Protein AF-A0A7Y5FAA6-F1 (afdb_monomer_lite)

pLDDT: mean 88.93, std 15.21, range [31.81, 98.75]

Structure (mmCIF, N/CA/C/O backbone):
data_AF-A0A7Y5FAA6-F1
#
_entry.id   AF-A0A7Y5FAA6-F1
#
loop_
_atom_site.group_PDB
_atom_site.id
_atom_site.type_symbol
_atom_site.label_atom_id
_atom_site.label_alt_id
_atom_site.label_comp_id
_atom_site.label_asym_id
_atom_site.label_entity_id
_atom_site.label_seq_id
_atom_site.pdbx_PDB_ins_code
_atom_site.Cartn_x
_atom_site.Cartn_y
_atom_site.Cartn_z
_atom_site.occupancy
_atom_site.B_iso_or_equiv
_atom_site.auth_seq_id
_atom_site.auth_comp_id
_atom_site.auth_asym_id
_atom_site.auth_atom_id
_atom_site.pdbx_PDB_model_num
ATOM 1 N N . MET A 1 1 ? 3.724 -14.833 43.461 1.00 36.31 1 MET A N 1
ATOM 2 C CA . MET A 1 1 ? 5.030 -14.141 43.496 1.00 36.31 1 MET A CA 1
ATOM 3 C C . MET A 1 1 ? 4.763 -12.708 43.043 1.00 36.31 1 MET A C 1
ATOM 5 O O . MET A 1 1 ? 4.619 -12.471 41.856 1.00 36.31 1 MET A O 1
ATOM 9 N N . MET A 1 2 ? 4.504 -11.797 43.989 1.00 31.81 2 MET A N 1
ATOM 10 C CA . MET A 1 2 ? 4.002 -10.439 43.718 1.00 31.81 2 MET A CA 1
ATOM 11 C C . MET A 1 2 ? 5.122 -9.540 43.181 1.00 31.81 2 MET A C 1
ATOM 13 O O . MET A 1 2 ? 5.928 -9.024 43.952 1.00 31.81 2 MET A O 1
ATOM 17 N N . ARG A 1 3 ? 5.163 -9.331 41.867 1.00 36.25 3 ARG A N 1
ATOM 18 C CA . ARG A 1 3 ? 5.926 -8.242 41.252 1.00 36.25 3 ARG A CA 1
ATOM 19 C C . ARG A 1 3 ? 5.039 -6.993 41.243 1.00 36.25 3 ARG A C 1
ATOM 21 O O . ARG A 1 3 ? 4.267 -6.780 40.324 1.00 36.25 3 ARG A O 1
ATOM 28 N N . ARG A 1 4 ? 5.113 -6.192 42.312 1.00 37.41 4 ARG A N 1
ATOM 29 C CA . ARG A 1 4 ? 4.586 -4.817 42.313 1.00 37.41 4 ARG A CA 1
ATOM 30 C C . ARG A 1 4 ? 5.543 -3.964 41.483 1.00 37.41 4 ARG A C 1
ATOM 32 O O . ARG A 1 4 ? 6.616 -3.625 41.979 1.00 37.41 4 ARG A O 1
ATOM 39 N N . PHE A 1 5 ? 5.188 -3.666 40.237 1.00 41.28 5 PHE A N 1
ATOM 40 C CA . PHE A 1 5 ? 5.965 -2.766 39.390 1.00 41.28 5 PHE A CA 1
ATOM 41 C C . PHE A 1 5 ? 5.431 -1.339 39.465 1.00 41.28 5 PHE A C 1
ATOM 43 O O . PHE A 1 5 ? 4.230 -1.079 39.479 1.00 41.28 5 PHE A O 1
ATOM 50 N N . ALA A 1 6 ? 6.371 -0.409 39.593 1.00 40.59 6 ALA A N 1
ATOM 51 C CA . ALA A 1 6 ? 6.114 1.012 39.580 1.00 40.59 6 ALA A CA 1
ATOM 52 C C . ALA A 1 6 ? 5.927 1.462 38.127 1.00 40.59 6 ALA A C 1
ATOM 54 O O . ALA A 1 6 ? 6.904 1.601 37.399 1.00 40.59 6 ALA A O 1
ATOM 55 N N . LEU A 1 7 ? 4.673 1.711 37.745 1.00 40.97 7 LEU A N 1
ATOM 56 C CA . LEU A 1 7 ? 4.287 2.512 36.581 1.00 40.97 7 LEU A CA 1
ATOM 57 C C . LEU A 1 7 ? 5.122 3.808 36.540 1.00 40.97 7 LEU A C 1
ATOM 59 O O . LEU A 1 7 ? 4.915 4.705 37.370 1.00 40.97 7 LEU A O 1
ATOM 63 N N . VAL A 1 8 ? 6.055 3.909 35.592 1.00 39.06 8 VAL A N 1
ATOM 64 C CA . VAL A 1 8 ? 6.759 5.154 35.252 1.00 39.06 8 VAL A CA 1
ATOM 65 C C . VAL A 1 8 ? 5.999 5.795 34.094 1.00 39.06 8 VAL A C 1
ATOM 67 O O . VAL A 1 8 ? 6.259 5.505 32.933 1.00 39.06 8 VAL A O 1
ATOM 70 N N . PHE A 1 9 ? 5.031 6.653 34.419 1.00 47.44 9 PHE A N 1
ATOM 71 C CA . PHE A 1 9 ? 4.326 7.466 33.427 1.00 47.44 9 PHE A CA 1
ATOM 72 C C . PHE A 1 9 ? 5.096 8.769 33.197 1.00 47.44 9 PHE A C 1
ATOM 74 O O . PHE A 1 9 ? 5.280 9.563 34.125 1.00 47.44 9 PHE A O 1
ATOM 81 N N . VAL A 1 10 ? 5.531 9.005 31.959 1.00 39.25 10 VAL A N 1
ATOM 82 C CA . VAL A 1 10 ? 6.044 10.306 31.523 1.00 39.25 10 VAL A CA 1
ATOM 83 C C . VAL A 1 10 ? 4.855 11.178 31.107 1.00 39.25 10 VAL A C 1
ATOM 85 O O . VAL A 1 10 ? 4.200 10.923 30.107 1.00 39.25 10 VAL A O 1
ATOM 88 N N . ALA A 1 11 ? 4.612 12.205 31.925 1.00 46.75 11 ALA A N 1
ATOM 89 C CA . ALA A 1 11 ? 3.926 13.468 31.639 1.00 46.75 11 ALA A CA 1
ATOM 90 C C . ALA A 1 11 ? 2.532 13.435 30.966 1.00 46.75 11 ALA A C 1
ATOM 92 O O . ALA A 1 11 ? 2.399 13.649 29.765 1.00 46.75 11 ALA A O 1
ATOM 93 N N . LEU A 1 12 ? 1.477 13.418 31.790 1.00 39.62 12 LEU A N 1
ATOM 94 C CA . LEU A 1 12 ? 0.271 14.210 31.520 1.00 39.62 12 LEU A CA 1
ATOM 95 C C . LEU A 1 12 ? -0.191 14.906 32.807 1.00 39.62 12 LEU A C 1
ATOM 97 O O . LEU A 1 12 ? -0.378 14.280 33.848 1.00 39.62 12 LEU A O 1
ATOM 101 N N . MET A 1 13 ? -0.296 16.234 32.732 1.00 49.22 13 MET A N 1
ATOM 102 C CA . MET A 1 13 ? -0.741 17.121 33.806 1.00 49.22 13 MET A CA 1
ATOM 103 C C . MET A 1 13 ? -2.165 16.763 34.252 1.00 49.22 13 MET A C 1
ATOM 105 O O . MET A 1 13 ? -3.105 16.935 33.480 1.00 49.22 13 MET A O 1
ATOM 109 N N . ALA A 1 14 ? -2.334 16.355 35.511 1.00 42.31 14 ALA A N 1
ATOM 110 C CA . ALA A 1 14 ? -3.634 16.282 36.169 1.00 42.31 14 ALA A CA 1
ATOM 111 C C . ALA A 1 14 ? -3.603 17.109 37.460 1.00 42.31 14 ALA A C 1
ATOM 113 O O . ALA A 1 14 ? -2.805 16.861 38.368 1.00 42.31 14 ALA A O 1
ATOM 114 N N . ALA A 1 15 ? -4.481 18.110 37.519 1.00 44.88 15 ALA A N 1
ATOM 115 C CA . ALA A 1 15 ? -4.831 18.809 38.744 1.00 44.88 15 ALA A CA 1
ATOM 116 C C . ALA A 1 15 ? -5.461 17.806 39.723 1.00 44.88 15 ALA A C 1
ATOM 118 O O . ALA A 1 15 ? -6.406 17.098 39.380 1.00 44.88 15 ALA A O 1
ATOM 119 N N . ALA A 1 16 ? -4.916 17.730 40.935 1.00 37.12 16 ALA A N 1
ATOM 120 C CA . ALA A 1 16 ? -5.376 16.808 41.961 1.00 37.12 16 ALA A CA 1
ATOM 121 C C . ALA A 1 16 ? -6.747 17.239 42.510 1.00 37.12 16 ALA A C 1
ATOM 123 O O . ALA A 1 16 ? -6.860 18.279 43.159 1.00 37.12 16 ALA A O 1
ATOM 124 N N . ALA A 1 17 ? -7.773 16.415 42.297 1.00 40.66 17 ALA A N 1
ATOM 125 C CA . ALA A 1 17 ? -9.007 16.446 43.075 1.00 40.66 17 ALA A CA 1
ATOM 126 C C . ALA A 1 17 ? -9.048 15.205 43.991 1.00 40.66 17 ALA A C 1
ATOM 128 O O . ALA A 1 17 ? -8.730 14.109 43.527 1.00 40.66 17 ALA A O 1
ATOM 129 N N . PRO A 1 18 ? -9.412 15.336 45.279 1.00 41.16 18 PRO A N 1
ATOM 130 C CA . PRO A 1 18 ? -9.503 14.195 46.183 1.00 41.16 18 PRO A CA 1
ATOM 131 C C . PRO A 1 18 ? -10.818 13.435 45.959 1.00 41.16 18 PRO A C 1
ATOM 133 O O . PRO A 1 18 ? -11.901 13.981 46.168 1.00 41.16 18 PRO A O 1
ATOM 136 N N . SER A 1 19 ? -10.735 12.164 45.564 1.00 42.22 19 SER A N 1
ATOM 137 C CA . SER A 1 19 ? -11.881 11.258 45.446 1.00 42.22 19 SER A CA 1
ATOM 138 C C . SER A 1 19 ? -11.997 10.360 46.685 1.00 42.22 19 SER A C 1
ATOM 140 O O . SER A 1 19 ? -11.119 9.562 47.006 1.00 42.22 19 SER A O 1
ATOM 142 N N . ALA A 1 20 ? -13.116 10.497 47.398 1.00 40.03 20 ALA A N 1
ATOM 143 C CA . ALA A 1 20 ? -13.544 9.585 48.451 1.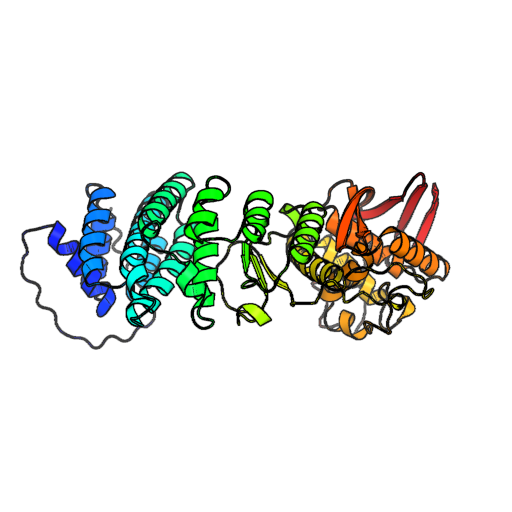00 40.03 20 ALA A CA 1
ATOM 144 C C . ALA A 1 20 ? -14.374 8.453 47.821 1.00 40.03 20 ALA A C 1
ATOM 146 O O . ALA A 1 20 ? -15.469 8.707 47.326 1.00 40.03 20 ALA A O 1
ATOM 147 N N . PHE A 1 21 ? -13.878 7.212 47.841 1.00 44.25 21 PHE A N 1
ATOM 148 C CA . PHE A 1 21 ? -14.629 6.039 47.374 1.00 44.25 21 PHE A CA 1
ATOM 149 C C . PHE A 1 21 ? -14.992 5.114 48.544 1.00 44.25 21 PHE A C 1
ATOM 151 O O . PHE A 1 21 ? -14.128 4.528 49.194 1.00 44.25 21 PHE A O 1
ATOM 158 N N . ALA A 1 22 ? -16.298 5.008 48.808 1.00 40.72 22 ALA A N 1
ATOM 159 C CA . ALA A 1 22 ? -16.911 4.111 49.784 1.00 40.72 22 ALA A CA 1
ATOM 160 C C . ALA A 1 22 ? -16.984 2.656 49.270 1.00 40.72 22 ALA A C 1
ATOM 162 O O . ALA A 1 22 ? -16.934 2.401 48.067 1.00 40.72 22 ALA A O 1
ATOM 163 N N . GLN A 1 23 ? -17.111 1.693 50.191 1.00 45.53 23 GLN A N 1
ATOM 164 C CA . GLN A 1 23 ? -17.257 0.257 49.905 1.00 45.53 23 GLN A CA 1
ATOM 165 C C . GLN A 1 23 ? -18.514 -0.035 49.059 1.00 45.53 23 GLN A C 1
ATOM 167 O O . GLN A 1 23 ? -19.625 0.292 49.464 1.00 45.53 23 GLN A O 1
ATOM 172 N N . ILE A 1 24 ? -18.337 -0.690 47.902 1.00 43.78 24 ILE A N 1
ATOM 173 C CA . ILE A 1 24 ? -19.404 -1.007 46.928 1.00 43.78 24 ILE A CA 1
ATOM 174 C C . ILE A 1 24 ? -19.479 -2.527 46.688 1.00 43.78 24 ILE A C 1
ATOM 176 O O . ILE A 1 24 ? -18.443 -3.175 46.503 1.00 43.78 24 ILE A O 1
ATOM 180 N N . SER A 1 25 ? -20.702 -3.071 46.669 1.00 47.28 25 SER A N 1
ATOM 181 C CA . SER A 1 25 ? -21.070 -4.498 46.743 1.00 47.28 25 SER A CA 1
ATOM 182 C C . SER A 1 25 ? -21.460 -5.182 45.415 1.00 47.28 25 SER A C 1
ATOM 184 O O . SER A 1 25 ? -21.819 -6.355 45.441 1.00 47.28 25 SER A O 1
ATOM 186 N N . ASP A 1 26 ? -21.338 -4.520 44.258 1.00 58.06 26 ASP A N 1
ATOM 187 C CA . ASP A 1 26 ? -21.542 -5.138 42.933 1.00 58.06 26 ASP A CA 1
ATOM 188 C C . ASP A 1 26 ? -20.239 -5.089 42.104 1.00 58.06 26 ASP A C 1
ATOM 190 O O . ASP A 1 26 ? -19.752 -3.996 41.801 1.00 58.06 26 ASP A O 1
ATOM 194 N N . PRO A 1 27 ? -19.628 -6.238 41.753 1.00 62.25 27 PRO A N 1
ATOM 195 C CA . PRO A 1 27 ? -18.420 -6.288 40.930 1.00 62.25 27 PRO A CA 1
ATOM 196 C C . PRO A 1 27 ? -18.589 -5.709 39.515 1.00 62.25 27 PRO A C 1
ATOM 198 O O . PRO A 1 27 ? -17.624 -5.163 38.988 1.00 62.25 27 PRO A O 1
ATOM 201 N N . SER A 1 28 ? -19.784 -5.802 38.916 1.00 56.88 28 SER A N 1
ATOM 202 C CA . SER A 1 28 ? -20.052 -5.387 37.525 1.00 56.88 28 SER A CA 1
ATOM 203 C C . SER A 1 28 ? -20.318 -3.884 37.393 1.00 56.88 28 SER A C 1
ATOM 205 O O . SER A 1 28 ? -19.874 -3.242 36.441 1.00 56.88 28 SER A O 1
ATOM 207 N N . ALA A 1 29 ? -20.958 -3.273 38.398 1.00 61.53 29 ALA A N 1
ATOM 208 C CA . ALA A 1 29 ? -21.124 -1.821 38.471 1.00 61.53 29 ALA A CA 1
ATOM 209 C C . ALA A 1 29 ? -19.774 -1.076 38.456 1.00 61.53 29 ALA A C 1
ATOM 211 O O . ALA A 1 29 ? -19.692 0.025 37.926 1.00 61.53 29 ALA A O 1
ATOM 212 N N . LYS A 1 30 ? -18.698 -1.715 38.935 1.00 84.38 30 LYS A N 1
ATOM 213 C CA . LYS A 1 30 ? -17.374 -1.096 39.066 1.00 84.38 30 LYS A CA 1
ATOM 214 C C . LYS A 1 30 ? -16.608 -0.933 37.755 1.00 84.38 30 LYS A C 1
ATOM 216 O O . LYS A 1 30 ? -15.844 0.017 37.644 1.00 84.38 30 LYS A O 1
ATOM 221 N N . ILE A 1 31 ? -16.782 -1.817 36.768 1.00 91.06 31 ILE A N 1
ATOM 222 C CA . ILE A 1 31 ? -15.975 -1.752 35.535 1.00 91.06 31 ILE A CA 1
ATOM 223 C C . ILE A 1 31 ? -16.315 -0.496 34.727 1.00 91.06 31 ILE A C 1
ATOM 225 O O . ILE A 1 31 ? -15.411 0.226 34.317 1.00 91.06 31 ILE A O 1
ATOM 229 N N . ALA A 1 32 ? -17.605 -0.198 34.543 1.00 91.38 32 ALA A N 1
ATOM 230 C CA . ALA A 1 32 ? -18.035 1.011 33.838 1.00 91.38 32 ALA A CA 1
ATOM 231 C C . ALA A 1 32 ? -17.588 2.294 34.564 1.00 91.38 32 ALA A C 1
ATOM 233 O O . ALA A 1 32 ? -17.167 3.249 33.910 1.00 91.38 32 ALA A O 1
ATOM 234 N N . ASP A 1 33 ? -17.616 2.297 35.900 1.00 92.12 33 ASP A N 1
ATOM 235 C CA . ASP A 1 33 ? -17.139 3.421 36.712 1.00 92.12 33 ASP A CA 1
ATOM 236 C C . ASP A 1 33 ? -15.622 3.614 36.571 1.00 92.12 33 ASP A C 1
ATOM 238 O O . ASP A 1 33 ? -15.159 4.742 36.390 1.00 92.12 33 ASP A O 1
ATOM 242 N N . TYR A 1 34 ? -14.842 2.525 36.577 1.00 94.62 34 TYR A N 1
ATOM 243 C CA . TYR A 1 34 ? -13.397 2.589 36.351 1.00 94.62 34 TYR A CA 1
ATOM 244 C C . TYR A 1 34 ? -13.059 3.067 34.939 1.00 94.62 34 TYR A C 1
ATOM 246 O O . TYR A 1 34 ? -12.219 3.951 34.792 1.00 94.62 34 TYR A O 1
ATOM 254 N N . LEU A 1 35 ? -13.745 2.555 33.912 1.00 94.56 35 LEU A N 1
ATOM 255 C CA . LEU A 1 35 ? -13.586 3.026 32.533 1.00 94.56 35 LEU A CA 1
ATOM 256 C C . LEU A 1 35 ? -13.891 4.522 32.418 1.00 94.56 35 LEU A C 1
ATOM 258 O O . LEU A 1 35 ? -13.144 5.250 31.772 1.00 94.56 35 LEU A O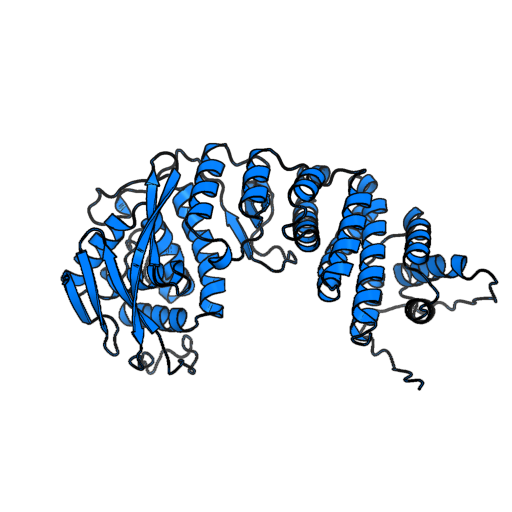 1
ATOM 262 N N . SER A 1 36 ? -14.945 4.996 33.086 1.00 94.75 36 SER A N 1
ATOM 263 C CA . SER A 1 36 ? -15.297 6.416 33.135 1.00 94.75 36 SER A CA 1
ATOM 264 C C . SER A 1 36 ? -14.195 7.255 33.787 1.00 94.75 36 SER A C 1
ATOM 266 O O . SER A 1 36 ? -13.716 8.219 33.190 1.00 94.75 36 SER A O 1
ATOM 268 N N . ALA A 1 37 ? -13.726 6.860 34.971 1.00 94.88 37 ALA A N 1
ATOM 269 C CA . ALA A 1 37 ? -12.676 7.580 35.688 1.00 94.88 37 ALA A CA 1
ATOM 270 C C . ALA A 1 37 ? -11.340 7.605 34.915 1.00 94.88 37 ALA A C 1
ATOM 272 O O . ALA A 1 37 ? -10.663 8.633 34.869 1.00 94.88 37 ALA A O 1
ATOM 273 N N . VAL A 1 38 ? -10.975 6.514 34.236 1.00 94.69 38 VAL A N 1
ATOM 274 C CA . VAL A 1 38 ? -9.794 6.490 33.359 1.00 94.69 38 VAL A CA 1
ATOM 275 C C . VAL A 1 38 ? -9.998 7.403 32.149 1.00 94.69 38 VAL A C 1
ATOM 277 O O . VAL A 1 38 ? -9.144 8.240 31.865 1.00 94.69 38 VAL A O 1
ATOM 280 N N . ALA A 1 39 ? -11.134 7.293 31.458 1.00 93.25 39 ALA A N 1
ATOM 281 C CA . ALA A 1 39 ? -11.375 8.024 30.219 1.00 93.25 39 ALA A CA 1
ATOM 282 C C . ALA A 1 39 ? -11.479 9.547 30.408 1.00 93.25 39 ALA A C 1
ATOM 284 O O . ALA A 1 39 ? -11.039 10.283 29.522 1.00 93.25 39 ALA A O 1
ATOM 285 N N . PHE A 1 40 ? -12.059 10.016 31.522 1.00 91.88 40 PHE A N 1
ATOM 286 C CA . PHE A 1 40 ? -12.316 11.442 31.771 1.00 91.88 40 PHE A CA 1
ATOM 287 C C . PHE A 1 40 ? -11.246 12.140 32.611 1.00 91.88 40 PHE A C 1
ATOM 289 O O . PHE A 1 40 ? -10.930 13.295 32.331 1.00 91.88 40 PHE A O 1
ATOM 296 N N . SER A 1 41 ? -10.708 11.484 33.643 1.00 89.56 41 SER A N 1
ATOM 297 C CA . SER A 1 41 ? -9.749 12.108 34.567 1.00 89.56 41 SER A CA 1
ATOM 298 C C . SER A 1 41 ? -8.370 11.460 34.565 1.00 89.56 41 SER A C 1
ATOM 300 O O . SER A 1 41 ? -7.491 11.945 35.276 1.00 89.56 41 SER A O 1
ATOM 302 N N . GLY A 1 42 ? -8.159 10.382 33.798 1.00 89.25 42 GLY A N 1
ATOM 303 C CA . GLY A 1 42 ? -6.915 9.614 33.860 1.00 89.25 42 GLY A CA 1
ATOM 304 C C . GLY A 1 42 ? -6.645 9.076 35.268 1.00 89.25 42 GLY A C 1
ATOM 305 O O . GLY A 1 42 ? -5.494 9.042 35.702 1.00 89.25 42 GLY A O 1
ATOM 306 N N . ASP A 1 43 ? -7.698 8.732 36.024 1.00 93.88 43 ASP A N 1
ATOM 307 C CA . ASP A 1 43 ? -7.575 8.332 37.430 1.00 93.88 43 ASP A CA 1
ATOM 308 C C . ASP A 1 43 ? -6.709 7.068 37.569 1.00 93.88 43 ASP A C 1
ATOM 310 O O . ASP A 1 43 ? -7.088 5.968 37.161 1.00 93.88 43 ASP A O 1
ATOM 314 N N . ARG A 1 44 ? -5.539 7.226 38.198 1.00 90.75 44 ARG A N 1
ATOM 315 C CA . ARG A 1 44 ? -4.563 6.148 38.400 1.00 90.75 44 ARG A CA 1
ATOM 316 C C . ARG A 1 44 ? -5.088 5.015 39.282 1.00 90.75 44 ARG A C 1
ATOM 318 O O . ARG A 1 44 ? -4.740 3.859 39.058 1.00 90.75 44 ARG A O 1
ATOM 325 N N . SER A 1 45 ? -5.891 5.323 40.297 1.00 91.25 45 SER A N 1
ATOM 326 C CA . SER A 1 45 ? -6.465 4.296 41.165 1.00 91.25 45 SER A CA 1
ATOM 327 C C . SER A 1 45 ? -7.491 3.462 40.404 1.00 91.25 45 SER A C 1
ATOM 329 O O . SER A 1 45 ? -7.522 2.242 40.564 1.00 91.25 45 SER A O 1
ATOM 331 N N . ALA A 1 46 ? -8.302 4.105 39.561 1.00 93.94 46 ALA A N 1
ATOM 332 C CA . ALA A 1 46 ? -9.236 3.416 38.679 1.00 93.94 46 ALA A CA 1
ATOM 333 C C . ALA A 1 46 ? -8.509 2.579 37.616 1.00 93.94 46 ALA A C 1
ATOM 335 O O . ALA A 1 46 ? -8.894 1.436 37.394 1.00 93.94 46 ALA A O 1
ATOM 336 N N . ALA A 1 47 ? -7.428 3.102 37.026 1.00 93.88 47 ALA A N 1
ATOM 337 C CA . ALA A 1 47 ? -6.587 2.365 36.082 1.00 93.88 47 ALA A CA 1
ATOM 338 C C . ALA A 1 47 ? -5.998 1.093 36.713 1.00 93.88 47 ALA A C 1
ATOM 340 O O . ALA A 1 47 ? -6.132 0.014 36.145 1.00 93.88 47 ALA A O 1
ATOM 341 N N . ASN A 1 48 ? -5.425 1.186 37.918 1.00 92.19 48 ASN A N 1
ATOM 342 C CA . ASN A 1 48 ? -4.889 0.018 38.625 1.00 92.19 48 ASN A CA 1
ATOM 343 C C . ASN A 1 48 ? -5.986 -1.007 38.951 1.00 92.19 48 ASN A C 1
ATOM 345 O O . ASN A 1 48 ? -5.802 -2.198 38.725 1.00 92.19 48 ASN A O 1
ATOM 349 N N . ALA A 1 49 ? -7.145 -0.553 39.439 1.00 93.38 49 ALA A N 1
ATOM 350 C CA . ALA A 1 49 ? -8.262 -1.445 39.743 1.00 93.38 49 ALA A CA 1
ATOM 351 C C . ALA A 1 49 ? -8.827 -2.122 38.482 1.00 93.38 49 ALA A C 1
ATOM 353 O O . ALA A 1 49 ? -9.246 -3.279 38.530 1.00 93.38 49 ALA A O 1
ATOM 354 N N . LEU A 1 50 ? -8.833 -1.412 37.351 1.00 94.94 50 LEU A N 1
ATOM 355 C CA . LEU A 1 50 ? -9.224 -1.958 36.058 1.00 94.94 50 LEU A CA 1
ATOM 356 C C . LEU A 1 50 ? -8.199 -2.985 35.559 1.00 94.94 50 LEU A C 1
ATOM 358 O O . LEU A 1 50 ? -8.603 -4.054 35.112 1.00 94.94 50 LEU A O 1
ATOM 362 N N . ALA A 1 51 ? -6.899 -2.708 35.697 1.00 94.69 51 ALA A N 1
ATOM 363 C CA . ALA A 1 51 ? -5.828 -3.649 35.377 1.00 94.69 51 ALA A CA 1
ATOM 364 C C . ALA A 1 51 ? -5.930 -4.931 36.219 1.00 94.69 51 ALA A C 1
ATOM 366 O O . ALA A 1 51 ? -5.977 -6.018 35.652 1.00 94.69 51 ALA A O 1
ATOM 367 N N . ASP A 1 52 ? -6.094 -4.822 37.542 1.00 92.88 52 ASP A N 1
ATOM 368 C CA . ASP A 1 52 ? -6.290 -5.979 38.432 1.00 92.88 52 ASP A CA 1
ATOM 369 C C . ASP A 1 52 ? -7.466 -6.862 37.975 1.00 92.88 52 ASP A C 1
ATOM 371 O O . ASP A 1 52 ? -7.406 -8.089 38.049 1.00 92.88 52 ASP A O 1
ATOM 375 N N . ARG A 1 53 ? -8.541 -6.245 37.464 1.00 94.38 53 ARG A N 1
ATOM 376 C CA . ARG A 1 53 ? -9.688 -6.967 36.896 1.00 94.38 53 ARG A CA 1
ATOM 377 C C . ARG A 1 53 ? -9.403 -7.596 35.546 1.00 94.38 53 ARG A C 1
ATOM 379 O O . ARG A 1 53 ? -9.972 -8.643 35.251 1.00 94.38 53 ARG A O 1
ATOM 386 N N . LEU A 1 54 ? -8.562 -6.983 34.723 1.00 95.00 54 LEU A N 1
ATOM 387 C CA . LEU A 1 54 ? -8.170 -7.558 33.443 1.00 95.00 54 LEU A CA 1
ATOM 388 C C . LEU A 1 54 ? -7.386 -8.854 33.638 1.00 95.00 54 LEU A C 1
ATOM 390 O O . LEU A 1 54 ? -7.632 -9.796 32.894 1.00 95.00 54 LEU A O 1
ATOM 394 N N . TYR A 1 55 ? -6.549 -8.953 34.670 1.00 93.31 55 TYR A N 1
ATOM 395 C CA . TYR A 1 55 ? -5.808 -10.176 35.009 1.00 93.31 55 TYR A CA 1
ATOM 396 C C . TYR A 1 55 ? -6.646 -11.246 35.739 1.00 93.31 55 TYR A C 1
ATOM 398 O O . TYR A 1 55 ? -6.195 -12.373 35.928 1.00 93.31 55 TYR A O 1
ATOM 406 N N . ASP A 1 56 ? -7.889 -10.939 36.119 1.00 93.25 56 ASP A N 1
ATOM 407 C CA . ASP A 1 56 ? -8.815 -11.909 36.709 1.00 93.25 56 ASP A CA 1
ATOM 408 C C . ASP A 1 56 ? -9.412 -12.815 35.614 1.00 93.25 56 ASP A C 1
ATOM 410 O O . ASP A 1 56 ? -10.334 -12.438 34.883 1.00 93.25 56 ASP A O 1
ATOM 414 N N . GLU A 1 57 ? -8.882 -14.035 35.489 1.00 91.56 57 GLU A N 1
ATOM 415 C CA . GLU A 1 57 ? -9.336 -15.036 34.511 1.00 91.56 57 GLU A CA 1
ATOM 416 C C . GLU A 1 57 ? -10.793 -15.478 34.718 1.00 91.56 57 GLU A C 1
ATOM 418 O O . GLU A 1 57 ? -11.414 -16.009 33.794 1.00 91.56 57 GLU A O 1
ATOM 423 N N . THR A 1 58 ? -11.376 -15.234 35.898 1.00 93.94 58 THR A N 1
ATOM 424 C CA . THR A 1 58 ? -12.788 -15.551 36.153 1.00 93.94 58 THR A CA 1
ATOM 425 C C . THR A 1 58 ? -13.736 -14.604 35.413 1.00 93.94 58 THR A C 1
ATOM 427 O O . THR A 1 58 ? -14.895 -14.953 35.163 1.00 93.94 58 THR A O 1
ATOM 430 N N . VAL A 1 59 ? -13.249 -13.425 35.000 1.00 93.50 59 VAL A N 1
ATOM 431 C CA . VAL A 1 59 ? -14.004 -12.484 34.170 1.00 93.50 59 VAL A CA 1
ATOM 432 C C . VAL A 1 59 ? -13.902 -12.912 32.708 1.00 93.50 59 VAL A C 1
ATOM 434 O O . VAL A 1 59 ? -12.874 -12.766 32.039 1.00 93.50 59 VAL A O 1
ATOM 437 N N . THR A 1 60 ? -15.009 -13.455 32.206 1.00 94.56 60 THR A N 1
ATOM 438 C CA . THR A 1 60 ? -15.117 -13.933 30.825 1.00 94.56 60 THR A CA 1
ATOM 439 C C . THR A 1 60 ? -15.152 -12.782 29.820 1.00 94.56 60 THR A C 1
ATOM 441 O O . THR A 1 60 ? -15.555 -11.659 30.129 1.00 94.56 60 THR A O 1
ATOM 444 N N . VAL A 1 61 ? -14.789 -13.081 28.572 1.00 93.56 61 VAL A N 1
ATOM 445 C CA . VAL A 1 61 ? -14.862 -12.131 27.449 1.00 93.56 61 VAL A CA 1
ATOM 446 C C . VAL A 1 61 ? -16.284 -11.577 27.261 1.00 93.56 61 VAL A C 1
ATOM 448 O O . VAL A 1 61 ? -16.460 -10.385 27.016 1.00 93.56 61 VAL A O 1
ATOM 451 N N . ASP A 1 62 ? -17.313 -12.407 27.448 1.00 93.69 62 ASP A N 1
ATOM 452 C CA . ASP A 1 62 ? -18.710 -11.969 27.352 1.00 93.69 62 ASP A CA 1
ATOM 453 C C . ASP A 1 62 ? -19.119 -11.020 28.483 1.00 93.69 62 ASP A C 1
ATOM 455 O O . ASP A 1 62 ? -19.964 -10.146 28.276 1.00 93.69 62 ASP A O 1
ATOM 459 N N . GLN A 1 63 ? -18.540 -11.179 29.679 1.00 94.56 63 GLN A N 1
ATOM 460 C CA . GLN A 1 63 ? -18.756 -10.237 30.776 1.00 94.56 63 GLN A CA 1
ATOM 461 C C . GLN A 1 63 ? -18.157 -8.871 30.426 1.00 94.56 63 GLN A C 1
ATOM 463 O O . GLN A 1 63 ? -18.883 -7.879 30.460 1.00 94.56 63 GLN A O 1
ATOM 468 N N . TRP A 1 64 ? -16.903 -8.836 29.960 1.00 95.31 64 TRP A N 1
ATOM 469 C CA . TRP A 1 64 ? -16.265 -7.608 29.469 1.00 95.31 64 TRP A CA 1
ATOM 470 C C . TRP A 1 64 ? -17.083 -6.916 28.379 1.00 95.31 64 TRP A C 1
ATOM 472 O O . TRP A 1 64 ? -17.321 -5.713 28.453 1.00 95.31 64 TRP A O 1
ATOM 482 N N . ARG A 1 65 ? -17.592 -7.675 27.402 1.00 94.38 65 ARG A N 1
ATOM 483 C CA . ARG A 1 65 ? -18.448 -7.137 26.337 1.00 94.38 65 ARG A CA 1
ATOM 484 C C . ARG A 1 65 ? -19.700 -6.448 26.892 1.00 94.38 65 ARG A C 1
ATOM 486 O O . ARG A 1 65 ? -20.029 -5.350 26.447 1.00 94.38 65 ARG A O 1
ATOM 493 N N . ARG A 1 66 ? -20.398 -7.063 27.856 1.00 94.56 66 ARG A N 1
ATOM 494 C CA . ARG A 1 66 ? -21.580 -6.453 28.498 1.00 94.56 66 ARG A CA 1
ATOM 495 C C . ARG A 1 66 ? -21.225 -5.159 29.225 1.00 94.56 66 ARG A C 1
ATOM 497 O O . ARG A 1 66 ? -21.967 -4.182 29.125 1.00 94.56 66 ARG A O 1
ATOM 504 N N . ASP A 1 67 ? -20.090 -5.139 29.915 1.00 94.81 67 ASP A N 1
ATOM 505 C CA . ASP A 1 67 ? -19.644 -3.966 30.663 1.00 94.81 67 ASP A CA 1
ATOM 506 C C . ASP A 1 67 ? -19.227 -2.818 29.725 1.00 94.81 67 ASP A C 1
ATOM 508 O O . ASP A 1 67 ? -19.605 -1.669 29.961 1.00 94.81 67 ASP A O 1
ATOM 512 N N . PHE A 1 68 ? -18.566 -3.117 28.598 1.00 96.69 68 PHE A N 1
ATOM 513 C CA . PHE A 1 68 ? -18.278 -2.129 27.550 1.00 96.69 68 PHE A CA 1
ATOM 514 C C . PHE A 1 68 ? -19.554 -1.575 26.917 1.00 96.69 68 PHE A C 1
ATOM 516 O O . PHE A 1 68 ? -19.696 -0.359 26.788 1.00 96.69 68 PHE A O 1
ATOM 523 N N . GLN A 1 69 ? -20.518 -2.436 26.580 1.00 95.12 69 GLN A N 1
ATOM 524 C CA . GLN A 1 69 ? -21.815 -2.005 26.049 1.00 95.12 69 GLN A CA 1
ATOM 525 C C . GLN A 1 69 ? -22.528 -1.053 27.006 1.00 95.12 69 GLN A C 1
ATOM 527 O O . GLN A 1 69 ? -23.045 -0.027 26.571 1.00 95.12 69 GLN A O 1
ATOM 532 N N . LYS A 1 70 ? -22.524 -1.367 28.308 1.00 95.19 70 LYS A N 1
ATOM 533 C CA . LYS A 1 70 ? -23.091 -0.503 29.346 1.00 95.19 70 LYS A CA 1
ATOM 534 C C . LYS A 1 70 ? -22.362 0.839 29.406 1.00 95.19 70 LYS A C 1
ATOM 536 O O . LYS A 1 70 ? -23.024 1.874 29.383 1.00 95.19 70 LYS A O 1
ATOM 541 N N . TYR A 1 71 ? -21.030 0.835 29.437 1.00 96.44 71 TYR A N 1
ATOM 542 C CA . TYR A 1 71 ? -20.217 2.052 29.494 1.00 96.44 71 TYR A CA 1
ATOM 543 C C . TYR A 1 71 ? -20.453 2.977 28.288 1.00 96.44 71 TYR A C 1
ATOM 545 O O . TYR A 1 71 ? -20.764 4.155 28.461 1.00 96.44 71 TYR A O 1
ATOM 553 N N . PHE A 1 72 ? -20.392 2.453 27.060 1.00 97.00 72 PHE A N 1
ATOM 554 C CA . PHE A 1 72 ? -20.495 3.265 25.840 1.00 97.00 72 PHE A CA 1
ATOM 555 C C . PHE A 1 72 ? -21.910 3.773 25.520 1.00 97.00 72 PHE A C 1
ATOM 557 O O . PHE A 1 72 ? -22.091 4.501 24.543 1.00 97.00 72 PHE A O 1
ATOM 564 N N . THR A 1 73 ? -22.912 3.476 26.358 1.00 95.31 73 THR A N 1
ATOM 565 C CA . THR A 1 73 ? -24.207 4.178 26.294 1.00 95.31 73 THR A CA 1
ATOM 566 C C . THR A 1 73 ? -24.047 5.686 26.511 1.00 95.31 73 THR A C 1
ATOM 568 O O . THR A 1 73 ? -24.724 6.477 25.852 1.00 95.31 73 THR A O 1
ATOM 571 N N . THR A 1 74 ? -23.127 6.090 27.391 1.00 94.69 74 THR A N 1
ATOM 572 C CA . THR A 1 74 ? -22.854 7.495 27.735 1.00 94.69 74 THR A CA 1
ATOM 573 C C . THR A 1 74 ? -21.375 7.869 27.626 1.00 94.69 74 THR A C 1
ATOM 575 O O . THR A 1 74 ? -21.065 9.050 27.481 1.00 94.69 74 THR A O 1
ATOM 578 N N . GLY A 1 75 ? -20.472 6.886 27.670 1.00 96.00 75 GLY A N 1
ATOM 579 C CA . GLY A 1 75 ? -19.027 7.070 27.575 1.00 96.00 75 GLY A CA 1
ATOM 580 C C . GLY A 1 75 ? -18.498 7.303 26.157 1.00 96.00 75 GLY A C 1
ATOM 581 O O . GLY A 1 75 ? -19.234 7.278 25.166 1.00 96.00 75 GLY A O 1
ATOM 582 N N . ALA A 1 76 ? -17.184 7.509 26.077 1.00 97.12 76 ALA A N 1
ATOM 583 C CA . ALA A 1 76 ? -16.427 7.702 24.845 1.00 97.12 76 ALA A CA 1
ATOM 584 C C . ALA A 1 76 ? -15.056 7.028 24.968 1.00 97.12 76 ALA A C 1
ATOM 586 O O . ALA A 1 76 ? -14.520 6.878 26.063 1.00 97.12 76 ALA A O 1
ATOM 587 N N . PHE A 1 77 ? -14.480 6.623 23.841 1.00 97.94 77 PHE A N 1
ATOM 588 C CA . PHE A 1 77 ? -13.125 6.083 23.794 1.00 97.94 77 PHE A CA 1
ATOM 589 C C . PHE A 1 77 ? -12.145 7.235 23.591 1.00 97.94 77 PHE A C 1
ATOM 591 O O . PHE A 1 77 ? -12.060 7.798 22.502 1.00 97.94 77 PHE A O 1
ATOM 598 N N . THR A 1 78 ? -11.462 7.626 24.664 1.00 97.50 78 THR A N 1
ATOM 599 C CA . THR A 1 78 ? -10.566 8.787 24.692 1.00 97.50 78 THR A CA 1
ATOM 600 C C . THR A 1 78 ? -9.104 8.372 24.544 1.00 97.50 78 THR A C 1
ATOM 602 O O . THR A 1 78 ? -8.753 7.207 24.730 1.00 97.50 78 THR A O 1
ATOM 605 N N . GLU A 1 79 ? -8.225 9.336 24.261 1.00 96.06 79 GLU A N 1
ATOM 606 C CA . GLU A 1 79 ? -6.771 9.109 24.240 1.00 96.06 79 GLU A CA 1
ATOM 607 C C . GLU A 1 79 ? -6.253 8.580 25.591 1.00 96.06 79 GLU A C 1
ATOM 609 O O . GLU A 1 79 ? -5.373 7.727 25.620 1.00 96.06 79 GLU A O 1
ATOM 614 N N . ALA A 1 80 ? -6.844 9.008 26.717 1.00 96.06 80 ALA A N 1
ATOM 615 C CA . ALA A 1 80 ? -6.497 8.493 28.044 1.00 96.06 80 ALA A CA 1
ATOM 616 C C . ALA A 1 80 ? -6.821 6.997 28.191 1.00 96.06 80 ALA A C 1
ATOM 618 O O . ALA A 1 80 ? -6.033 6.245 28.764 1.00 96.06 80 ALA A O 1
ATOM 619 N N . LEU A 1 81 ? -7.954 6.550 27.636 1.00 96.69 81 LEU A N 1
ATOM 620 C CA . LEU A 1 81 ? -8.301 5.130 27.617 1.00 96.69 81 LEU A CA 1
ATOM 621 C C . LEU A 1 81 ? -7.373 4.336 26.682 1.00 96.69 81 LEU A C 1
ATOM 623 O O . LEU A 1 81 ? -6.984 3.225 27.026 1.00 96.69 81 LEU A O 1
ATOM 627 N N . GLY A 1 82 ? -6.971 4.914 25.545 1.00 96.69 82 GLY A N 1
ATOM 628 C CA . GLY A 1 82 ? -5.946 4.335 24.668 1.00 96.69 82 GLY A CA 1
ATOM 629 C C . GLY A 1 82 ? -4.596 4.159 25.374 1.00 96.69 82 GLY A C 1
ATOM 630 O O . GLY A 1 82 ? -4.048 3.063 25.381 1.00 96.69 82 GLY A O 1
ATOM 631 N N . ALA A 1 83 ? -4.103 5.197 26.055 1.00 95.81 83 ALA A N 1
ATOM 632 C CA . ALA A 1 83 ? -2.846 5.149 26.809 1.00 95.81 83 ALA A CA 1
ATOM 633 C C . ALA A 1 83 ? -2.882 4.136 27.970 1.00 95.81 83 ALA A C 1
ATOM 635 O O . ALA A 1 83 ? -1.880 3.480 28.270 1.00 95.81 83 ALA A O 1
ATOM 636 N N . PHE A 1 84 ? -4.044 3.974 28.615 1.00 97.19 84 PHE A N 1
ATOM 637 C CA . PHE A 1 84 ? -4.254 2.908 29.594 1.00 97.19 84 PHE A CA 1
ATOM 638 C C . PHE A 1 84 ? -4.041 1.528 28.966 1.00 97.19 84 PHE A C 1
ATOM 640 O O . PHE A 1 84 ? -3.260 0.736 29.491 1.00 97.19 84 PHE A O 1
ATOM 647 N N . TRP A 1 85 ? -4.694 1.245 27.836 1.00 97.75 85 TRP A N 1
ATOM 648 C CA . TRP A 1 85 ? -4.548 -0.050 27.180 1.00 97.75 85 TRP A CA 1
ATOM 649 C C . TRP A 1 85 ? -3.131 -0.296 26.656 1.00 97.75 85 TRP A C 1
ATOM 651 O O . TRP A 1 85 ? -2.650 -1.421 26.748 1.00 97.75 85 TRP A O 1
ATOM 661 N N . GLU A 1 86 ? -2.446 0.736 26.158 1.00 96.50 86 GLU A N 1
ATOM 662 C CA . GLU A 1 86 ? -1.037 0.647 25.752 1.00 96.50 86 GLU A CA 1
ATOM 663 C C . GLU A 1 86 ? -0.165 0.197 26.923 1.00 96.50 86 GLU A C 1
ATOM 665 O O . GLU A 1 86 ? 0.613 -0.745 26.796 1.00 96.50 86 GLU A O 1
ATOM 670 N N . THR A 1 87 ? -0.368 0.802 28.093 1.00 95.44 87 THR A N 1
ATOM 671 C CA . THR A 1 87 ? 0.363 0.429 29.308 1.00 95.44 87 THR A CA 1
ATOM 672 C C . THR A 1 87 ? 0.079 -1.014 29.714 1.00 95.44 87 THR A C 1
ATOM 674 O O . THR A 1 87 ? 1.009 -1.766 29.993 1.00 95.44 87 THR A O 1
ATOM 677 N N . VAL A 1 88 ? -1.195 -1.422 29.695 1.00 96.50 88 VAL A N 1
ATOM 678 C CA . VAL A 1 88 ? -1.592 -2.802 30.010 1.00 96.50 88 VAL A CA 1
ATOM 679 C C . VAL A 1 88 ? -0.924 -3.803 29.065 1.00 96.50 88 VAL A C 1
ATOM 681 O O . VAL A 1 88 ? -0.454 -4.833 29.532 1.00 96.50 88 VAL A O 1
ATOM 684 N N . LEU A 1 89 ? -0.861 -3.517 27.761 1.00 96.12 89 LEU A N 1
ATOM 685 C CA . 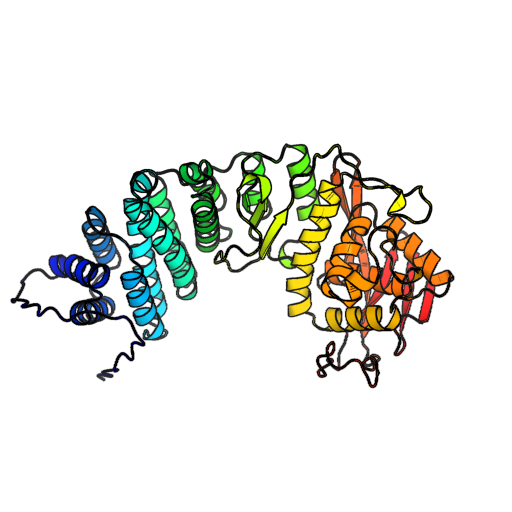LEU A 1 89 ? -0.247 -4.420 26.783 1.00 96.12 89 LEU A CA 1
ATOM 686 C C . LEU A 1 89 ? 1.280 -4.472 26.901 1.00 96.12 89 LEU A C 1
ATOM 688 O O . LEU A 1 89 ? 1.847 -5.552 26.795 1.00 96.12 89 LEU A O 1
ATOM 692 N N . ILE A 1 90 ? 1.942 -3.344 27.170 1.00 95.12 90 ILE A N 1
ATOM 693 C CA . ILE A 1 90 ? 3.398 -3.302 27.380 1.00 95.12 90 ILE A CA 1
ATOM 694 C C . ILE A 1 90 ? 3.810 -4.092 28.632 1.00 95.12 90 ILE A C 1
ATOM 696 O O . ILE A 1 90 ? 4.880 -4.699 28.653 1.00 95.12 90 ILE A O 1
ATOM 700 N N . GLU A 1 91 ? 2.992 -4.060 29.687 1.00 94.06 91 GLU A N 1
ATOM 701 C CA . GLU A 1 91 ? 3.283 -4.733 30.959 1.00 94.06 91 GLU A CA 1
ATOM 702 C C . GLU A 1 91 ? 2.852 -6.207 30.998 1.00 94.06 91 GLU A C 1
ATOM 704 O O . GLU A 1 91 ? 3.308 -6.943 31.878 1.00 94.06 91 GLU A O 1
ATOM 709 N N . ALA A 1 92 ? 1.993 -6.635 30.070 1.00 93.69 92 ALA A N 1
ATOM 710 C CA . ALA A 1 92 ? 1.493 -8.001 29.994 1.00 93.69 92 ALA A CA 1
ATOM 711 C C . ALA A 1 92 ? 2.612 -9.007 29.695 1.00 93.69 92 ALA A C 1
ATOM 713 O O . ALA A 1 92 ? 3.527 -8.733 28.915 1.00 93.69 92 ALA A O 1
ATOM 714 N N . ASP A 1 93 ? 2.516 -10.205 30.274 1.00 93.88 93 ASP A N 1
ATOM 715 C CA . ASP A 1 93 ? 3.380 -11.305 29.857 1.00 93.88 93 ASP A CA 1
ATOM 716 C C . ASP A 1 93 ? 2.926 -11.915 28.514 1.00 93.88 93 ASP A C 1
ATOM 718 O O . ASP A 1 93 ? 1.796 -11.716 28.058 1.00 93.88 93 ASP A O 1
ATOM 722 N N . ASP A 1 94 ? 3.800 -12.700 27.872 1.00 92.00 94 ASP A N 1
ATOM 723 C CA . ASP A 1 94 ? 3.515 -13.326 26.569 1.00 92.00 94 ASP A CA 1
ATOM 724 C C . ASP A 1 94 ? 2.252 -14.213 26.574 1.00 92.00 94 ASP A C 1
ATOM 726 O O . ASP A 1 94 ? 1.660 -14.456 25.521 1.00 92.00 94 ASP A O 1
ATOM 730 N N . ARG A 1 95 ? 1.842 -14.743 27.738 1.00 91.62 95 ARG A N 1
ATOM 731 C CA . ARG A 1 95 ? 0.665 -15.619 27.862 1.00 91.62 95 ARG A CA 1
ATOM 732 C C . ARG A 1 95 ? -0.623 -14.810 27.950 1.00 91.62 95 ARG A C 1
ATOM 734 O O . ARG A 1 95 ? -1.653 -15.245 27.437 1.00 91.62 95 ARG A O 1
ATOM 741 N N . GLU A 1 96 ? -0.571 -13.653 28.594 1.00 92.88 96 GLU A N 1
ATOM 742 C CA . GLU A 1 96 ? -1.701 -12.753 28.808 1.00 92.88 96 GLU A CA 1
ATOM 743 C C . GLU A 1 96 ? -1.935 -11.832 27.606 1.00 92.88 96 GLU A C 1
ATOM 745 O O . GLU A 1 96 ? -3.081 -11.453 27.330 1.00 92.88 96 GLU A O 1
ATOM 750 N N . HIS A 1 97 ? -0.871 -11.520 26.860 1.00 92.81 97 HIS A N 1
ATOM 751 C CA . HIS A 1 97 ? -0.871 -10.550 25.766 1.00 92.81 97 HIS A CA 1
ATOM 752 C C . HIS A 1 97 ? -1.991 -10.781 24.725 1.00 92.81 97 HIS A C 1
ATOM 754 O O . HIS A 1 97 ? -2.734 -9.831 24.458 1.00 92.81 97 HIS A O 1
ATOM 760 N N . PRO A 1 98 ? -2.257 -12.009 24.219 1.00 93.44 98 PRO A N 1
ATOM 761 C CA . PRO A 1 98 ? -3.351 -12.231 23.265 1.00 93.44 98 PRO A CA 1
ATOM 762 C C . PRO A 1 98 ? -4.748 -11.987 23.853 1.00 93.44 98 PRO A C 1
ATOM 764 O O . PRO A 1 98 ? -5.622 -11.426 23.187 1.00 93.44 98 PRO A O 1
ATOM 767 N N . ARG A 1 99 ? -4.978 -12.379 25.117 1.00 94.88 99 ARG A N 1
ATOM 768 C CA . ARG A 1 99 ? -6.274 -12.188 25.792 1.00 94.88 99 ARG A CA 1
ATOM 769 C C . ARG A 1 99 ? -6.531 -10.709 26.064 1.00 94.88 99 ARG A C 1
ATOM 771 O O . ARG A 1 99 ? -7.637 -10.231 25.815 1.00 94.88 99 ARG A O 1
ATOM 778 N N . LEU A 1 100 ? -5.528 -9.987 26.560 1.00 96.62 100 LEU A N 1
ATOM 779 C CA . LEU A 1 100 ? -5.628 -8.551 26.824 1.00 96.62 100 LEU A CA 1
ATOM 780 C C . LEU A 1 100 ? -5.769 -7.753 25.526 1.00 96.62 100 LEU A C 1
ATOM 782 O O . LEU A 1 100 ? -6.613 -6.856 25.453 1.00 96.62 100 LEU A O 1
ATOM 786 N N . GLY A 1 101 ? -5.043 -8.150 24.476 1.00 96.88 101 GLY A N 1
ATOM 787 C CA . GLY A 1 101 ? -5.213 -7.625 23.125 1.00 96.88 101 GLY A CA 1
ATOM 788 C C . GLY A 1 101 ? -6.662 -7.756 22.662 1.00 96.88 101 GLY A C 1
ATOM 789 O O . GLY A 1 101 ? -7.278 -6.755 22.288 1.00 96.88 101 GLY A O 1
ATOM 790 N N . LEU A 1 102 ? -7.245 -8.957 22.777 1.00 97.12 102 LEU A N 1
ATOM 791 C CA . LEU A 1 102 ? -8.637 -9.215 22.401 1.00 97.12 102 LEU A CA 1
ATOM 792 C C . LEU A 1 102 ? -9.612 -8.339 23.193 1.00 97.12 102 LEU A C 1
ATOM 794 O O . LEU A 1 102 ? -10.463 -7.683 22.597 1.00 97.12 102 LEU A O 1
ATOM 798 N N . ILE A 1 103 ? -9.493 -8.291 24.523 1.00 97.69 103 ILE A N 1
ATOM 799 C CA . ILE A 1 103 ? -10.386 -7.484 25.371 1.00 97.69 103 ILE A CA 1
ATOM 800 C C . ILE A 1 103 ? -10.296 -5.996 24.995 1.00 97.69 103 ILE A C 1
ATOM 802 O O . ILE A 1 103 ? -11.331 -5.334 24.873 1.00 97.69 103 ILE A O 1
ATOM 806 N N . SER A 1 104 ? -9.091 -5.476 24.743 1.00 98.12 104 SER A N 1
ATOM 807 C CA . SER A 1 104 ? -8.900 -4.082 24.323 1.00 98.12 104 SER A CA 1
ATOM 808 C C . SER A 1 104 ? -9.540 -3.793 22.954 1.00 98.12 104 SER A C 1
ATOM 810 O O . SER A 1 104 ? -10.190 -2.760 22.773 1.00 98.12 104 SER A O 1
ATOM 812 N N . ALA A 1 105 ? -9.439 -4.731 22.005 1.00 97.88 105 ALA A N 1
ATOM 813 C CA . ALA A 1 105 ? -10.054 -4.616 20.687 1.00 97.88 105 ALA A CA 1
ATOM 814 C C . ALA A 1 105 ? -11.589 -4.659 20.771 1.00 97.88 105 ALA A C 1
ATOM 816 O O . ALA A 1 105 ? -12.272 -3.905 20.074 1.00 97.88 105 ALA A O 1
ATOM 817 N N . LEU A 1 106 ? -12.153 -5.479 21.664 1.00 97.19 106 LEU A N 1
ATOM 818 C CA . LEU A 1 106 ? -13.596 -5.507 21.930 1.00 97.19 106 LEU A CA 1
ATOM 819 C C . LEU A 1 106 ? -14.087 -4.186 22.539 1.00 97.19 106 LEU A C 1
ATOM 821 O O . LEU A 1 106 ? -15.137 -3.685 22.136 1.00 97.19 106 LEU A O 1
ATOM 825 N N . CYS A 1 107 ? -13.312 -3.590 23.452 1.00 97.88 107 CYS A N 1
ATOM 826 C CA . CYS A 1 107 ? -13.606 -2.272 24.019 1.00 97.88 107 CYS A CA 1
ATOM 827 C C . CYS A 1 107 ? -13.701 -1.2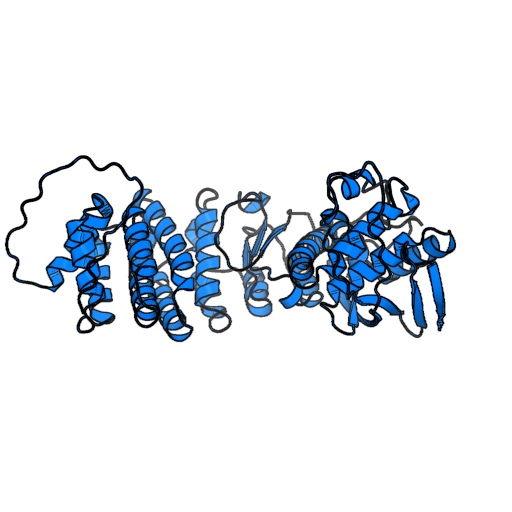04 22.919 1.00 97.88 107 CYS A C 1
ATOM 829 O O . CYS A 1 107 ? -14.716 -0.515 22.802 1.00 97.88 107 CYS A O 1
ATOM 831 N N . ALA A 1 108 ? -12.693 -1.118 22.047 1.00 97.94 108 ALA A N 1
ATOM 832 C CA . ALA A 1 108 ? -12.703 -0.169 20.935 1.00 97.94 108 ALA A CA 1
ATOM 833 C C . ALA A 1 108 ? -13.784 -0.479 19.880 1.00 97.94 108 ALA A C 1
ATOM 835 O O . ALA A 1 108 ? -14.359 0.443 19.303 1.00 97.94 108 ALA A O 1
ATOM 836 N N . SER A 1 109 ? -14.127 -1.751 19.662 1.00 97.31 109 SER A N 1
ATOM 837 C CA . SER A 1 109 ? -15.208 -2.148 18.747 1.00 97.31 109 SER A CA 1
ATOM 838 C C . SER A 1 109 ? -16.590 -1.705 19.244 1.00 97.31 109 SER A C 1
ATOM 840 O O . SER A 1 109 ? -17.399 -1.206 18.458 1.00 97.31 109 SER A O 1
ATOM 842 N N . GLU A 1 110 ? -16.873 -1.842 20.545 1.00 96.94 110 GLU A N 1
ATOM 843 C CA . GLU A 1 110 ? -18.122 -1.340 21.141 1.00 96.94 110 GLU A CA 1
ATOM 844 C C . GLU A 1 110 ? -18.139 0.198 21.218 1.00 96.94 110 GLU A C 1
ATOM 846 O O . GLU A 1 110 ? -19.189 0.810 21.005 1.00 96.94 110 GLU A O 1
ATOM 851 N N . ALA A 1 111 ? -16.985 0.848 21.403 1.00 97.38 111 ALA A N 1
ATOM 852 C CA . ALA A 1 111 ? -16.883 2.299 21.261 1.00 97.38 111 ALA A CA 1
ATOM 853 C C . ALA A 1 111 ? -17.239 2.769 19.848 1.00 97.38 111 ALA A C 1
ATOM 855 O O . ALA A 1 111 ? -18.059 3.675 19.675 1.00 97.38 111 ALA A O 1
ATOM 856 N N . ALA A 1 112 ? -16.651 2.130 18.831 1.00 96.88 112 ALA A N 1
ATOM 857 C CA . ALA A 1 112 ? -16.889 2.456 17.432 1.00 96.88 112 ALA A CA 1
ATOM 858 C C . ALA A 1 112 ? -18.376 2.319 17.082 1.00 96.88 112 ALA A C 1
ATOM 860 O O . ALA A 1 112 ? -18.958 3.224 16.485 1.00 96.88 112 ALA A O 1
ATOM 861 N N . LYS A 1 113 ? -19.024 1.245 17.544 1.00 95.94 113 LYS A N 1
ATOM 862 C CA . LYS A 1 113 ? -20.472 1.027 17.419 1.00 95.94 113 LYS A CA 1
ATOM 863 C C . LYS A 1 113 ? -21.305 2.177 17.977 1.00 95.94 113 LYS A C 1
ATOM 865 O O . LYS A 1 113 ? -22.215 2.664 17.311 1.00 95.94 113 LYS A O 1
ATOM 870 N N . ALA A 1 114 ? -21.025 2.585 19.215 1.00 95.81 114 ALA A N 1
ATOM 871 C CA . ALA A 1 114 ? -21.794 3.611 19.908 1.00 95.81 114 ALA A CA 1
ATOM 872 C C . ALA A 1 114 ? -21.556 5.008 19.317 1.00 95.81 114 ALA A C 1
ATOM 874 O O . ALA A 1 114 ? -22.433 5.878 19.365 1.00 95.81 114 ALA A O 1
ATOM 875 N N . ALA A 1 115 ? -20.361 5.244 18.780 1.00 96.38 115 ALA A N 1
ATOM 876 C CA . ALA A 1 115 ? -19.965 6.505 18.177 1.00 96.38 115 ALA A CA 1
ATOM 877 C C . ALA A 1 115 ? -20.481 6.664 16.736 1.00 96.38 115 ALA A C 1
ATOM 879 O O . ALA A 1 115 ? -20.965 7.740 16.381 1.00 96.38 115 ALA A O 1
ATOM 880 N N . LEU A 1 116 ? -20.451 5.597 15.930 1.00 95.62 116 LEU A N 1
ATOM 881 C CA . LEU A 1 116 ? -20.778 5.593 14.499 1.00 95.62 116 LEU A CA 1
ATOM 882 C C . LEU A 1 116 ? -22.071 6.344 14.119 1.00 95.62 116 LEU A C 1
ATOM 884 O O . LEU A 1 116 ? -21.982 7.264 13.304 1.00 95.62 116 LEU A O 1
ATOM 888 N N . PRO A 1 117 ? -23.256 6.050 14.695 1.00 94.44 117 PRO A N 1
ATOM 889 C CA . PRO A 1 117 ? -24.498 6.720 14.296 1.00 94.44 117 PRO A CA 1
ATOM 890 C C . PRO A 1 117 ? -24.530 8.214 14.657 1.00 94.44 117 PRO A C 1
ATOM 892 O O . PRO A 1 117 ? -25.318 8.969 14.094 1.00 94.44 117 PRO A O 1
ATOM 895 N N . ARG A 1 118 ? -23.682 8.653 15.595 1.00 94.56 118 ARG A N 1
ATOM 896 C CA . ARG A 1 118 ? -23.641 10.027 16.116 1.00 94.56 118 ARG A CA 1
ATOM 897 C C . ARG A 1 118 ? -22.502 10.856 15.527 1.00 94.56 118 ARG A C 1
ATOM 899 O O . ARG A 1 118 ? -22.595 12.080 15.503 1.00 94.56 118 ARG A O 1
ATOM 906 N N . ALA A 1 119 ? -21.444 10.215 15.037 1.00 94.75 119 ALA A N 1
ATOM 907 C CA . ALA A 1 119 ? -20.217 10.861 14.569 1.00 94.75 119 ALA A CA 1
ATOM 908 C C . ALA A 1 119 ? -20.426 11.799 13.366 1.00 94.75 119 ALA A C 1
ATOM 910 O O . ALA A 1 119 ? -19.649 12.730 13.163 1.00 94.75 119 ALA A O 1
ATOM 911 N N . ALA A 1 120 ? -21.508 11.627 12.598 1.00 90.81 120 ALA A N 1
ATOM 912 C CA . ALA A 1 120 ? -21.870 12.578 11.550 1.00 90.81 120 ALA A CA 1
ATOM 913 C C . ALA A 1 120 ? -22.325 13.950 12.101 1.00 90.81 120 ALA A C 1
ATOM 915 O O . ALA A 1 120 ? -22.224 14.962 11.404 1.00 90.81 120 ALA A O 1
ATOM 916 N N . GLN A 1 121 ? -22.809 14.005 13.343 1.00 93.44 121 GLN A N 1
ATOM 917 C CA . GLN A 1 121 ? -23.463 15.182 13.929 1.00 93.44 121 GLN A CA 1
ATOM 918 C C . GLN A 1 121 ? -22.718 15.725 15.155 1.00 93.44 121 GLN A C 1
ATOM 920 O O . GLN A 1 121 ? -22.725 16.930 15.389 1.00 93.44 121 GLN A O 1
ATOM 925 N N . LEU A 1 122 ? -22.065 14.854 15.927 1.00 95.38 122 LEU A N 1
ATOM 926 C CA . LEU A 1 122 ? -21.417 15.196 17.191 1.00 95.38 122 LEU A CA 1
ATOM 927 C C . LEU A 1 122 ? -19.889 15.067 17.073 1.00 95.38 122 LEU A C 1
ATOM 929 O O . LEU A 1 122 ? -19.404 13.945 16.908 1.00 95.38 122 LEU A O 1
ATOM 933 N N . PRO A 1 123 ? -19.119 16.167 17.222 1.00 95.12 123 PRO A N 1
ATOM 934 C CA . PRO A 1 123 ? -17.654 16.130 17.182 1.00 95.12 123 PRO A CA 1
ATOM 935 C C . PRO A 1 123 ? -17.039 15.129 18.168 1.00 95.12 123 PRO A C 1
ATOM 937 O O . PRO A 1 123 ? -16.225 14.311 17.769 1.00 95.12 123 PRO A O 1
ATOM 940 N N . ALA A 1 124 ? -17.521 15.081 19.414 1.00 95.12 124 ALA A N 1
ATOM 941 C CA . ALA A 1 124 ? -17.008 14.138 20.413 1.00 95.12 124 ALA A CA 1
ATOM 942 C C . ALA A 1 124 ? -17.207 12.659 20.020 1.00 95.12 124 ALA A C 1
ATOM 944 O O . ALA A 1 124 ? -16.373 11.811 20.329 1.00 95.12 124 ALA A O 1
ATOM 945 N N . ALA A 1 125 ? -18.301 12.333 19.318 1.00 96.12 125 ALA A N 1
ATOM 946 C CA . ALA A 1 125 ? -18.505 10.984 18.795 1.00 96.12 125 ALA A CA 1
ATOM 947 C C . ALA A 1 125 ? -17.563 10.701 17.615 1.00 96.12 125 ALA A C 1
ATOM 949 O O . ALA A 1 125 ? -17.050 9.594 17.501 1.00 96.12 125 ALA A O 1
ATOM 950 N N . TYR A 1 126 ? -17.303 11.693 16.759 1.00 96.19 126 TYR A N 1
ATOM 951 C CA . TYR A 1 126 ? -16.307 11.571 15.695 1.00 96.19 126 TYR A CA 1
ATOM 952 C C . TYR A 1 126 ? -14.902 11.314 16.258 1.00 96.19 126 TYR A C 1
ATOM 954 O O . TYR A 1 126 ? -14.248 10.366 15.828 1.00 96.19 126 TYR A O 1
ATOM 962 N N . ASP A 1 127 ? -14.480 12.086 17.261 1.00 96.12 127 ASP A N 1
ATOM 963 C CA . ASP A 1 127 ? -13.174 11.926 17.905 1.00 96.12 127 ASP A CA 1
ATOM 964 C C . ASP A 1 127 ? -13.054 10.547 18.562 1.00 96.12 127 ASP A C 1
ATOM 966 O O . ASP A 1 127 ? -12.094 9.821 18.313 1.00 96.12 127 ASP A O 1
ATOM 970 N N . SER A 1 128 ? -14.087 10.121 19.300 1.00 97.25 128 SER A N 1
ATOM 971 C CA . SER A 1 128 ? -14.137 8.778 19.886 1.00 97.25 128 SER A CA 1
ATOM 972 C C . SER A 1 128 ? -14.029 7.669 18.838 1.00 97.25 128 SER A C 1
ATOM 974 O O . SER A 1 128 ? -13.395 6.647 19.098 1.00 97.25 128 SER A O 1
ATOM 976 N N . LEU A 1 129 ? -14.665 7.830 17.674 1.00 97.06 129 LEU A N 1
ATOM 977 C CA . LEU A 1 129 ? -14.600 6.857 16.585 1.00 97.06 129 LEU A CA 1
ATOM 978 C C . LEU A 1 129 ? -13.194 6.809 15.972 1.00 97.06 129 LEU A C 1
ATOM 980 O O . LEU A 1 129 ? -12.668 5.727 15.713 1.00 97.06 129 LEU A O 1
ATOM 984 N N . ALA A 1 130 ? -12.573 7.973 15.770 1.00 96.25 130 ALA A N 1
ATOM 985 C CA . ALA A 1 130 ? -11.223 8.085 15.231 1.00 96.25 130 ALA A CA 1
ATOM 986 C C . ALA A 1 130 ? -10.167 7.483 16.167 1.00 96.25 130 ALA A C 1
ATOM 988 O O . ALA A 1 130 ? -9.312 6.720 15.708 1.00 96.25 130 ALA A O 1
ATOM 989 N N . THR A 1 131 ? -10.240 7.769 17.469 1.00 96.94 131 THR A N 1
ATOM 990 C CA . THR A 1 131 ? -9.340 7.176 18.466 1.00 96.94 131 THR A CA 1
ATOM 991 C C . THR A 1 131 ? -9.563 5.665 18.574 1.00 96.94 131 THR A C 1
ATOM 993 O O . THR A 1 131 ? -8.587 4.917 18.593 1.00 96.94 131 THR A O 1
ATOM 996 N N . ALA A 1 132 ? -10.812 5.183 18.527 1.00 97.75 132 ALA A N 1
ATOM 997 C CA . ALA A 1 132 ? -11.102 3.747 18.532 1.00 97.75 132 ALA A CA 1
ATOM 998 C C . ALA A 1 132 ? -10.484 3.006 17.330 1.00 97.75 132 ALA A C 1
ATOM 1000 O O . ALA A 1 132 ? -9.868 1.961 17.516 1.00 97.75 132 ALA A O 1
ATOM 1001 N N . PHE A 1 133 ? -10.582 3.534 16.102 1.00 97.50 133 PHE A N 1
ATOM 1002 C CA . PHE A 1 133 ? -9.979 2.882 14.926 1.00 97.50 133 PHE A CA 1
ATOM 1003 C C . PHE A 1 133 ? -8.449 2.905 14.923 1.00 97.50 133 PHE A C 1
ATOM 1005 O O . PHE A 1 133 ? -7.827 1.950 14.448 1.00 97.50 133 PHE A O 1
ATOM 1012 N N . ARG A 1 134 ? -7.844 3.966 15.465 1.00 95.69 134 ARG A N 1
ATOM 1013 C CA . ARG A 1 134 ? -6.394 4.034 15.674 1.00 95.69 134 ARG A CA 1
ATOM 1014 C C . ARG A 1 134 ? -5.945 2.997 16.700 1.00 95.69 134 ARG A C 1
ATOM 1016 O O . ARG A 1 134 ? -4.993 2.265 16.446 1.00 95.69 134 ARG A O 1
ATOM 1023 N N . TRP A 1 135 ? -6.679 2.889 17.809 1.00 97.44 135 TRP A N 1
ATOM 1024 C CA . TRP A 1 135 ? -6.431 1.876 18.830 1.00 97.44 135 TRP A CA 1
ATOM 1025 C C . TRP A 1 135 ? -6.580 0.459 18.278 1.00 97.44 135 TRP A C 1
ATOM 1027 O O . TRP A 1 135 ? -5.713 -0.373 18.504 1.00 97.44 135 TRP A O 1
ATOM 1037 N N . LEU A 1 136 ? -7.635 0.184 17.505 1.00 97.69 136 LEU A N 1
ATOM 1038 C CA . LEU A 1 136 ? -7.830 -1.122 16.873 1.00 97.69 136 LEU A CA 1
ATOM 1039 C C . LEU A 1 136 ? -6.618 -1.522 16.022 1.00 97.69 136 LEU A C 1
ATOM 1041 O O . LEU A 1 136 ? -6.177 -2.664 16.116 1.00 97.69 136 LEU A O 1
ATOM 1045 N N . HIS A 1 137 ? -6.049 -0.604 15.236 1.00 95.88 137 HIS A N 1
ATOM 1046 C CA . HIS A 1 137 ? -4.831 -0.898 14.476 1.00 95.88 137 HIS A CA 1
ATOM 1047 C C . HIS A 1 137 ? -3.633 -1.208 15.388 1.00 95.88 137 HIS A C 1
ATOM 1049 O O . HIS A 1 137 ? -2.913 -2.167 15.129 1.00 95.88 137 HIS A O 1
ATOM 1055 N N . TYR A 1 138 ? -3.439 -0.452 16.474 1.00 95.62 138 TYR A N 1
ATOM 1056 C CA . TYR A 1 138 ? -2.384 -0.738 17.453 1.00 95.62 138 TYR A CA 1
ATOM 1057 C C . TYR A 1 138 ? -2.566 -2.119 18.104 1.00 95.62 138 TYR A C 1
ATOM 1059 O O . TYR A 1 138 ? -1.653 -2.944 18.095 1.00 95.62 138 TYR A O 1
ATOM 1067 N N . ALA A 1 139 ? -3.778 -2.406 18.588 1.00 96.38 139 ALA A N 1
ATOM 1068 C CA . ALA A 1 139 ? -4.125 -3.655 19.258 1.00 96.38 139 ALA A CA 1
ATOM 1069 C C . ALA A 1 139 ? -3.898 -4.888 18.374 1.00 96.38 139 ALA A C 1
ATOM 1071 O O . ALA A 1 139 ? -3.626 -5.960 18.904 1.00 96.38 139 ALA A O 1
ATOM 1072 N N . LEU A 1 140 ? -3.946 -4.744 17.043 1.00 95.50 140 LEU A N 1
ATOM 1073 C CA . LEU A 1 140 ? -3.693 -5.833 16.098 1.00 95.50 140 LEU A CA 1
ATOM 1074 C C . LEU A 1 140 ? -2.331 -6.508 16.329 1.00 95.50 140 LEU A C 1
ATOM 1076 O O . LEU A 1 140 ? -2.224 -7.719 16.162 1.00 95.50 140 LEU A O 1
ATOM 1080 N N . GLN A 1 141 ? -1.310 -5.753 16.748 1.00 93.81 141 GLN A N 1
ATOM 1081 C CA . GLN A 1 141 ? 0.034 -6.286 17.010 1.00 93.81 141 GLN A CA 1
ATOM 1082 C C . GLN A 1 141 ? 0.073 -7.254 18.202 1.00 93.81 141 GLN A C 1
ATOM 1084 O O . GLN A 1 141 ? 0.994 -8.063 18.305 1.00 93.81 141 GLN A O 1
ATOM 1089 N N . ALA A 1 142 ? -0.926 -7.188 19.085 1.00 93.88 142 ALA A N 1
ATOM 1090 C CA . ALA A 1 142 ? -1.054 -8.060 20.245 1.00 93.88 142 ALA A CA 1
ATOM 1091 C C . ALA A 1 142 ? -1.907 -9.311 19.987 1.00 93.88 142 ALA A C 1
ATOM 1093 O O . ALA A 1 142 ? -1.968 -10.191 20.843 1.00 93.88 142 ALA A O 1
ATOM 1094 N N . LEU A 1 143 ? -2.578 -9.408 18.834 1.00 95.38 143 LEU A N 1
ATOM 1095 C CA . LEU A 1 143 ? -3.509 -10.496 18.542 1.00 95.38 143 LEU A CA 1
ATOM 1096 C C . LEU A 1 143 ? -2.820 -11.643 17.804 1.00 95.38 143 LEU A C 1
ATOM 1098 O O . LEU A 1 143 ? -2.131 -11.444 16.805 1.00 95.38 143 LEU A O 1
ATOM 1102 N N . ASP A 1 144 ? -3.097 -12.871 18.238 1.00 93.88 144 ASP A N 1
ATOM 1103 C CA . ASP A 1 144 ? -2.894 -14.037 17.384 1.00 93.88 144 ASP A CA 1
ATOM 1104 C C . ASP A 1 144 ? -4.004 -14.139 16.316 1.00 93.88 144 ASP A C 1
ATOM 1106 O O . ASP A 1 144 ? -5.006 -13.419 16.335 1.00 93.88 144 ASP A O 1
ATOM 1110 N N . THR A 1 145 ? -3.855 -15.066 15.366 1.00 92.94 145 THR A N 1
ATOM 1111 C CA . THR A 1 145 ? -4.820 -15.239 14.267 1.00 92.94 145 THR A CA 1
ATOM 1112 C C . THR A 1 145 ? -6.238 -15.586 14.746 1.00 92.94 145 THR A C 1
ATOM 1114 O O . THR A 1 145 ? -7.209 -15.256 14.062 1.00 92.94 145 THR A O 1
ATOM 1117 N N . HIS A 1 146 ? -6.390 -16.270 15.886 1.00 92.69 146 HIS A N 1
ATOM 1118 C CA . HIS A 1 146 ? -7.704 -16.632 16.415 1.00 92.69 146 HIS A CA 1
ATOM 1119 C C . HIS A 1 146 ? -8.383 -15.419 17.059 1.00 92.69 146 HIS A C 1
ATOM 1121 O O . HIS A 1 146 ? -9.517 -15.092 16.704 1.00 92.69 146 HIS A O 1
ATOM 1127 N N . ALA A 1 147 ? -7.667 -14.706 17.927 1.00 93.88 147 ALA A N 1
ATOM 1128 C CA . ALA A 1 147 ? -8.125 -13.487 18.581 1.00 93.88 147 ALA A CA 1
ATOM 1129 C C . ALA A 1 147 ? -8.438 -12.374 17.567 1.00 93.88 147 ALA A C 1
ATOM 1131 O O . ALA A 1 147 ? -9.463 -11.703 17.682 1.00 93.88 147 ALA A O 1
ATOM 1132 N N . GLN A 1 148 ? -7.621 -12.234 16.521 1.00 95.25 148 GLN A N 1
ATOM 1133 C CA . GLN A 1 148 ? -7.878 -11.332 15.398 1.00 95.25 148 GLN A CA 1
ATOM 1134 C C . GLN A 1 148 ? -9.202 -11.656 14.696 1.00 95.25 148 GLN A C 1
ATOM 1136 O O . GLN A 1 148 ? -9.992 -10.749 14.438 1.00 95.25 148 GLN A O 1
ATOM 1141 N N . SER A 1 149 ? -9.481 -12.939 14.435 1.00 94.00 149 SER A N 1
ATOM 1142 C CA . SER A 1 149 ? -10.753 -13.370 13.839 1.00 94.00 149 SER A CA 1
ATOM 1143 C C . SER A 1 149 ? -11.938 -13.040 14.745 1.00 94.00 149 SER A C 1
ATOM 1145 O O . SER A 1 149 ? -12.929 -12.497 14.271 1.00 94.00 149 SER A O 1
ATOM 1147 N N . MET A 1 150 ? -11.828 -13.305 16.051 1.00 94.06 150 MET A N 1
ATOM 1148 C CA . MET A 1 150 ? -12.888 -12.983 17.014 1.00 94.06 150 MET A CA 1
ATOM 1149 C C . MET A 1 150 ? -13.159 -11.477 17.100 1.00 94.06 150 MET A C 1
ATOM 1151 O O . MET A 1 150 ? -14.313 -11.052 17.157 1.00 94.06 150 MET A O 1
ATOM 1155 N N . ALA A 1 151 ? -12.101 -10.664 17.108 1.00 95.06 151 ALA A N 1
ATOM 1156 C CA . ALA A 1 151 ? -12.216 -9.213 17.110 1.00 95.06 151 ALA A CA 1
ATOM 1157 C C . ALA A 1 151 ? -12.820 -8.692 15.797 1.00 95.06 151 ALA A C 1
ATOM 1159 O O . ALA A 1 151 ? -13.651 -7.787 15.828 1.00 95.06 151 ALA A O 1
ATOM 1160 N N . PHE A 1 152 ? -12.469 -9.291 14.653 1.00 96.25 152 PHE A N 1
ATOM 1161 C CA . PHE A 1 152 ? -13.083 -8.960 13.369 1.00 96.25 152 PHE A CA 1
ATOM 1162 C C . PHE A 1 152 ? -14.577 -9.294 13.338 1.00 96.25 152 PHE A C 1
ATOM 1164 O O . PHE A 1 152 ? -15.373 -8.455 12.921 1.00 96.25 152 PHE A O 1
ATOM 1171 N N . ASP A 1 153 ? -14.968 -10.486 13.795 1.00 94.62 153 ASP A N 1
ATOM 1172 C CA . ASP A 1 153 ? -16.372 -10.904 13.840 1.00 94.62 153 ASP A CA 1
ATOM 1173 C C . ASP A 1 153 ? -17.198 -9.942 14.697 1.00 94.62 153 ASP A C 1
ATOM 1175 O O . ASP A 1 153 ? -18.299 -9.532 14.313 1.00 94.62 153 ASP A O 1
ATOM 1179 N N . GLU A 1 154 ? -16.636 -9.517 15.832 1.00 93.94 154 GLU A N 1
ATOM 1180 C CA . GLU A 1 154 ? -17.253 -8.502 16.670 1.00 93.94 154 GLU A CA 1
ATOM 1181 C C . GLU A 1 154 ? -17.381 -7.167 15.941 1.00 93.94 154 GLU A C 1
ATOM 1183 O O . GLU A 1 154 ? -18.478 -6.617 15.869 1.00 93.94 154 GLU A O 1
ATOM 1188 N N . LEU A 1 155 ? -16.287 -6.656 15.383 1.00 94.88 155 LEU A N 1
ATOM 1189 C CA . LEU A 1 155 ? -16.263 -5.375 14.688 1.00 94.88 155 LEU A CA 1
ATOM 1190 C C . LEU A 1 155 ? -17.234 -5.362 13.496 1.00 94.88 155 LEU A C 1
ATOM 1192 O O . LEU A 1 155 ? -17.962 -4.396 13.284 1.00 94.88 155 LEU A O 1
ATOM 1196 N N . SER A 1 156 ? -17.315 -6.458 12.745 1.00 94.31 156 SER A N 1
ATOM 1197 C CA . SER A 1 156 ? -18.272 -6.624 11.652 1.00 94.31 156 SER A CA 1
ATOM 1198 C C . SER A 1 156 ? -19.714 -6.603 12.161 1.00 94.31 156 SER A C 1
ATOM 1200 O O . SER A 1 156 ? -20.569 -5.908 11.607 1.00 94.31 156 SER A O 1
ATOM 1202 N N . ARG A 1 157 ? -19.999 -7.338 13.243 1.00 92.88 157 ARG A N 1
ATOM 1203 C CA . ARG A 1 157 ? -21.325 -7.381 13.873 1.00 92.88 157 ARG A CA 1
ATOM 1204 C C . ARG A 1 157 ? -21.741 -6.013 14.404 1.00 92.88 157 ARG A C 1
ATOM 1206 O O . ARG A 1 157 ? -22.906 -5.638 14.277 1.00 92.88 157 ARG A O 1
ATOM 1213 N N . THR A 1 158 ? -20.820 -5.276 15.019 1.00 89.44 158 THR A N 1
ATOM 1214 C CA . THR A 1 158 ? -21.118 -3.971 15.605 1.00 89.44 158 THR A CA 1
ATOM 1215 C C . THR A 1 158 ? -21.300 -2.888 14.547 1.00 89.44 158 THR A C 1
ATOM 1217 O O . THR A 1 158 ? -22.217 -2.075 14.666 1.00 89.44 158 THR A O 1
ATOM 1220 N N . LEU A 1 159 ? -20.486 -2.897 13.491 1.00 91.31 159 LEU A N 1
ATOM 1221 C CA . LEU A 1 159 ? -20.572 -1.918 12.410 1.00 91.31 159 LEU A CA 1
ATOM 1222 C C . LEU A 1 159 ? -21.708 -2.202 11.422 1.00 91.31 159 LEU A C 1
ATOM 1224 O O . LEU A 1 159 ? -22.186 -1.259 10.803 1.00 91.31 159 LEU A O 1
ATOM 1228 N N . GLY A 1 160 ? -22.186 -3.446 11.300 1.00 86.81 160 GLY A N 1
ATOM 1229 C CA . GLY A 1 160 ? -23.222 -3.834 10.330 1.00 86.81 160 GLY A CA 1
ATOM 1230 C C . GLY A 1 160 ? -24.561 -3.087 10.449 1.00 86.81 160 GLY A C 1
ATOM 1231 O O . GLY A 1 160 ? -25.353 -3.101 9.511 1.00 86.81 160 GLY A O 1
ATOM 1232 N N . GLY A 1 161 ? -24.817 -2.406 11.573 1.00 77.19 161 GLY A N 1
ATOM 1233 C CA . GLY A 1 161 ? -25.978 -1.525 11.753 1.00 77.19 161 GLY A CA 1
ATOM 1234 C C . GLY A 1 161 ? -25.801 -0.094 11.219 1.00 77.19 161 GLY A C 1
ATOM 1235 O O . GLY A 1 161 ? -26.763 0.671 11.218 1.00 77.19 161 GLY A O 1
ATOM 1236 N N . GLY A 1 162 ? -24.595 0.293 10.791 1.00 80.50 162 GLY A N 1
ATOM 1237 C CA . GLY A 1 162 ? -24.275 1.623 10.273 1.00 80.50 162 GLY A CA 1
ATOM 1238 C C . GLY A 1 162 ? -23.489 1.568 8.961 1.00 80.50 162 GLY A C 1
ATOM 1239 O O . GLY A 1 162 ? -23.044 0.514 8.525 1.00 80.50 162 GLY A O 1
ATOM 1240 N N . SER A 1 163 ? -23.314 2.719 8.305 1.00 83.69 163 SER A N 1
ATOM 1241 C CA . SER A 1 163 ? -22.535 2.805 7.064 1.00 83.69 163 SER A CA 1
ATOM 1242 C C . SER A 1 163 ? -21.372 3.776 7.213 1.00 83.69 163 SER A C 1
ATOM 1244 O O . SER A 1 163 ? -21.564 4.994 7.272 1.00 83.69 163 SER A O 1
ATOM 1246 N N . LEU A 1 164 ? -20.149 3.238 7.200 1.00 92.06 164 LEU A N 1
ATOM 1247 C CA . LEU A 1 164 ? -18.918 4.036 7.161 1.00 92.06 164 LEU A CA 1
ATOM 1248 C C . LEU A 1 164 ? -18.848 4.926 5.910 1.00 92.06 164 LEU A C 1
ATOM 1250 O O . LEU A 1 164 ? -18.208 5.975 5.932 1.00 92.06 164 LEU A O 1
ATOM 1254 N N . ARG A 1 165 ? -19.572 4.563 4.843 1.00 92.19 165 ARG A N 1
ATOM 1255 C CA . ARG A 1 165 ? -19.658 5.329 3.593 1.00 92.19 165 ARG A CA 1
ATOM 1256 C C . ARG A 1 165 ? -20.168 6.757 3.789 1.00 92.19 165 ARG A C 1
ATOM 1258 O O . ARG A 1 165 ? -19.837 7.631 2.996 1.00 92.19 165 ARG A O 1
ATOM 1265 N N . THR A 1 166 ? -20.942 7.016 4.841 1.00 91.50 166 THR A N 1
ATOM 1266 C CA . THR A 1 166 ? -21.398 8.376 5.177 1.00 91.50 166 THR A CA 1
ATOM 1267 C C . THR A 1 166 ? -20.233 9.346 5.405 1.00 91.50 166 THR A C 1
ATOM 1269 O O . THR A 1 166 ? -20.326 10.50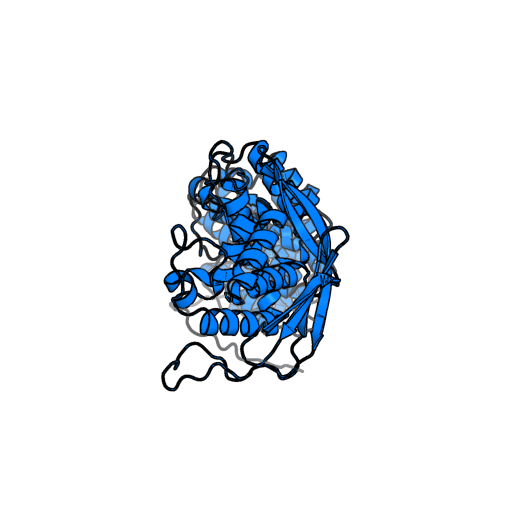7 5.020 1.00 91.50 166 THR A O 1
ATOM 1272 N N . PHE A 1 167 ? -19.097 8.875 5.932 1.00 93.44 167 PHE A N 1
ATOM 1273 C CA . PHE A 1 167 ? -17.894 9.697 6.103 1.00 93.44 167 PHE A CA 1
ATOM 1274 C C . PHE A 1 167 ? -17.143 9.952 4.797 1.00 93.44 167 PHE A C 1
ATOM 1276 O O . PHE A 1 167 ? -16.442 10.953 4.693 1.00 93.44 167 PHE A O 1
ATOM 1283 N N . ALA A 1 168 ? -17.315 9.096 3.786 1.00 93.69 168 ALA A N 1
ATOM 1284 C CA . ALA A 1 168 ? -16.718 9.295 2.467 1.00 93.69 168 ALA A CA 1
ATOM 1285 C C . ALA A 1 168 ? -17.361 10.466 1.695 1.00 93.69 168 ALA A C 1
ATOM 1287 O O . ALA A 1 168 ? -16.802 10.933 0.709 1.00 93.69 168 ALA A O 1
ATOM 1288 N N . GLN A 1 169 ? -18.528 10.952 2.131 1.00 91.75 169 GLN A N 1
ATOM 1289 C CA . GLN A 1 169 ? -19.227 12.080 1.503 1.00 91.75 169 GLN A CA 1
ATOM 1290 C C . GLN A 1 169 ? -18.725 13.449 1.988 1.00 91.75 169 GLN A C 1
ATOM 1292 O O . GLN A 1 169 ? -19.023 14.463 1.361 1.00 91.75 169 GLN A O 1
ATOM 1297 N N . ASP A 1 170 ? -17.972 13.490 3.091 1.00 91.12 170 ASP A N 1
ATOM 1298 C CA . ASP A 1 170 ? -17.421 14.715 3.670 1.00 91.12 170 ASP A CA 1
ATOM 1299 C C . ASP A 1 170 ? -15.883 14.685 3.587 1.00 91.12 170 ASP A C 1
ATOM 1301 O O . ASP A 1 170 ? -15.254 13.892 4.296 1.00 91.12 170 ASP A O 1
ATOM 1305 N N . PRO A 1 171 ? -15.246 15.562 2.785 1.00 89.25 171 PRO A N 1
ATOM 1306 C CA . PRO A 1 171 ? -13.789 15.625 2.665 1.00 89.25 171 PRO A CA 1
ATOM 1307 C C . PRO A 1 171 ? -13.055 15.758 4.007 1.00 89.25 171 PRO A C 1
ATOM 1309 O O . PRO A 1 171 ? -11.950 15.243 4.159 1.00 89.25 171 PRO A O 1
ATOM 1312 N N . ARG A 1 172 ? -13.667 16.397 5.017 1.00 90.69 172 ARG A N 1
ATOM 1313 C CA . ARG A 1 172 ? -13.059 16.564 6.351 1.00 90.69 172 ARG A CA 1
ATOM 1314 C C . ARG A 1 172 ? -13.022 15.268 7.156 1.00 90.69 172 ARG A C 1
ATOM 1316 O O . ARG A 1 172 ? -12.242 15.155 8.097 1.00 90.69 172 ARG A O 1
ATOM 1323 N N . ARG A 1 173 ? -13.876 14.307 6.804 1.00 94.44 173 ARG A N 1
ATOM 1324 C CA . ARG A 1 173 ? -14.047 13.022 7.495 1.00 94.44 173 ARG A CA 1
ATOM 1325 C C . ARG A 1 173 ? -13.569 11.837 6.662 1.00 94.44 173 ARG A C 1
ATOM 1327 O O . ARG A 1 173 ? -13.493 10.723 7.173 1.00 94.44 173 ARG A O 1
ATOM 1334 N N . TYR A 1 174 ? -13.185 12.073 5.410 1.00 95.88 174 TYR A N 1
ATOM 1335 C CA . TYR A 1 174 ? -12.722 11.037 4.493 1.00 95.88 174 TYR A CA 1
ATOM 1336 C C . TYR A 1 174 ? -11.497 10.281 5.036 1.00 95.88 174 TYR A C 1
ATOM 1338 O O . TYR A 1 174 ? -11.397 9.067 4.883 1.00 95.88 174 TYR A O 1
ATOM 1346 N N . ALA A 1 175 ? -10.593 10.964 5.746 1.00 96.12 175 ALA A N 1
ATOM 1347 C CA . ALA A 1 175 ? -9.446 10.319 6.387 1.00 96.12 175 ALA A CA 1
ATOM 1348 C C . ALA A 1 175 ? -9.868 9.243 7.407 1.00 96.12 175 ALA A C 1
ATOM 1350 O O . ALA A 1 175 ? -9.275 8.167 7.447 1.00 96.12 175 ALA A O 1
ATOM 1351 N N . LEU A 1 176 ? -10.936 9.476 8.179 1.00 96.44 176 LEU A N 1
ATOM 1352 C CA . LEU A 1 176 ? -11.476 8.462 9.086 1.00 96.44 176 LEU A CA 1
ATOM 1353 C C . LEU A 1 176 ? -12.017 7.254 8.315 1.00 96.44 176 LEU A C 1
ATOM 1355 O O . LEU A 1 176 ? -11.774 6.120 8.718 1.00 96.44 176 LEU A O 1
ATOM 1359 N N . PHE A 1 177 ? -12.711 7.483 7.195 1.00 97.38 177 PHE A N 1
ATOM 1360 C CA . PHE A 1 177 ? -13.188 6.401 6.330 1.00 97.38 177 PHE A CA 1
ATOM 1361 C C . PHE A 1 177 ? -12.031 5.531 5.819 1.00 97.38 177 PHE A C 1
ATOM 1363 O O . PHE A 1 177 ? -12.101 4.305 5.909 1.00 97.38 177 PHE A O 1
ATOM 1370 N N . VAL A 1 178 ? -10.946 6.157 5.349 1.00 97.94 178 VAL A N 1
ATOM 1371 C CA . VAL A 1 178 ? -9.742 5.449 4.887 1.00 97.94 178 VAL A CA 1
ATOM 1372 C C . VAL A 1 178 ? -9.092 4.661 6.022 1.00 97.94 178 VAL A C 1
ATOM 1374 O O . VAL A 1 178 ? -8.829 3.473 5.850 1.00 97.94 178 VAL A O 1
ATOM 1377 N N . GLN A 1 179 ? -8.885 5.274 7.194 1.00 97.69 179 GLN A N 1
ATOM 1378 C CA . GLN A 1 179 ? -8.291 4.575 8.338 1.00 97.69 179 GLN A CA 1
ATOM 1379 C C . GLN A 1 179 ? -9.154 3.390 8.784 1.00 97.69 179 GLN A C 1
ATOM 1381 O O . GLN A 1 179 ? -8.630 2.300 8.987 1.00 97.69 179 GLN A O 1
ATOM 1386 N N . ALA A 1 180 ? -10.474 3.568 8.887 1.00 97.06 180 ALA A N 1
ATOM 1387 C CA . ALA A 1 180 ? -11.396 2.498 9.255 1.00 97.06 180 ALA A CA 1
ATOM 1388 C C . ALA A 1 180 ? -11.344 1.329 8.259 1.00 97.06 180 ALA A C 1
ATOM 1390 O O . ALA A 1 180 ? -11.320 0.168 8.663 1.00 97.06 180 ALA A O 1
ATOM 1391 N N . ALA A 1 181 ? -11.286 1.627 6.961 1.00 97.50 181 ALA A N 1
ATOM 1392 C CA . ALA A 1 181 ? -11.192 0.629 5.904 1.00 97.50 181 ALA A CA 1
ATOM 1393 C C . ALA A 1 181 ? -9.869 -0.151 5.918 1.00 97.50 181 ALA A C 1
ATOM 1395 O O . ALA A 1 181 ? -9.879 -1.373 5.737 1.00 97.50 181 ALA A O 1
ATOM 1396 N N . LEU A 1 182 ? -8.749 0.534 6.174 1.00 97.44 182 LEU A N 1
ATOM 1397 C CA . LEU A 1 182 ? -7.442 -0.096 6.365 1.00 97.44 182 LEU A CA 1
ATOM 1398 C C . LEU A 1 182 ? -7.458 -1.014 7.592 1.00 97.44 182 LEU A C 1
ATOM 1400 O O . LEU A 1 182 ? -7.130 -2.191 7.467 1.00 97.44 182 LEU A O 1
ATOM 1404 N N . THR A 1 183 ? -7.938 -0.524 8.738 1.00 97.12 183 THR A N 1
ATOM 1405 C CA . THR A 1 183 ? -8.051 -1.323 9.965 1.00 97.12 183 THR A CA 1
ATOM 1406 C C . THR A 1 183 ? -8.934 -2.559 9.744 1.00 97.12 183 THR A C 1
ATOM 1408 O O . THR A 1 183 ? -8.519 -3.674 10.047 1.00 97.12 183 THR A O 1
ATOM 1411 N N . LEU A 1 184 ? -10.123 -2.408 9.148 1.00 96.19 184 LEU A N 1
ATOM 1412 C CA . LEU A 1 184 ? -11.024 -3.533 8.852 1.00 96.19 184 LEU A CA 1
ATOM 1413 C C . LEU A 1 184 ? -10.378 -4.591 7.955 1.00 96.19 184 LEU A C 1
ATOM 1415 O O . LEU A 1 184 ? -10.532 -5.786 8.194 1.00 96.19 184 LEU A O 1
ATOM 1419 N N . THR A 1 185 ? -9.649 -4.146 6.934 1.00 95.69 185 THR A N 1
ATOM 1420 C CA . THR A 1 185 ? -8.924 -5.014 6.002 1.00 95.69 185 THR A CA 1
ATOM 1421 C C . THR A 1 185 ? -7.870 -5.853 6.711 1.00 95.69 185 THR A C 1
ATOM 1423 O O . THR A 1 185 ? -7.735 -7.044 6.429 1.00 95.69 185 THR A O 1
ATOM 1426 N N . GLU A 1 186 ? -7.134 -5.253 7.642 1.00 95.44 186 GLU A N 1
ATOM 1427 C CA . GLU A 1 186 ? -6.108 -5.969 8.388 1.00 95.44 186 GLU A CA 1
ATOM 1428 C C . GLU A 1 186 ? -6.711 -7.003 9.331 1.00 95.44 186 GLU A C 1
ATOM 1430 O O . GLU A 1 186 ? -6.256 -8.141 9.329 1.00 95.44 186 GLU A O 1
ATOM 1435 N N . TYR A 1 187 ? -7.784 -6.669 10.051 1.00 95.25 187 TYR A N 1
ATOM 1436 C CA . TYR A 1 187 ? -8.495 -7.627 10.903 1.00 95.25 187 TYR A CA 1
ATOM 1437 C C . TYR A 1 187 ? -9.113 -8.786 10.104 1.00 95.25 187 TYR A C 1
ATOM 1439 O O . TYR A 1 187 ? -9.013 -9.939 10.514 1.00 95.25 187 TYR A O 1
ATOM 1447 N N . ALA A 1 188 ? -9.705 -8.503 8.942 1.00 93.38 188 ALA A N 1
ATOM 1448 C CA . ALA A 1 188 ? -10.334 -9.511 8.087 1.00 93.38 188 ALA A CA 1
ATOM 1449 C C . ALA A 1 188 ? -9.340 -10.504 7.462 1.00 93.38 188 ALA A C 1
ATOM 1451 O O . ALA A 1 188 ? -9.685 -11.658 7.168 1.00 93.38 188 ALA A O 1
ATOM 1452 N N . GLY A 1 189 ? -8.129 -10.032 7.155 1.00 87.38 189 GLY A N 1
ATOM 1453 C CA . GLY A 1 189 ? -7.206 -10.739 6.276 1.00 87.38 189 GLY A CA 1
ATOM 1454 C C . GLY A 1 189 ? -7.839 -11.059 4.911 1.00 87.38 189 GLY A C 1
ATOM 1455 O O . GLY A 1 189 ? -8.671 -10.323 4.382 1.00 87.38 189 GLY A O 1
ATOM 1456 N N . SER A 1 190 ? -7.457 -12.185 4.305 1.00 84.50 190 SER A N 1
ATOM 1457 C CA . SER A 1 190 ? -8.005 -12.616 3.008 1.00 84.50 190 SER A CA 1
ATOM 1458 C C . SER A 1 190 ? -9.385 -13.281 3.090 1.00 84.50 190 SER A C 1
ATOM 1460 O O . SER A 1 190 ? -10.016 -13.475 2.053 1.00 84.50 190 SER A O 1
ATOM 1462 N N . ARG A 1 191 ? -9.859 -13.645 4.290 1.00 82.62 191 ARG A N 1
ATOM 1463 C CA . ARG A 1 191 ? -11.012 -14.545 4.479 1.00 82.62 191 ARG A CA 1
ATOM 1464 C C . ARG A 1 191 ? -12.366 -13.857 4.338 1.00 82.62 191 ARG A C 1
ATOM 1466 O O . ARG A 1 191 ? -13.334 -14.515 3.981 1.00 82.62 191 ARG A O 1
ATOM 1473 N N . ALA A 1 192 ? -12.434 -12.555 4.607 1.00 90.25 192 ALA A N 1
ATOM 1474 C CA . ALA A 1 192 ? -13.696 -11.821 4.696 1.00 90.25 192 ALA A CA 1
ATOM 1475 C C . ALA A 1 192 ? -13.741 -10.590 3.776 1.00 90.25 192 ALA A C 1
ATOM 1477 O O . ALA A 1 192 ? -14.294 -9.550 4.136 1.00 90.25 192 ALA A O 1
ATOM 1478 N N . ARG A 1 193 ? -13.159 -10.702 2.570 1.00 93.00 193 ARG A N 1
ATOM 1479 C CA . ARG A 1 193 ? -13.141 -9.603 1.588 1.00 93.00 193 ARG A CA 1
ATOM 1480 C C . ARG A 1 193 ? -14.550 -9.088 1.285 1.00 93.00 193 ARG A C 1
ATOM 1482 O O . ARG A 1 193 ? -14.759 -7.878 1.316 1.00 93.00 193 ARG A O 1
ATOM 1489 N N . ASP A 1 194 ? -15.515 -9.978 1.070 1.00 93.75 194 ASP A N 1
ATOM 1490 C CA . ASP A 1 194 ? -16.894 -9.580 0.762 1.00 93.75 194 ASP A CA 1
ATOM 1491 C C . ASP A 1 194 ? -17.543 -8.817 1.919 1.00 93.75 194 ASP A C 1
ATOM 1493 O O . ASP A 1 194 ? -18.129 -7.757 1.704 1.00 93.75 194 ASP A O 1
ATOM 1497 N N . THR A 1 195 ? -17.365 -9.297 3.151 1.00 93.88 195 THR A N 1
ATOM 1498 C CA . THR A 1 195 ? -17.866 -8.633 4.360 1.00 93.88 195 THR A CA 1
ATOM 1499 C C . THR A 1 195 ? -17.279 -7.232 4.509 1.00 93.88 195 THR A C 1
ATOM 1501 O O . THR A 1 195 ? -18.026 -6.274 4.691 1.00 93.88 195 THR A O 1
ATOM 1504 N N . VAL A 1 196 ? -15.957 -7.077 4.364 1.00 95.06 196 VAL A N 1
ATOM 1505 C CA . VAL A 1 196 ? -15.300 -5.758 4.417 1.00 95.06 196 VAL A CA 1
ATOM 1506 C C . VAL A 1 196 ? -15.851 -4.836 3.332 1.00 95.06 196 VAL A C 1
ATOM 1508 O O . VAL A 1 196 ? -16.222 -3.700 3.618 1.00 95.06 196 VAL A O 1
ATOM 1511 N N . GLY A 1 197 ? -15.965 -5.323 2.096 1.00 94.56 197 GLY A N 1
ATOM 1512 C CA . GLY A 1 197 ? -16.488 -4.526 0.992 1.00 94.56 197 GLY A CA 1
ATOM 1513 C C . GLY A 1 197 ? -17.931 -4.060 1.223 1.00 94.56 197 GLY A C 1
ATOM 1514 O O . GLY A 1 197 ? -18.263 -2.916 0.904 1.00 94.56 197 GLY A O 1
ATOM 1515 N N . GLN A 1 198 ? -18.774 -4.912 1.815 1.00 92.88 198 GLN A N 1
ATOM 1516 C CA . GLN A 1 198 ? -20.154 -4.582 2.187 1.00 92.88 198 GLN A CA 1
ATOM 1517 C C . GLN A 1 198 ? -20.216 -3.550 3.320 1.00 92.88 198 GLN A C 1
ATOM 1519 O O . GLN A 1 198 ? -20.931 -2.559 3.186 1.00 92.88 198 GLN A O 1
ATOM 1524 N N . LEU A 1 199 ? -19.432 -3.728 4.392 1.00 93.69 199 LEU A N 1
ATOM 1525 C CA . LEU A 1 199 ? -19.354 -2.782 5.517 1.00 93.69 199 LEU A CA 1
ATOM 1526 C C . LEU A 1 199 ? -18.901 -1.385 5.069 1.00 93.69 199 LEU A C 1
ATOM 1528 O O . LEU A 1 199 ? -19.412 -0.365 5.537 1.00 93.69 199 LEU A O 1
ATOM 1532 N N . LEU A 1 200 ? -17.954 -1.337 4.131 1.00 94.88 200 LEU A N 1
ATOM 1533 C CA . LEU A 1 200 ? -17.465 -0.095 3.536 1.00 94.88 200 LEU A CA 1
ATOM 1534 C C . LEU A 1 200 ? -18.423 0.493 2.495 1.00 94.88 200 LEU A C 1
ATOM 1536 O O . LEU A 1 200 ? -18.307 1.671 2.153 1.00 94.88 200 LEU A O 1
ATOM 1540 N N . GLY A 1 201 ? -19.372 -0.299 1.990 1.00 94.12 201 GLY A N 1
ATOM 1541 C CA . GLY A 1 201 ? -20.274 0.101 0.916 1.00 94.12 201 GLY A CA 1
ATOM 1542 C C . GLY A 1 201 ? -19.535 0.403 -0.388 1.00 94.12 201 GLY A C 1
ATOM 1543 O O . GLY A 1 201 ? -19.868 1.389 -1.054 1.00 94.12 201 GLY A O 1
ATOM 1544 N N . LEU A 1 202 ? -18.522 -0.405 -0.730 1.00 95.00 202 LEU A N 1
ATOM 1545 C CA . LEU A 1 202 ? -17.713 -0.198 -1.932 1.00 95.00 202 LEU A CA 1
ATOM 1546 C C . LEU A 1 202 ? -18.581 -0.291 -3.203 1.00 95.00 202 LEU A C 1
ATOM 1548 O O . LEU A 1 202 ? -19.349 -1.246 -3.350 1.00 95.00 202 LEU A O 1
ATOM 1552 N N . PRO A 1 203 ? -18.455 0.659 -4.148 1.00 95.06 203 PRO A N 1
ATOM 1553 C CA . PRO A 1 203 ? -19.069 0.532 -5.467 1.00 95.06 203 PRO A CA 1
ATOM 1554 C C . PRO A 1 203 ? -18.509 -0.675 -6.252 1.00 95.06 203 PRO A C 1
ATOM 1556 O O . PRO A 1 203 ? -17.424 -1.162 -5.922 1.00 95.06 203 PRO A O 1
ATOM 1559 N N . PRO A 1 204 ? -19.188 -1.137 -7.323 1.00 96.38 204 PRO A N 1
ATOM 1560 C CA . PRO A 1 204 ? -18.801 -2.351 -8.051 1.00 96.38 204 PRO A CA 1
ATOM 1561 C C . PRO A 1 204 ? -17.350 -2.374 -8.559 1.00 96.38 204 PRO A C 1
ATOM 1563 O O . PRO A 1 204 ? -16.674 -3.393 -8.435 1.00 96.38 204 PRO A O 1
ATOM 1566 N N . ALA A 1 205 ? -16.844 -1.260 -9.098 1.00 97.00 205 ALA A N 1
ATOM 1567 C CA . ALA A 1 205 ? -15.501 -1.226 -9.674 1.00 97.00 205 ALA A CA 1
ATOM 1568 C C . ALA A 1 205 ? -14.370 -1.260 -8.612 1.00 97.00 205 ALA A C 1
ATOM 1570 O O . ALA A 1 205 ? -13.512 -2.140 -8.709 1.00 97.00 205 ALA A O 1
ATOM 1571 N N . PRO A 1 206 ? -14.377 -0.436 -7.540 1.00 97.50 206 PRO A N 1
ATOM 1572 C CA . PRO A 1 206 ? -13.482 -0.626 -6.391 1.00 97.50 206 PRO A CA 1
ATOM 1573 C C . PRO A 1 206 ? -13.608 -1.999 -5.729 1.00 97.50 206 PRO A C 1
ATOM 1575 O O . PRO A 1 206 ? -12.598 -2.573 -5.321 1.00 97.50 206 PRO A O 1
ATOM 1578 N N . MET A 1 207 ? -14.828 -2.545 -5.643 1.00 96.50 207 MET A N 1
ATOM 1579 C CA . MET A 1 207 ? -15.062 -3.883 -5.096 1.00 96.50 207 MET A CA 1
ATOM 1580 C C . MET A 1 207 ? -14.307 -4.950 -5.893 1.00 96.50 207 MET A C 1
ATOM 1582 O O . MET A 1 207 ? -13.677 -5.814 -5.290 1.00 96.50 207 MET A O 1
ATOM 1586 N N . LEU A 1 208 ? -14.297 -4.870 -7.228 1.00 96.62 208 LEU A N 1
ATOM 1587 C CA . LEU A 1 208 ? -13.543 -5.801 -8.071 1.00 96.62 208 LEU A CA 1
ATOM 1588 C C . LEU A 1 208 ? -12.035 -5.753 -7.774 1.00 96.62 208 LEU A C 1
ATOM 1590 O O . LEU A 1 208 ? -11.393 -6.801 -7.662 1.00 96.62 208 LEU A O 1
ATOM 1594 N N . VAL A 1 209 ? -11.465 -4.552 -7.622 1.00 97.81 209 VAL A N 1
ATOM 1595 C CA . VAL A 1 209 ? -10.040 -4.381 -7.278 1.00 97.81 209 VAL A CA 1
ATOM 1596 C C . VAL A 1 209 ? -9.749 -4.979 -5.899 1.00 97.81 209 VAL A C 1
ATOM 1598 O O . VAL A 1 209 ? -8.793 -5.741 -5.741 1.00 97.81 209 VAL A O 1
ATOM 1601 N N . TRP A 1 210 ? -10.612 -4.707 -4.921 1.00 96.69 210 TRP A N 1
ATOM 1602 C CA . TRP A 1 210 ? -10.506 -5.246 -3.569 1.00 96.69 210 TRP A CA 1
ATOM 1603 C C . TRP A 1 210 ? -10.608 -6.778 -3.537 1.00 96.69 210 TRP A C 1
ATOM 1605 O O . TRP A 1 210 ? -9.742 -7.452 -2.981 1.00 96.69 210 TRP A O 1
ATOM 1615 N N . GLN A 1 211 ? -11.616 -7.358 -4.184 1.00 95.31 211 GLN A N 1
ATOM 1616 C CA . GLN A 1 211 ? -11.822 -8.805 -4.217 1.00 95.31 211 GLN A CA 1
ATOM 1617 C C . GLN A 1 211 ? -10.678 -9.534 -4.920 1.00 95.31 211 GLN A C 1
ATOM 1619 O O . GLN A 1 211 ? -10.261 -10.595 -4.453 1.00 95.31 211 GLN A O 1
ATOM 1624 N N . ARG A 1 212 ? -10.140 -8.973 -6.010 1.00 95.81 212 ARG A N 1
ATOM 1625 C CA . ARG A 1 212 ? -9.082 -9.615 -6.800 1.00 95.81 212 ARG A CA 1
ATOM 1626 C C . ARG A 1 212 ? -7.697 -9.435 -6.184 1.00 95.81 212 ARG A C 1
ATOM 1628 O O . ARG A 1 212 ? -6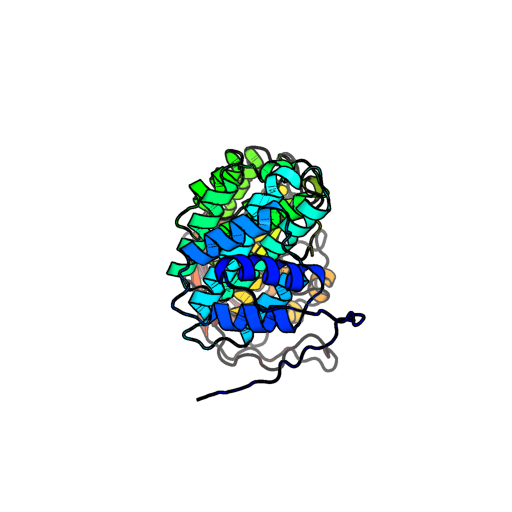.954 -10.408 -6.076 1.00 95.81 212 ARG A O 1
ATOM 1635 N N . PHE A 1 213 ? -7.366 -8.225 -5.742 1.00 96.56 213 PHE A N 1
ATOM 1636 C CA . PHE A 1 213 ? -6.006 -7.864 -5.327 1.00 96.56 213 PHE A CA 1
ATOM 1637 C C . PHE A 1 213 ? -5.878 -7.541 -3.839 1.00 96.56 213 PHE A C 1
ATOM 1639 O O . PHE A 1 213 ? -4.770 -7.354 -3.359 1.00 96.56 213 PHE A O 1
ATOM 1646 N N . GLY A 1 214 ? -6.966 -7.455 -3.075 1.00 96.00 214 GLY A N 1
ATOM 1647 C CA . GLY A 1 214 ? -6.898 -7.002 -1.684 1.00 96.00 214 GLY A CA 1
ATOM 1648 C C . GLY A 1 214 ? -6.371 -5.567 -1.555 1.00 96.00 214 GLY A C 1
ATOM 1649 O O . GLY A 1 214 ? -5.673 -5.268 -0.588 1.00 96.00 214 GLY A O 1
ATOM 1650 N N . ILE A 1 215 ? -6.645 -4.715 -2.552 1.00 97.94 215 ILE A N 1
ATOM 1651 C CA . ILE A 1 215 ? -6.265 -3.297 -2.583 1.00 97.94 215 ILE A CA 1
ATOM 1652 C C . ILE A 1 215 ? -7.539 -2.459 -2.572 1.00 97.94 215 ILE A C 1
ATOM 1654 O O . ILE A 1 215 ? -8.414 -2.642 -3.418 1.00 97.94 215 ILE A O 1
ATOM 1658 N N . LEU A 1 216 ? -7.636 -1.534 -1.624 1.00 98.25 216 LEU A N 1
ATOM 1659 C CA . LEU A 1 216 ? -8.726 -0.567 -1.558 1.00 98.25 216 LEU A CA 1
ATOM 1660 C C . LEU A 1 216 ? -8.448 0.601 -2.508 1.00 98.25 216 LEU A C 1
ATOM 1662 O O . LEU A 1 216 ? -7.324 1.093 -2.571 1.00 98.25 216 LEU A O 1
ATOM 1666 N N . VAL A 1 217 ? -9.464 1.069 -3.232 1.00 98.50 217 VAL A N 1
ATOM 1667 C CA . VAL A 1 217 ? -9.350 2.250 -4.100 1.00 98.50 217 VAL A CA 1
ATOM 1668 C C . VAL A 1 217 ? -10.274 3.340 -3.577 1.00 98.50 217 VAL A C 1
ATOM 1670 O O . VAL A 1 217 ? -11.487 3.155 -3.504 1.00 98.50 217 VAL A O 1
ATOM 1673 N N . PHE A 1 218 ? -9.677 4.470 -3.214 1.00 98.38 218 PHE A N 1
ATOM 1674 C CA . PHE A 1 218 ? -10.341 5.654 -2.692 1.00 98.38 218 PHE A CA 1
ATOM 1675 C C . PHE A 1 218 ? -10.219 6.790 -3.700 1.00 98.38 218 PHE A C 1
ATOM 1677 O O . PHE A 1 218 ? -9.317 7.626 -3.634 1.00 98.38 218 PHE A O 1
ATOM 1684 N N . ASP A 1 219 ? -11.126 6.801 -4.666 1.00 97.75 219 ASP A N 1
ATOM 1685 C CA . ASP A 1 219 ? -11.161 7.787 -5.742 1.00 97.75 219 ASP A CA 1
ATOM 1686 C C . ASP A 1 219 ? -12.381 8.712 -5.666 1.00 97.75 219 ASP A C 1
ATOM 1688 O O . ASP A 1 219 ? -12.510 9.614 -6.482 1.00 97.75 219 ASP A O 1
ATOM 1692 N N . ASN A 1 220 ? -13.284 8.482 -4.706 1.00 96.19 220 ASN A N 1
ATOM 1693 C CA . ASN A 1 220 ? -14.530 9.236 -4.538 1.00 96.19 220 ASN A CA 1
ATOM 1694 C C . ASN A 1 220 ? -15.353 9.372 -5.843 1.00 96.19 220 ASN A C 1
ATOM 1696 O O . ASN A 1 220 ? -15.988 10.397 -6.082 1.00 96.19 220 ASN A O 1
ATOM 1700 N N . GLY A 1 221 ? -15.327 8.342 -6.699 1.00 96.50 221 GLY A N 1
ATOM 1701 C CA . GLY A 1 221 ? -16.032 8.319 -7.984 1.00 96.50 221 GLY A CA 1
ATOM 1702 C C . GLY A 1 221 ? -15.352 9.100 -9.112 1.00 96.50 221 GLY A C 1
ATOM 1703 O O . GLY A 1 221 ? -15.988 9.343 -10.135 1.00 96.50 221 GLY A O 1
ATOM 1704 N N . ALA A 1 222 ? -14.096 9.522 -8.944 1.00 97.50 222 ALA A N 1
ATOM 1705 C CA . ALA A 1 222 ? -13.340 10.185 -10.001 1.00 97.50 222 ALA A CA 1
ATOM 1706 C C . ALA A 1 222 ? -12.957 9.227 -11.138 1.00 97.50 222 ALA A C 1
ATOM 1708 O O . ALA A 1 222 ? -12.910 9.640 -12.296 1.00 97.50 222 ALA A O 1
ATOM 1709 N N . PHE A 1 223 ? -12.665 7.962 -10.837 1.00 98.38 223 PHE A N 1
ATOM 1710 C CA . PHE A 1 223 ? -12.289 6.976 -11.844 1.00 98.38 223 PHE A CA 1
ATOM 1711 C C . PHE A 1 223 ? -13.515 6.413 -12.567 1.00 98.38 223 PHE A C 1
ATOM 1713 O O . PHE A 1 223 ? -14.516 6.048 -11.956 1.00 98.38 223 PHE A O 1
ATOM 1720 N N . GLY A 1 224 ? -13.414 6.322 -13.895 1.00 98.06 224 GLY A N 1
ATOM 1721 C CA . GLY A 1 224 ? -14.392 5.631 -14.735 1.00 98.06 224 GLY A CA 1
ATOM 1722 C C . GLY A 1 224 ? -13.980 4.190 -15.042 1.00 98.06 224 GLY A C 1
ATOM 1723 O O . GLY A 1 224 ? -12.889 3.744 -14.684 1.00 98.06 224 GLY A O 1
ATOM 1724 N N . ASP A 1 225 ? -14.817 3.467 -15.786 1.00 97.88 225 ASP A N 1
ATOM 1725 C CA . ASP A 1 225 ? -14.589 2.048 -16.109 1.00 97.88 225 ASP A CA 1
ATOM 1726 C C . ASP A 1 225 ? -13.237 1.791 -16.792 1.00 97.88 225 ASP A C 1
ATOM 1728 O O . ASP A 1 225 ? -12.552 0.820 -16.472 1.00 97.88 225 ASP A O 1
ATOM 1732 N N . ARG A 1 226 ? -12.802 2.692 -17.688 1.00 98.25 226 ARG A N 1
ATOM 1733 C CA . ARG A 1 226 ? -11.493 2.591 -18.358 1.00 98.25 226 ARG A CA 1
ATOM 1734 C C . ARG A 1 226 ? -10.313 2.739 -17.392 1.00 98.25 226 ARG A C 1
ATOM 1736 O O . ARG A 1 226 ? -9.319 2.034 -17.555 1.00 98.25 226 ARG A O 1
ATOM 1743 N N . HIS A 1 227 ? -10.416 3.600 -16.376 1.00 98.75 227 HIS A N 1
ATOM 1744 C CA . HIS A 1 227 ? -9.388 3.722 -15.334 1.00 98.75 227 HIS A CA 1
ATOM 1745 C C . HIS A 1 227 ? -9.258 2.423 -14.545 1.00 98.75 227 HIS A C 1
ATOM 1747 O O . HIS A 1 227 ? -8.147 1.932 -14.357 1.00 98.75 227 HIS A O 1
ATOM 1753 N N . TYR A 1 228 ? -10.383 1.833 -14.128 1.00 98.56 228 TYR A N 1
ATOM 1754 C CA . TYR A 1 228 ? -10.365 0.573 -13.385 1.00 98.56 228 TYR A CA 1
ATOM 1755 C C . TYR A 1 228 ? -9.901 -0.603 -14.243 1.00 98.56 228 TYR A C 1
ATOM 1757 O O . TYR A 1 228 ? -9.105 -1.401 -13.760 1.00 98.56 228 TYR A O 1
ATOM 1765 N N . ALA A 1 229 ? -10.326 -0.705 -15.506 1.00 98.44 229 ALA A N 1
ATOM 1766 C CA . ALA A 1 229 ? -9.837 -1.736 -16.423 1.00 98.44 229 ALA A CA 1
ATOM 1767 C C . ALA A 1 229 ? -8.310 -1.654 -16.589 1.00 98.44 229 ALA A C 1
ATOM 1769 O O . ALA A 1 229 ? -7.609 -2.660 -16.440 1.00 98.44 229 ALA A O 1
ATOM 1770 N N . SER A 1 230 ? -7.789 -0.438 -16.788 1.00 98.62 230 SER A N 1
ATOM 1771 C CA . SER A 1 230 ? -6.350 -0.190 -16.845 1.00 98.62 230 SER A CA 1
ATOM 1772 C C . SER A 1 230 ? -5.650 -0.606 -15.549 1.00 98.62 230 SER A C 1
ATOM 1774 O O . SER A 1 230 ? -4.731 -1.426 -15.580 1.00 98.62 230 SER A O 1
ATOM 1776 N N . LEU A 1 231 ? -6.136 -0.141 -14.396 1.00 98.56 231 LEU A N 1
ATOM 1777 C CA . LEU A 1 231 ? -5.546 -0.449 -13.096 1.00 98.56 231 LEU A CA 1
ATOM 1778 C C . LEU A 1 231 ? -5.576 -1.953 -12.775 1.00 98.56 231 LEU A C 1
ATOM 1780 O O . LEU A 1 231 ? -4.583 -2.499 -12.303 1.00 98.56 231 LEU A O 1
ATOM 1784 N N . VAL A 1 232 ? -6.680 -2.644 -13.069 1.00 98.56 232 VAL A N 1
ATOM 1785 C CA . VAL A 1 232 ? -6.820 -4.097 -12.880 1.00 98.56 232 VAL A CA 1
ATOM 1786 C C . VAL A 1 232 ? -5.818 -4.857 -13.745 1.00 98.56 232 VAL A C 1
ATOM 1788 O O . VAL A 1 232 ? -5.187 -5.793 -13.258 1.00 98.56 232 VAL A O 1
ATOM 1791 N N . SER A 1 233 ? -5.653 -4.473 -15.013 1.00 98.56 233 SER A N 1
ATOM 1792 C CA . SER A 1 233 ? -4.685 -5.122 -15.905 1.00 98.56 233 SER A CA 1
ATOM 1793 C C . SER A 1 233 ? -3.237 -4.894 -15.451 1.00 98.56 233 SER A C 1
ATOM 1795 O O . SER A 1 233 ? -2.442 -5.832 -15.422 1.00 98.56 233 SER A O 1
ATOM 1797 N N . LEU A 1 234 ? -2.919 -3.686 -14.977 1.00 98.62 234 LEU A N 1
ATOM 1798 C CA . LEU A 1 234 ? -1.601 -3.332 -14.457 1.00 98.62 234 LEU A CA 1
ATOM 1799 C C . LEU A 1 234 ? -1.266 -4.077 -13.155 1.00 98.62 234 LEU A C 1
ATOM 1801 O O . LEU A 1 234 ? -0.187 -4.654 -13.034 1.00 98.62 234 LEU A O 1
ATOM 1805 N N . LEU A 1 235 ? -2.203 -4.130 -12.204 1.00 98.31 235 LEU A N 1
ATOM 1806 C CA . LEU A 1 235 ? -2.054 -4.896 -10.960 1.00 98.31 235 LEU A CA 1
ATOM 1807 C C . LEU A 1 235 ? -2.000 -6.412 -11.206 1.00 98.31 235 LEU A C 1
ATOM 1809 O O . LEU A 1 235 ? -1.394 -7.143 -10.432 1.00 98.31 235 LEU A O 1
ATOM 1813 N N . ALA A 1 236 ? -2.614 -6.911 -12.282 1.00 98.12 236 ALA A N 1
ATOM 1814 C CA . ALA A 1 236 ? -2.452 -8.305 -12.689 1.00 98.12 236 ALA A CA 1
ATOM 1815 C C . ALA A 1 236 ? -1.066 -8.578 -13.297 1.00 98.12 236 ALA A C 1
ATOM 1817 O O . ALA A 1 236 ? -0.542 -9.681 -13.149 1.00 98.12 236 ALA A O 1
ATOM 1818 N N . ALA A 1 237 ? -0.476 -7.589 -13.971 1.00 97.94 237 ALA A N 1
ATOM 1819 C CA . ALA A 1 237 ? 0.840 -7.693 -14.593 1.00 97.94 237 ALA A CA 1
ATOM 1820 C C . ALA A 1 237 ? 2.003 -7.618 -13.586 1.00 97.94 237 ALA A C 1
ATOM 1822 O O . ALA A 1 237 ? 3.065 -8.185 -13.850 1.00 97.94 237 ALA A O 1
ATOM 1823 N N . ILE A 1 238 ? 1.807 -6.944 -12.445 1.00 96.62 238 ILE A N 1
ATOM 1824 C CA . ILE A 1 238 ? 2.802 -6.788 -11.375 1.00 96.62 238 ILE A CA 1
ATOM 1825 C C . ILE A 1 238 ? 2.296 -7.505 -10.112 1.00 96.62 238 ILE A C 1
ATOM 1827 O O . ILE A 1 238 ? 1.379 -7.010 -9.462 1.00 96.62 238 ILE A O 1
ATOM 1831 N N . PRO A 1 239 ? 2.879 -8.653 -9.727 1.00 92.19 239 PRO A N 1
ATOM 1832 C CA . PRO A 1 239 ? 2.373 -9.444 -8.609 1.00 92.19 239 PRO A CA 1
ATOM 1833 C C . PRO A 1 239 ? 2.346 -8.698 -7.266 1.00 92.19 239 PRO A C 1
ATOM 1835 O O . PRO A 1 239 ? 3.300 -8.005 -6.906 1.00 92.19 239 PRO A O 1
ATOM 1838 N N . GLN A 1 240 ? 1.295 -8.931 -6.470 1.00 92.88 240 GLN A N 1
ATOM 1839 C CA . GLN A 1 240 ? 1.057 -8.221 -5.206 1.00 92.88 240 GLN A CA 1
ATOM 1840 C C . GLN A 1 240 ? 2.207 -8.337 -4.197 1.00 92.88 240 GLN A C 1
ATOM 1842 O O . GLN A 1 240 ? 2.495 -7.379 -3.472 1.00 92.88 240 GLN A O 1
ATOM 1847 N N . GLN A 1 241 ? 2.885 -9.488 -4.160 1.00 93.50 241 GLN A N 1
ATOM 1848 C CA . GLN A 1 241 ? 4.021 -9.719 -3.267 1.00 93.50 241 GLN A CA 1
ATOM 1849 C C . GLN A 1 241 ? 5.195 -8.762 -3.511 1.00 93.50 241 GLN A C 1
ATOM 1851 O O . GLN A 1 241 ? 6.049 -8.621 -2.641 1.00 93.50 241 GLN A O 1
ATOM 1856 N N . LEU A 1 242 ? 5.251 -8.105 -4.674 1.00 96.94 242 LEU A N 1
ATOM 1857 C CA . LEU A 1 242 ? 6.336 -7.189 -4.998 1.00 96.94 242 LEU A CA 1
ATOM 1858 C C . LEU A 1 242 ? 6.137 -5.798 -4.408 1.00 96.94 242 LEU A C 1
ATOM 1860 O O . LEU A 1 242 ? 7.137 -5.159 -4.120 1.00 96.94 242 LEU A O 1
ATOM 1864 N N . HIS A 1 243 ? 4.899 -5.327 -4.232 1.00 96.75 243 HIS A N 1
ATOM 1865 C CA . HIS A 1 243 ? 4.628 -3.920 -3.912 1.00 96.75 243 HIS A CA 1
ATOM 1866 C C . HIS A 1 243 ? 3.973 -3.679 -2.550 1.00 96.75 243 HIS A C 1
ATOM 1868 O O . HIS A 1 243 ? 3.970 -2.548 -2.078 1.00 96.75 243 HIS A O 1
ATOM 1874 N N . ALA A 1 244 ? 3.366 -4.687 -1.913 1.00 95.94 244 ALA A N 1
ATOM 1875 C CA . ALA A 1 244 ? 2.700 -4.554 -0.604 1.00 95.94 244 ALA A CA 1
ATOM 1876 C C . ALA A 1 244 ? 1.666 -3.398 -0.481 1.00 95.94 244 ALA A C 1
ATOM 1878 O O . ALA A 1 244 ? 1.288 -3.015 0.625 1.00 95.94 244 ALA A O 1
ATOM 1879 N N . ILE A 1 245 ? 1.202 -2.835 -1.603 1.00 98.25 245 ILE A N 1
ATOM 1880 C CA . ILE A 1 245 ? 0.119 -1.845 -1.667 1.00 98.25 245 ILE A CA 1
ATOM 1881 C C . ILE A 1 245 ? -1.140 -2.395 -0.984 1.00 98.25 245 ILE A C 1
ATOM 1883 O O . ILE A 1 245 ? -1.578 -3.512 -1.270 1.00 98.25 245 ILE A O 1
ATOM 1887 N N . ARG A 1 246 ? -1.717 -1.586 -0.092 1.00 97.56 246 ARG A N 1
ATOM 1888 C CA . ARG A 1 246 ? -2.997 -1.826 0.595 1.00 97.56 246 ARG A CA 1
ATOM 1889 C C . ARG A 1 246 ? -4.091 -0.884 0.127 1.00 97.56 246 ARG A C 1
ATOM 1891 O O . ARG A 1 246 ? -5.255 -1.275 0.093 1.00 97.56 246 ARG A O 1
ATOM 1898 N N . ALA A 1 247 ? -3.717 0.332 -0.255 1.00 98.44 247 ALA A N 1
ATOM 1899 C CA . ALA A 1 247 ? -4.657 1.318 -0.746 1.00 98.44 247 ALA A CA 1
ATOM 1900 C C . ALA A 1 247 ? -4.074 2.167 -1.873 1.00 98.44 247 ALA A C 1
ATOM 1902 O O . ALA A 1 247 ? -2.879 2.464 -1.903 1.00 98.44 247 ALA A O 1
ATOM 1903 N N . ILE A 1 248 ? -4.962 2.583 -2.765 1.00 98.75 248 ILE A N 1
ATOM 1904 C CA . ILE A 1 248 ? -4.739 3.595 -3.786 1.00 98.75 248 ILE A CA 1
ATOM 1905 C C . ILE A 1 248 ? -5.680 4.756 -3.482 1.00 98.75 248 ILE A C 1
ATOM 1907 O O . ILE A 1 248 ? -6.885 4.553 -3.356 1.00 98.75 248 ILE A O 1
ATOM 1911 N N . ILE A 1 249 ? -5.142 5.964 -3.362 1.00 98.62 249 ILE A N 1
ATOM 1912 C CA . ILE A 1 249 ? -5.899 7.178 -3.047 1.00 98.62 249 ILE A CA 1
ATOM 1913 C C . ILE A 1 249 ? -5.760 8.164 -4.201 1.00 98.62 249 ILE A C 1
ATOM 1915 O O . ILE A 1 249 ? -4.661 8.344 -4.723 1.00 98.62 249 ILE A O 1
ATOM 1919 N N . VAL A 1 250 ? -6.854 8.830 -4.575 1.00 98.31 250 VAL A N 1
ATOM 1920 C CA . VAL A 1 250 ? -6.841 9.952 -5.525 1.00 98.31 250 VAL A CA 1
ATOM 1921 C C . VAL A 1 250 ? -6.927 11.265 -4.745 1.00 98.31 250 VAL A C 1
ATOM 1923 O O . VAL A 1 250 ? -8.020 11.633 -4.297 1.00 98.31 250 VAL A O 1
ATOM 1926 N N . PRO A 1 251 ? -5.809 11.997 -4.547 1.00 97.38 251 PRO A N 1
ATOM 1927 C CA . PRO A 1 251 ? -5.789 13.177 -3.681 1.00 97.38 251 PRO A CA 1
ATOM 1928 C C . PRO A 1 251 ? -6.793 14.250 -4.090 1.00 97.38 251 PRO A C 1
ATOM 1930 O O . PRO A 1 251 ? -7.516 14.779 -3.251 1.00 97.38 251 PRO A O 1
ATOM 1933 N N . SER A 1 252 ? -6.889 14.535 -5.392 1.00 96.25 252 SER A N 1
ATOM 1934 C CA . SER A 1 252 ? -7.777 15.573 -5.924 1.00 96.25 252 SER A CA 1
ATOM 1935 C C . SER A 1 252 ? -9.263 15.283 -5.701 1.00 96.25 252 SER A C 1
ATOM 1937 O O . SER A 1 252 ? -10.060 16.215 -5.705 1.00 96.25 252 SER A O 1
ATOM 1939 N N . ALA A 1 253 ? -9.640 14.017 -5.500 1.00 96.31 253 ALA A N 1
ATOM 1940 C CA . ALA A 1 253 ? -11.028 13.603 -5.312 1.00 96.31 253 ALA A CA 1
ATOM 1941 C C . ALA A 1 253 ? -11.402 13.372 -3.838 1.00 96.31 253 ALA A C 1
ATOM 1943 O O . ALA A 1 253 ? -12.566 13.509 -3.459 1.00 96.31 253 ALA A O 1
ATOM 1944 N N . THR A 1 254 ? -10.419 13.024 -3.006 1.00 96.56 254 THR A N 1
ATOM 1945 C CA . THR A 1 254 ? -10.612 12.694 -1.582 1.00 96.56 254 THR A CA 1
ATOM 1946 C C . THR A 1 254 ? -10.222 13.830 -0.637 1.00 96.56 254 THR A C 1
ATOM 1948 O O . THR A 1 254 ? -10.660 13.846 0.509 1.00 96.56 254 THR A O 1
ATOM 1951 N N . GLY A 1 255 ? -9.392 14.775 -1.092 1.00 95.69 255 GLY A N 1
ATOM 1952 C CA . GLY A 1 255 ? -8.780 15.805 -0.248 1.00 95.69 255 GLY A CA 1
ATOM 1953 C C . GLY A 1 255 ? -7.627 15.294 0.626 1.00 95.69 255 GLY A C 1
ATOM 1954 O O . GLY A 1 255 ? -7.083 16.057 1.421 1.00 95.69 255 GLY A O 1
ATOM 1955 N N . ILE A 1 256 ? -7.238 14.023 0.489 1.00 96.44 256 ILE A N 1
ATOM 1956 C CA . ILE A 1 256 ? -6.152 13.408 1.257 1.00 96.44 256 ILE A CA 1
ATOM 1957 C C . ILE A 1 256 ? -4.831 13.622 0.522 1.00 96.44 256 ILE A C 1
ATOM 1959 O O . ILE A 1 256 ? -4.621 13.103 -0.574 1.00 96.44 256 ILE A O 1
ATOM 1963 N N . ALA A 1 257 ? -3.919 14.359 1.149 1.00 94.94 257 ALA A N 1
ATOM 1964 C CA . ALA A 1 257 ? -2.585 14.591 0.613 1.00 94.94 257 ALA A CA 1
ATOM 1965 C C . ALA A 1 257 ? -1.632 13.412 0.905 1.00 94.94 257 ALA A C 1
ATOM 1967 O O . ALA A 1 257 ? -1.787 12.735 1.934 1.00 94.94 257 ALA A O 1
ATOM 1968 N N . PRO A 1 258 ? -0.599 13.204 0.062 1.00 94.31 258 PRO A N 1
ATOM 1969 C CA . PRO A 1 258 ? 0.540 12.364 0.415 1.00 94.31 258 PRO A CA 1
ATOM 1970 C C . PRO A 1 258 ? 1.134 12.769 1.770 1.00 94.31 258 PRO A C 1
ATOM 1972 O O . PRO A 1 258 ? 1.241 13.955 2.076 1.00 94.31 258 PRO A O 1
ATOM 1975 N N . GLY A 1 259 ? 1.508 11.783 2.586 1.00 91.38 259 GLY A N 1
ATOM 1976 C CA . GLY A 1 259 ? 2.033 12.009 3.940 1.00 91.38 259 GLY A CA 1
ATOM 1977 C C . GLY A 1 259 ? 0.973 12.077 5.046 1.00 91.38 259 GLY A C 1
ATOM 1978 O O . GLY A 1 259 ? 1.333 12.233 6.210 1.00 91.38 259 GLY A O 1
ATOM 1979 N N . THR A 1 260 ? -0.317 11.915 4.725 1.00 93.50 260 THR A N 1
ATOM 1980 C CA . THR A 1 260 ? -1.341 11.704 5.761 1.00 93.50 260 THR A CA 1
ATOM 1981 C C . THR A 1 260 ? -0.983 10.452 6.574 1.00 93.50 260 THR A C 1
ATOM 1983 O O . THR A 1 260 ? -0.785 9.381 6.000 1.00 93.50 260 THR A O 1
ATOM 1986 N N . GLY A 1 261 ? -0.860 10.595 7.898 1.00 92.25 261 GLY A N 1
ATOM 1987 C CA . GLY A 1 261 ? -0.326 9.575 8.812 1.00 92.25 261 GLY A CA 1
ATOM 1988 C C . GLY A 1 261 ? -1.281 8.416 9.103 1.00 92.25 261 GLY A C 1
ATOM 1989 O O . GLY A 1 261 ? -1.634 8.191 10.258 1.00 92.25 261 GLY A O 1
ATOM 1990 N N . PHE A 1 262 ? -1.723 7.702 8.067 1.00 96.06 262 PHE A N 1
ATOM 1991 C CA . PHE A 1 262 ? -2.504 6.478 8.231 1.00 96.06 262 PHE A CA 1
ATOM 1992 C C . PHE A 1 262 ? -1.651 5.365 8.826 1.00 96.06 262 PHE A C 1
ATOM 1994 O O . PHE A 1 262 ? -0.485 5.197 8.469 1.00 96.06 262 PHE A O 1
ATOM 2001 N N . SER A 1 263 ? -2.259 4.570 9.695 1.00 94.31 263 SER A N 1
ATOM 2002 C CA . SER A 1 263 ? -1.629 3.391 10.272 1.00 94.31 263 SER A CA 1
ATOM 2003 C C . SER A 1 263 ? -2.028 2.159 9.456 1.00 94.31 263 SER A C 1
ATOM 2005 O O . SER A 1 263 ? -3.217 1.868 9.305 1.00 94.31 263 SER A O 1
ATOM 2007 N N . THR A 1 264 ? -1.038 1.495 8.855 1.00 94.69 264 THR A N 1
ATOM 2008 C CA . THR A 1 264 ? -1.196 0.309 8.001 1.00 94.69 264 THR A CA 1
ATOM 2009 C C . THR A 1 264 ? 0.129 -0.451 7.910 1.00 94.69 264 THR A C 1
ATOM 2011 O O . THR A 1 264 ? 1.207 0.138 7.929 1.00 94.69 264 THR A O 1
ATOM 2014 N N . SER A 1 265 ? 0.044 -1.769 7.782 1.00 92.81 265 SER A N 1
ATOM 2015 C CA . SER A 1 265 ? 1.154 -2.710 7.589 1.00 92.81 265 SER A CA 1
ATOM 2016 C C . SER A 1 265 ? 1.731 -2.716 6.169 1.00 92.81 265 SER A C 1
ATOM 2018 O O . SER A 1 265 ? 2.716 -3.404 5.904 1.00 92.81 265 SER A O 1
ATOM 2020 N N . GLY A 1 266 ? 1.113 -2.000 5.227 1.00 94.94 266 GLY A N 1
ATOM 2021 C CA . GLY A 1 266 ? 1.577 -1.931 3.844 1.00 94.94 266 GLY A CA 1
ATOM 2022 C C . GLY A 1 266 ? 1.527 -0.526 3.263 1.00 94.94 266 GLY A C 1
ATOM 2023 O O . GLY A 1 266 ? 1.334 0.459 3.966 1.00 94.94 266 GLY A O 1
ATOM 2024 N N . GLN A 1 267 ? 1.724 -0.427 1.952 1.00 96.81 267 GLN A N 1
ATOM 2025 C CA . GLN A 1 267 ? 1.923 0.862 1.295 1.00 96.81 267 GLN A CA 1
ATOM 2026 C C . GLN A 1 267 ? 0.610 1.503 0.844 1.00 96.81 267 GLN A C 1
ATOM 2028 O O . GLN A 1 267 ? -0.339 0.819 0.447 1.00 96.81 267 GLN A O 1
ATOM 2033 N N . ILE A 1 268 ? 0.587 2.834 0.859 1.00 98.12 268 ILE A N 1
ATOM 2034 C CA . ILE A 1 268 ? -0.475 3.651 0.275 1.00 98.12 268 ILE A CA 1
ATOM 2035 C C . ILE A 1 268 ? 0.109 4.359 -0.938 1.00 98.12 268 ILE A C 1
ATOM 2037 O O . ILE A 1 268 ? 1.089 5.092 -0.821 1.00 98.12 268 ILE A O 1
ATOM 2041 N N . VAL A 1 269 ? -0.501 4.133 -2.096 1.00 98.19 269 VAL A N 1
ATOM 2042 C CA . VAL A 1 269 ? -0.116 4.780 -3.349 1.00 98.19 269 VAL A CA 1
ATOM 2043 C C . VAL A 1 269 ? -1.084 5.914 -3.647 1.00 98.19 269 VAL A C 1
ATOM 2045 O O . VAL A 1 269 ? -2.297 5.762 -3.521 1.00 98.19 269 VAL A O 1
ATOM 2048 N N . TYR A 1 270 ? -0.547 7.055 -4.065 1.00 98.31 270 TYR A N 1
ATOM 2049 C CA . TYR A 1 270 ? -1.336 8.217 -4.448 1.00 98.31 270 TYR A CA 1
ATOM 2050 C C . TYR A 1 270 ? -1.303 8.361 -5.963 1.00 98.31 270 TYR A C 1
ATOM 2052 O O . TYR A 1 270 ? -0.236 8.545 -6.540 1.00 98.31 270 TYR A O 1
ATOM 2060 N N . LEU A 1 271 ? -2.466 8.277 -6.607 1.00 98.25 271 LEU A N 1
ATOM 2061 C CA . LEU A 1 271 ? -2.584 8.444 -8.052 1.00 98.25 271 LEU A CA 1
ATOM 2062 C C . LEU A 1 271 ? -3.303 9.753 -8.376 1.00 98.25 271 LEU A C 1
ATOM 2064 O O . LEU A 1 271 ? -4.355 10.031 -7.799 1.00 98.25 271 LEU A O 1
ATOM 2068 N N . PRO A 1 272 ? -2.791 10.565 -9.312 1.00 97.69 272 PRO A N 1
ATOM 2069 C CA . PRO A 1 272 ? -3.547 11.702 -9.806 1.00 97.69 272 PRO A CA 1
ATOM 2070 C C . PRO A 1 272 ? -4.735 11.226 -10.651 1.00 97.69 272 PRO A C 1
ATOM 2072 O O . PRO A 1 272 ? -4.679 10.190 -11.318 1.00 97.69 272 PRO A O 1
ATOM 2075 N N . TYR A 1 273 ? -5.798 12.030 -10.686 1.00 97.81 273 TYR A N 1
ATOM 2076 C CA . TYR A 1 273 ? -6.807 11.885 -11.727 1.00 97.81 273 TYR A CA 1
ATOM 2077 C C . TYR A 1 273 ? -6.276 12.470 -13.041 1.00 97.81 273 TYR A C 1
ATOM 2079 O O . TYR A 1 273 ? -5.948 13.653 -13.114 1.00 97.81 273 TYR A O 1
ATOM 2087 N N . ILE A 1 274 ? -6.209 11.638 -14.078 1.00 98.25 274 ILE A N 1
ATOM 2088 C CA . ILE A 1 274 ? -5.859 12.021 -15.449 1.00 98.25 274 ILE A CA 1
ATOM 2089 C C . ILE A 1 274 ? -6.881 11.348 -16.364 1.00 98.25 274 ILE A C 1
ATOM 2091 O O . ILE A 1 274 ? -7.146 10.160 -16.194 1.00 98.25 274 ILE A O 1
ATOM 2095 N N . SER A 1 275 ? -7.472 12.076 -17.315 1.00 98.31 275 SER A N 1
ATOM 2096 C CA . SER A 1 275 ? -8.405 11.466 -18.274 1.00 98.31 275 SER A CA 1
ATOM 2097 C C . SER A 1 275 ? -7.712 10.369 -19.095 1.00 98.31 275 SER A C 1
ATOM 2099 O O . SER A 1 275 ? -6.561 10.528 -19.501 1.00 98.31 275 SER A O 1
ATOM 2101 N N . MET A 1 276 ? -8.427 9.275 -19.381 1.00 98.19 276 MET A N 1
ATOM 2102 C CA . MET A 1 276 ? -7.927 8.176 -20.223 1.00 98.19 276 MET A CA 1
ATOM 2103 C C . MET A 1 276 ? -7.721 8.581 -21.690 1.00 98.19 276 MET A C 1
ATOM 2105 O O . MET A 1 276 ? -7.072 7.846 -22.427 1.00 98.19 276 MET A O 1
ATOM 2109 N N . ASP A 1 277 ? -8.237 9.744 -22.100 1.00 98.25 277 ASP A N 1
ATOM 2110 C CA . ASP A 1 277 ? -8.057 10.297 -23.448 1.00 98.25 277 ASP A CA 1
ATOM 2111 C C . ASP A 1 277 ? -6.809 11.193 -23.564 1.00 98.25 277 ASP A C 1
ATOM 2113 O O . ASP A 1 277 ? -6.504 11.718 -24.635 1.00 98.25 277 ASP A O 1
ATOM 2117 N N . VAL A 1 278 ? -6.075 11.390 -22.462 1.00 98.25 278 VAL A N 1
ATOM 2118 C CA . VAL A 1 278 ? -4.765 12.046 -22.479 1.00 98.25 278 VAL A CA 1
ATOM 2119 C C . VAL A 1 278 ? -3.703 10.974 -22.677 1.00 98.25 278 VAL A C 1
ATOM 2121 O O . VAL A 1 278 ? -3.566 10.072 -21.853 1.00 98.25 278 VAL A O 1
ATOM 2124 N N . TYR A 1 279 ? -2.942 11.081 -23.762 1.00 97.56 279 TYR A N 1
ATOM 2125 C CA . TYR A 1 279 ? -1.936 10.095 -24.151 1.00 97.56 279 TYR A CA 1
ATOM 2126 C C . TYR A 1 279 ? -0.515 10.565 -23.844 1.00 97.56 279 TYR A C 1
ATOM 2128 O O . TYR A 1 279 ? -0.218 11.762 -23.826 1.00 97.56 279 TYR A O 1
ATOM 2136 N N . THR A 1 280 ? 0.380 9.603 -23.632 1.00 95.56 280 THR A N 1
ATOM 2137 C CA . THR A 1 280 ? 1.818 9.844 -23.542 1.00 95.56 280 THR A CA 1
ATOM 2138 C C . THR A 1 280 ? 2.360 10.417 -24.850 1.00 95.56 280 THR A C 1
ATOM 2140 O O . THR A 1 280 ? 1.830 10.183 -25.937 1.00 95.56 280 THR A O 1
ATOM 2143 N N . SER A 1 281 ? 3.450 11.175 -24.757 1.00 92.00 281 SER A N 1
ATOM 2144 C CA . SER A 1 281 ? 4.106 11.729 -25.938 1.00 92.00 281 SER A CA 1
ATOM 2145 C C . SER A 1 281 ? 4.902 10.642 -26.676 1.00 92.00 281 SER A C 1
ATOM 2147 O O . SER A 1 281 ? 5.705 9.962 -26.038 1.00 92.00 281 SER A O 1
ATOM 2149 N N . PRO A 1 282 ? 4.810 10.524 -28.015 1.00 89.88 282 PRO A N 1
ATOM 2150 C CA . PRO A 1 282 ? 5.714 9.668 -28.793 1.00 89.88 282 PRO A CA 1
ATOM 2151 C C . PRO A 1 282 ? 7.195 10.038 -28.619 1.00 89.88 282 PRO A C 1
ATOM 2153 O O . PRO A 1 282 ? 8.074 9.218 -28.868 1.00 89.88 282 PRO A O 1
ATOM 2156 N N . ARG A 1 283 ? 7.474 11.279 -28.183 1.00 88.75 283 ARG A N 1
ATOM 2157 C CA . ARG A 1 283 ? 8.827 11.807 -27.931 1.00 88.75 283 ARG A CA 1
ATOM 2158 C C . ARG A 1 283 ? 9.479 11.254 -26.663 1.00 88.75 283 ARG A C 1
ATOM 2160 O O . ARG A 1 283 ? 10.636 11.565 -26.399 1.00 88.75 283 ARG A O 1
ATOM 2167 N N . GLU A 1 284 ? 8.746 10.475 -25.870 1.00 86.81 284 GLU A N 1
ATOM 2168 C CA . GLU A 1 284 ? 9.328 9.678 -24.782 1.00 86.81 284 GLU A CA 1
ATOM 2169 C C . GLU A 1 284 ? 10.310 8.628 -25.338 1.00 86.81 284 GLU A C 1
ATOM 2171 O O . GLU A 1 284 ? 11.215 8.189 -24.632 1.00 86.81 284 GLU A O 1
ATOM 2176 N N . PHE A 1 285 ? 10.171 8.288 -26.626 1.00 87.06 285 PHE A N 1
ATOM 2177 C CA . PHE A 1 285 ? 11.077 7.441 -27.391 1.00 87.06 285 PHE A CA 1
ATOM 2178 C C . PHE A 1 285 ? 11.875 8.291 -28.394 1.00 87.06 285 PHE A C 1
ATOM 2180 O O . PHE A 1 285 ? 11.342 9.194 -29.042 1.00 87.06 285 PHE A O 1
ATOM 2187 N N . ILE A 1 286 ? 13.166 7.998 -28.541 1.00 73.38 286 ILE A N 1
ATOM 2188 C CA . ILE A 1 286 ? 14.139 8.876 -29.225 1.00 73.38 286 ILE A CA 1
ATOM 2189 C C . ILE A 1 286 ? 13.867 9.051 -30.719 1.00 73.38 286 ILE A C 1
ATOM 2191 O O . ILE A 1 286 ? 14.136 10.115 -31.272 1.00 73.38 286 ILE A O 1
ATOM 2195 N N . GLU A 1 287 ? 13.281 8.051 -31.374 1.00 67.31 287 GLU A N 1
ATOM 2196 C CA . GLU A 1 287 ? 13.019 8.095 -32.817 1.00 67.31 287 GLU A CA 1
ATOM 2197 C C . GLU A 1 287 ? 11.707 8.819 -33.188 1.00 67.31 287 GLU A C 1
ATOM 2199 O O . GLU A 1 287 ? 11.328 8.850 -34.355 1.00 67.31 287 GLU A O 1
ATOM 2204 N N . ASN A 1 288 ? 11.006 9.446 -32.227 1.00 63.81 288 ASN A N 1
ATOM 2205 C CA . ASN A 1 288 ? 9.725 10.153 -32.430 1.00 63.81 288 ASN A CA 1
ATOM 2206 C C . ASN A 1 288 ? 8.607 9.311 -33.094 1.00 63.81 288 ASN A C 1
ATOM 2208 O O . ASN A 1 288 ? 7.641 9.875 -33.609 1.00 63.81 288 ASN A O 1
ATOM 2212 N N . GLN A 1 289 ? 8.711 7.980 -33.064 1.00 73.19 289 GLN A N 1
ATOM 2213 C CA . GLN A 1 289 ? 7.705 7.031 -33.570 1.00 73.19 289 GLN A CA 1
ATOM 2214 C C . GLN A 1 289 ? 7.333 5.960 -32.536 1.00 73.19 289 GLN A C 1
ATOM 2216 O O . GLN A 1 289 ? 6.794 4.911 -32.880 1.00 73.19 289 GLN A O 1
ATOM 2221 N N . GLY A 1 290 ? 7.640 6.207 -31.261 1.00 83.69 290 GLY A N 1
ATOM 2222 C CA . GLY A 1 290 ? 7.330 5.254 -30.207 1.00 83.69 290 GLY A CA 1
ATOM 2223 C C . GLY A 1 290 ? 5.823 5.076 -29.995 1.00 83.69 290 GLY A C 1
ATOM 2224 O O . GLY A 1 290 ? 5.036 5.975 -30.322 1.00 83.69 290 GLY A O 1
ATOM 2225 N N . PRO A 1 291 ? 5.412 3.932 -29.430 1.00 92.69 291 PRO A N 1
ATOM 2226 C CA . PRO A 1 291 ? 4.022 3.697 -29.076 1.00 92.69 291 PRO A CA 1
ATOM 2227 C C . PRO A 1 291 ? 3.533 4.729 -28.055 1.00 92.69 291 PRO A C 1
ATOM 2229 O O . PRO A 1 291 ? 4.297 5.261 -27.248 1.00 92.69 291 PRO A O 1
ATOM 2232 N N . ILE A 1 292 ? 2.231 4.997 -28.087 1.00 95.38 292 ILE A N 1
ATOM 2233 C CA . ILE A 1 292 ? 1.549 5.840 -27.104 1.00 95.38 292 ILE A CA 1
ATOM 2234 C C . ILE A 1 292 ? 0.592 4.993 -26.274 1.00 95.38 292 ILE A C 1
ATOM 2236 O O . ILE A 1 292 ? 0.027 4.016 -26.762 1.00 95.38 292 ILE A O 1
ATOM 2240 N N . ALA A 1 293 ? 0.375 5.405 -25.034 1.00 97.69 293 ALA A N 1
ATOM 2241 C CA . ALA A 1 293 ? -0.607 4.816 -24.134 1.00 97.69 293 ALA A CA 1
ATOM 2242 C C . ALA A 1 293 ? -1.329 5.926 -23.361 1.00 97.69 293 ALA A C 1
ATOM 2244 O O . ALA A 1 293 ? -0.846 7.063 -23.343 1.00 97.69 293 ALA A O 1
ATOM 2245 N N . PRO A 1 294 ? -2.469 5.646 -22.709 1.00 98.56 294 PRO A N 1
ATOM 2246 C CA . PRO A 1 294 ? -3.061 6.595 -21.778 1.00 98.56 294 PRO A CA 1
ATOM 2247 C C . PRO A 1 294 ? -2.053 7.007 -20.698 1.00 98.56 294 PRO A C 1
ATOM 2249 O O . PRO A 1 294 ? -1.428 6.167 -20.046 1.00 98.56 294 PRO A O 1
ATOM 2252 N N . GLN A 1 295 ? -1.903 8.313 -20.486 1.00 98.19 295 GLN A N 1
ATOM 2253 C CA . GLN A 1 295 ? -0.946 8.877 -19.536 1.00 98.19 295 GLN A CA 1
ATOM 2254 C C . GLN A 1 295 ? -1.239 8.418 -18.102 1.00 98.19 295 GLN A C 1
ATOM 2256 O O . GLN A 1 295 ? -0.310 8.190 -17.330 1.00 98.19 295 GLN A O 1
ATOM 2261 N N . PHE A 1 296 ? -2.517 8.211 -17.764 1.00 98.62 296 PHE A N 1
ATOM 2262 C CA . PHE A 1 296 ? -2.920 7.601 -16.497 1.00 98.62 296 PHE A CA 1
ATOM 2263 C C . PHE A 1 296 ? -2.216 6.258 -16.250 1.00 98.62 296 PHE A C 1
ATOM 2265 O O . PHE A 1 296 ? -1.651 6.060 -15.179 1.00 98.62 296 PHE A O 1
ATOM 2272 N N . THR A 1 297 ? -2.199 5.358 -17.239 1.00 98.69 297 THR A N 1
ATOM 2273 C CA . THR A 1 297 ? -1.601 4.021 -17.106 1.00 98.69 297 THR A CA 1
ATOM 2274 C C . THR A 1 297 ? -0.097 4.101 -16.855 1.00 98.69 297 THR A C 1
ATOM 2276 O O . THR A 1 297 ? 0.420 3.410 -15.978 1.00 98.69 297 THR A O 1
ATOM 2279 N N . ALA A 1 298 ? 0.601 4.988 -17.571 1.00 98.25 298 ALA A N 1
ATOM 2280 C CA . ALA A 1 298 ? 2.039 5.189 -17.405 1.00 98.25 298 ALA A CA 1
ATOM 2281 C C . ALA A 1 298 ? 2.396 5.773 -16.024 1.00 98.25 298 ALA A C 1
ATOM 2283 O O . ALA A 1 298 ? 3.333 5.306 -15.375 1.00 98.25 298 ALA A O 1
ATOM 2284 N N . ILE A 1 299 ? 1.619 6.745 -15.531 1.00 98.38 299 ILE A N 1
ATOM 2285 C CA . ILE A 1 299 ? 1.802 7.318 -14.188 1.00 98.38 299 ILE A CA 1
ATOM 2286 C C . ILE A 1 299 ? 1.457 6.300 -13.094 1.00 98.38 299 ILE A C 1
ATOM 2288 O O . ILE A 1 299 ? 2.194 6.176 -12.119 1.00 98.38 299 ILE A O 1
ATOM 2292 N N . ALA A 1 300 ? 0.385 5.523 -13.262 1.00 98.69 300 ALA A N 1
ATOM 2293 C CA . ALA A 1 300 ? 0.036 4.464 -12.321 1.00 98.69 300 ALA A CA 1
ATOM 2294 C C . ALA A 1 300 ? 1.146 3.407 -12.220 1.00 98.69 300 ALA A C 1
ATOM 2296 O O . ALA A 1 300 ? 1.479 2.971 -11.119 1.00 98.69 300 ALA A O 1
ATOM 2297 N N . ALA A 1 301 ? 1.766 3.036 -13.344 1.00 98.56 301 ALA A N 1
ATOM 2298 C CA . ALA A 1 301 ? 2.893 2.108 -13.350 1.00 98.56 301 ALA A CA 1
ATOM 2299 C C . ALA A 1 301 ? 4.120 2.684 -12.640 1.00 98.56 301 ALA A C 1
ATOM 2301 O O . ALA A 1 301 ? 4.743 1.974 -11.854 1.00 98.56 301 ALA A O 1
ATOM 2302 N N . GLN A 1 302 ? 4.433 3.964 -12.860 1.00 98.19 302 GLN A N 1
ATOM 2303 C CA . GLN A 1 302 ? 5.505 4.659 -12.147 1.00 98.19 302 GLN A CA 1
ATOM 2304 C C . GLN A 1 302 ? 5.307 4.576 -10.622 1.00 98.19 302 GLN A C 1
ATOM 2306 O O . GLN A 1 302 ? 6.219 4.159 -9.908 1.00 98.19 302 GLN A O 1
ATOM 2311 N N . GLU A 1 303 ? 4.114 4.894 -10.115 1.00 98.50 303 GLU A N 1
ATOM 2312 C CA . GLU A 1 303 ? 3.853 4.871 -8.669 1.00 98.50 303 GLU A CA 1
ATOM 2313 C C . GLU A 1 303 ? 3.768 3.448 -8.088 1.00 98.50 303 GLU A C 1
ATOM 2315 O O . GLU A 1 303 ? 4.234 3.201 -6.974 1.00 98.50 303 GLU A O 1
ATOM 2320 N N . ILE A 1 304 ? 3.262 2.470 -8.847 1.00 98.69 304 ILE A N 1
ATOM 2321 C CA . ILE A 1 304 ? 3.312 1.059 -8.433 1.00 98.69 304 ILE A CA 1
ATOM 2322 C C . ILE A 1 304 ? 4.760 0.564 -8.384 1.00 98.69 304 ILE A C 1
ATOM 2324 O O . ILE A 1 304 ? 5.131 -0.122 -7.433 1.00 98.69 304 ILE A O 1
ATOM 2328 N N . VAL A 1 305 ? 5.607 0.926 -9.352 1.00 98.69 305 VAL A N 1
ATOM 2329 C CA . VAL A 1 305 ? 7.029 0.557 -9.330 1.00 98.69 305 VAL A CA 1
ATOM 2330 C C . VAL A 1 305 ? 7.773 1.246 -8.195 1.00 98.69 305 VAL A C 1
ATOM 2332 O O . VAL A 1 305 ? 8.643 0.618 -7.602 1.00 98.69 305 VAL A O 1
ATOM 2335 N N . ARG A 1 306 ? 7.400 2.468 -7.806 1.00 98.31 306 ARG A N 1
ATOM 2336 C CA . ARG A 1 306 ? 7.915 3.089 -6.578 1.00 98.31 306 ARG A CA 1
ATOM 2337 C C . ARG A 1 306 ? 7.592 2.245 -5.343 1.00 98.31 306 ARG A C 1
ATOM 2339 O O . ARG A 1 306 ? 8.473 2.009 -4.519 1.00 98.31 306 ARG A O 1
ATOM 2346 N N . ALA A 1 307 ? 6.371 1.715 -5.253 1.00 98.44 307 ALA A N 1
ATOM 2347 C CA . ALA A 1 307 ? 6.010 0.790 -4.182 1.00 98.44 307 ALA A CA 1
ATOM 2348 C C . ALA A 1 307 ? 6.784 -0.540 -4.274 1.00 98.44 307 ALA A C 1
ATOM 2350 O O . ALA A 1 307 ? 7.267 -1.035 -3.255 1.00 98.44 307 ALA A O 1
ATOM 2351 N N . VAL A 1 308 ? 6.973 -1.101 -5.478 1.00 98.62 308 VAL A N 1
ATOM 2352 C CA . VAL A 1 308 ? 7.835 -2.284 -5.678 1.00 98.62 308 VAL A CA 1
ATOM 2353 C C . VAL A 1 308 ? 9.257 -2.007 -5.201 1.00 98.62 308 VAL A C 1
ATOM 2355 O O . VAL A 1 308 ? 9.839 -2.816 -4.481 1.00 98.62 308 VAL A O 1
ATOM 2358 N N . GLN A 1 309 ? 9.808 -0.857 -5.581 1.00 98.25 309 GLN A N 1
ATOM 2359 C CA . GLN A 1 309 ? 11.147 -0.425 -5.218 1.00 98.25 309 GLN A CA 1
ATOM 2360 C C . GLN A 1 309 ? 11.325 -0.398 -3.704 1.00 98.25 309 GLN A C 1
ATOM 2362 O O . GLN A 1 309 ? 12.267 -1.009 -3.214 1.00 98.25 309 GLN A O 1
ATOM 2367 N N . ALA A 1 310 ? 10.398 0.216 -2.965 1.00 96.69 310 ALA A N 1
ATOM 2368 C CA . ALA A 1 310 ? 10.468 0.278 -1.507 1.00 96.69 310 ALA A CA 1
ATOM 2369 C C . ALA A 1 310 ? 10.560 -1.118 -0.855 1.00 96.69 310 ALA A C 1
ATOM 2371 O O . ALA A 1 310 ? 11.392 -1.334 0.026 1.00 96.69 310 ALA A O 1
ATOM 2372 N N . VAL A 1 311 ? 9.769 -2.094 -1.323 1.00 96.75 311 VAL A N 1
ATOM 2373 C CA . VAL A 1 311 ? 9.820 -3.476 -0.805 1.00 96.75 311 VAL A CA 1
ATOM 2374 C C . VAL A 1 311 ? 11.108 -4.179 -1.225 1.00 96.75 311 VAL A C 1
ATOM 2376 O O . VAL A 1 311 ? 11.801 -4.783 -0.408 1.00 96.75 311 VAL A O 1
ATOM 2379 N N . GLN A 1 312 ? 11.430 -4.144 -2.515 1.00 96.44 312 GLN A N 1
ATOM 2380 C CA . GLN A 1 312 ? 12.537 -4.923 -3.058 1.00 96.44 312 GLN A CA 1
ATOM 2381 C C . GLN A 1 312 ? 13.893 -4.371 -2.635 1.00 96.44 312 GLN A C 1
ATOM 2383 O O . GLN A 1 312 ? 14.824 -5.149 -2.489 1.00 96.44 312 GLN A O 1
ATOM 2388 N N . PHE A 1 313 ? 14.028 -3.070 -2.396 1.00 94.81 313 PHE A N 1
ATOM 2389 C CA . PHE A 1 313 ? 15.267 -2.486 -1.881 1.00 94.81 313 PHE A CA 1
ATOM 2390 C C . PHE A 1 313 ? 15.534 -2.902 -0.437 1.00 94.81 313 PHE A C 1
ATOM 2392 O O . PHE A 1 313 ? 16.679 -3.190 -0.096 1.00 94.81 313 PHE A O 1
ATOM 2399 N N . TRP A 1 314 ? 14.482 -3.034 0.376 1.00 92.56 314 TRP A N 1
ATOM 2400 C CA . TRP A 1 314 ? 14.591 -3.593 1.721 1.00 92.56 314 TRP A CA 1
ATOM 2401 C C . TRP A 1 314 ? 15.048 -5.060 1.703 1.00 92.56 314 TRP A C 1
ATOM 2403 O O . TRP A 1 314 ? 15.947 -5.444 2.446 1.00 92.56 314 TRP A O 1
ATOM 2413 N N . VAL A 1 315 ? 14.460 -5.885 0.829 1.00 92.88 315 VAL A N 1
ATOM 2414 C CA . VAL A 1 315 ? 14.748 -7.332 0.770 1.00 92.88 315 VAL A CA 1
ATOM 2415 C C . VAL A 1 315 ? 16.028 -7.653 -0.018 1.00 92.88 315 VAL A C 1
ATOM 2417 O O . VAL A 1 315 ? 16.699 -8.646 0.253 1.00 92.88 315 VAL A O 1
ATOM 2420 N N . ARG A 1 316 ? 16.376 -6.835 -1.016 1.00 92.06 316 ARG A N 1
ATOM 2421 C CA . ARG A 1 316 ? 17.478 -7.046 -1.969 1.00 92.06 316 ARG A CA 1
ATOM 2422 C C . ARG A 1 316 ? 18.326 -5.770 -2.090 1.00 92.06 316 ARG A C 1
ATOM 2424 O O . ARG A 1 316 ? 18.318 -5.130 -3.146 1.00 92.06 316 ARG A O 1
ATOM 2431 N N . PRO A 1 317 ? 19.123 -5.421 -1.063 1.00 89.12 317 PRO A N 1
ATOM 2432 C CA . PRO A 1 317 ? 19.941 -4.200 -1.057 1.00 89.12 317 PRO A CA 1
ATOM 2433 C C . PRO A 1 317 ? 20.949 -4.123 -2.218 1.00 89.12 317 PRO A C 1
ATOM 2435 O O . PRO A 1 317 ? 21.370 -3.036 -2.606 1.00 89.12 317 PRO A O 1
ATOM 2438 N N . ALA A 1 318 ? 21.280 -5.259 -2.845 1.00 87.88 318 ALA A N 1
ATOM 2439 C CA . ALA A 1 318 ? 22.066 -5.321 -4.077 1.00 87.88 318 ALA A CA 1
ATOM 2440 C C . ALA A 1 318 ? 21.504 -4.463 -5.226 1.00 87.88 318 ALA A C 1
ATOM 2442 O O . ALA A 1 318 ? 22.268 -3.944 -6.039 1.00 87.88 318 ALA A O 1
ATOM 2443 N N . LEU A 1 319 ? 20.178 -4.301 -5.299 1.00 92.69 319 LEU A N 1
ATOM 2444 C CA . LEU A 1 319 ? 19.530 -3.473 -6.318 1.00 92.69 319 LEU A CA 1
ATOM 2445 C C . LEU A 1 319 ? 19.816 -1.979 -6.102 1.00 92.69 319 LEU A C 1
ATOM 2447 O O . LEU A 1 319 ? 19.999 -1.257 -7.080 1.00 92.69 319 LEU A O 1
ATOM 2451 N N . ILE A 1 320 ? 19.914 -1.541 -4.840 1.00 92.38 320 ILE A N 1
ATOM 2452 C CA . ILE A 1 320 ? 20.293 -0.169 -4.469 1.00 92.38 320 ILE A CA 1
ATOM 2453 C C . ILE A 1 320 ? 21.732 0.093 -4.911 1.00 92.38 320 ILE A C 1
ATOM 2455 O O . ILE A 1 320 ? 21.988 1.043 -5.643 1.00 92.38 320 ILE A O 1
ATOM 2459 N N . ALA A 1 321 ? 22.654 -0.806 -4.547 1.00 86.88 321 ALA A N 1
ATOM 2460 C CA . ALA A 1 321 ? 24.058 -0.683 -4.930 1.00 86.88 321 ALA A CA 1
ATOM 2461 C C . ALA A 1 321 ? 24.215 -0.586 -6.457 1.00 86.88 321 ALA A C 1
ATOM 2463 O O . ALA A 1 321 ? 24.908 0.299 -6.951 1.00 86.88 321 ALA A O 1
ATOM 2464 N N . ARG A 1 322 ? 23.513 -1.441 -7.218 1.00 89.44 322 ARG A N 1
ATOM 2465 C CA . ARG A 1 322 ? 23.527 -1.391 -8.688 1.00 89.44 322 ARG A CA 1
ATOM 2466 C C . ARG A 1 322 ? 23.000 -0.070 -9.239 1.00 89.44 322 ARG A C 1
ATOM 2468 O O . ARG A 1 322 ? 23.617 0.494 -10.136 1.00 89.44 322 ARG A O 1
ATOM 2475 N N . ARG A 1 323 ? 21.888 0.435 -8.704 1.00 93.81 323 ARG A N 1
ATOM 2476 C CA . ARG A 1 323 ? 21.342 1.743 -9.086 1.00 93.81 323 ARG A CA 1
ATOM 2477 C C . ARG A 1 323 ? 22.369 2.856 -8.877 1.00 93.81 323 ARG A C 1
ATOM 2479 O O . ARG A 1 323 ? 22.568 3.668 -9.773 1.00 93.81 323 ARG A O 1
ATOM 2486 N N . ASP A 1 324 ? 23.020 2.886 -7.721 1.00 90.62 324 ASP A N 1
ATOM 2487 C CA . ASP A 1 324 ? 23.943 3.967 -7.368 1.00 90.62 324 ASP A CA 1
ATOM 2488 C C . ASP A 1 324 ? 25.192 3.967 -8.257 1.00 90.62 324 ASP A C 1
ATOM 2490 O O . ASP A 1 324 ? 25.673 5.030 -8.642 1.00 90.62 324 ASP A O 1
ATOM 2494 N N . ILE A 1 325 ? 25.671 2.791 -8.669 1.00 86.50 325 ILE A N 1
ATOM 2495 C CA . ILE A 1 325 ? 26.767 2.657 -9.643 1.00 86.50 325 ILE A CA 1
ATOM 2496 C C . ILE A 1 325 ? 26.341 3.154 -11.017 1.00 86.50 325 ILE A C 1
ATOM 2498 O O . ILE A 1 325 ? 27.075 3.920 -11.636 1.00 86.50 325 ILE A O 1
ATOM 2502 N N . ILE A 1 326 ? 25.147 2.761 -11.476 1.00 91.31 326 ILE A N 1
ATOM 2503 C CA . ILE A 1 326 ? 24.586 3.253 -12.737 1.00 91.31 326 ILE A CA 1
ATOM 2504 C C . ILE A 1 326 ? 24.556 4.783 -12.723 1.00 91.31 326 ILE A C 1
ATOM 2506 O O . ILE A 1 326 ? 24.994 5.399 -13.688 1.00 91.31 326 ILE A O 1
ATOM 2510 N N . LEU A 1 327 ? 24.089 5.403 -11.636 1.00 92.75 327 LEU A N 1
ATOM 2511 C CA . LEU A 1 327 ? 24.030 6.862 -11.511 1.00 92.75 327 LEU A CA 1
ATOM 2512 C C . LEU A 1 327 ? 25.418 7.505 -11.436 1.00 92.75 327 LEU A C 1
ATOM 2514 O O . LEU A 1 327 ? 25.655 8.518 -12.092 1.00 92.75 327 LEU A O 1
ATOM 2518 N N . ALA A 1 328 ? 26.352 6.913 -10.688 1.00 89.31 328 ALA A N 1
ATOM 2519 C CA . ALA A 1 328 ? 27.724 7.403 -10.595 1.00 89.31 328 ALA A CA 1
ATOM 2520 C C . ALA A 1 328 ? 28.434 7.382 -11.959 1.00 89.31 328 ALA A C 1
ATOM 2522 O O . ALA A 1 328 ? 29.119 8.343 -12.310 1.00 89.31 328 ALA A O 1
ATOM 2523 N N . ASN A 1 329 ? 28.224 6.322 -12.743 1.00 88.69 329 ASN A N 1
ATOM 2524 C CA . ASN A 1 329 ? 28.805 6.177 -14.075 1.00 88.69 329 ASN A CA 1
ATOM 2525 C C . ASN A 1 329 ? 28.079 7.047 -15.105 1.00 88.69 329 ASN A C 1
ATOM 2527 O O . ASN A 1 329 ? 28.725 7.698 -15.926 1.00 88.69 329 ASN A O 1
ATOM 2531 N N . ALA A 1 330 ? 26.749 7.138 -15.035 1.00 92.25 330 ALA A N 1
ATOM 2532 C CA . ALA A 1 330 ? 25.963 7.987 -15.922 1.00 92.25 330 ALA A CA 1
ATOM 2533 C C . ALA A 1 330 ? 26.277 9.480 -15.722 1.00 92.25 330 ALA A C 1
ATOM 2535 O O . ALA A 1 330 ? 26.396 10.234 -16.693 1.00 92.25 330 ALA A O 1
ATOM 2536 N N . GLY A 1 331 ? 26.447 9.912 -14.469 1.00 91.69 331 GLY A N 1
ATOM 2537 C CA . GLY A 1 331 ? 26.715 11.301 -14.114 1.00 91.69 331 GLY A CA 1
ATOM 2538 C C . GLY A 1 331 ? 25.671 12.255 -14.703 1.00 91.69 331 GLY A C 1
ATOM 2539 O O . GLY A 1 331 ? 24.477 11.966 -14.730 1.00 91.69 331 GLY A O 1
ATOM 2540 N N . ALA A 1 332 ? 26.112 13.404 -15.215 1.00 92.12 332 ALA A N 1
ATOM 2541 C CA . ALA A 1 332 ? 25.233 14.376 -15.872 1.00 92.12 332 ALA A CA 1
ATOM 2542 C C . ALA A 1 332 ? 25.025 14.112 -17.379 1.00 92.12 332 ALA A C 1
ATOM 2544 O O . ALA A 1 332 ? 24.460 14.956 -18.072 1.00 92.12 332 ALA A O 1
ATOM 2545 N N . VAL A 1 333 ? 25.503 12.983 -17.916 1.00 92.19 333 VAL A N 1
ATOM 2546 C CA . VAL A 1 333 ? 25.465 12.716 -19.360 1.00 92.19 333 VAL A CA 1
ATOM 2547 C C . VAL A 1 333 ? 24.075 12.225 -19.760 1.00 92.19 333 VAL A C 1
ATOM 2549 O O . VAL A 1 333 ? 23.706 11.082 -19.518 1.00 92.19 333 VAL A O 1
ATOM 2552 N N . GLU A 1 334 ? 23.311 13.088 -20.423 1.00 91.19 334 GLU A N 1
ATOM 2553 C CA . GLU A 1 334 ? 21.917 12.843 -20.820 1.00 91.19 334 GLU A CA 1
ATOM 2554 C C . GLU A 1 334 ? 21.706 11.544 -21.614 1.00 91.19 334 GLU A C 1
ATOM 2556 O O . GLU A 1 334 ? 20.756 10.810 -21.351 1.00 91.19 334 GLU A O 1
ATOM 2561 N N . ALA A 1 335 ? 22.611 11.224 -22.546 1.00 90.12 335 ALA A N 1
ATOM 2562 C CA . ALA A 1 335 ? 22.522 10.031 -23.394 1.00 90.12 335 ALA A CA 1
ATOM 2563 C C . ALA A 1 335 ? 22.691 8.701 -22.631 1.00 90.12 335 ALA A C 1
ATOM 2565 O O . ALA A 1 335 ? 22.443 7.639 -23.195 1.00 90.12 335 ALA A O 1
ATOM 2566 N N . ARG A 1 336 ? 23.101 8.749 -21.355 1.00 92.50 336 ARG A N 1
ATOM 2567 C CA . ARG A 1 336 ? 23.246 7.570 -20.489 1.00 92.50 336 ARG A CA 1
ATOM 2568 C C . ARG A 1 336 ? 21.964 7.210 -19.746 1.00 92.50 336 ARG A C 1
ATOM 2570 O O . ARG A 1 336 ? 21.955 6.223 -19.023 1.00 92.50 336 ARG A O 1
ATOM 2577 N N . TYR A 1 337 ? 20.878 7.962 -19.922 1.00 93.56 337 TYR A N 1
ATOM 2578 C CA . TYR A 1 337 ? 19.584 7.702 -19.288 1.00 93.56 337 TYR A CA 1
ATOM 2579 C C . TYR A 1 337 ? 18.550 7.255 -20.319 1.00 93.56 337 TYR A C 1
ATOM 2581 O O . TYR A 1 337 ? 18.394 7.879 -21.368 1.00 93.56 337 TYR A O 1
ATOM 2589 N N . LEU A 1 338 ? 17.814 6.178 -20.018 1.00 92.62 338 LEU A N 1
ATOM 2590 C CA . LEU A 1 338 ? 16.812 5.647 -20.948 1.00 92.62 338 LEU A CA 1
ATOM 2591 C C . LEU A 1 338 ? 15.613 6.574 -21.131 1.00 92.62 338 LEU A C 1
ATOM 2593 O O . LEU A 1 338 ? 15.117 6.729 -22.244 1.00 92.62 338 LEU A O 1
ATOM 2597 N N . ARG A 1 339 ? 15.131 7.189 -20.048 1.00 88.62 339 ARG A N 1
ATOM 2598 C CA . ARG A 1 339 ? 14.057 8.174 -20.157 1.00 88.62 339 ARG A CA 1
ATOM 2599 C C . ARG A 1 339 ? 14.646 9.488 -20.653 1.00 88.62 339 ARG A C 1
ATOM 2601 O O . ARG A 1 339 ? 15.521 10.062 -20.011 1.00 88.62 339 ARG A O 1
ATOM 2608 N N . HIS A 1 340 ? 14.154 9.941 -21.800 1.00 76.62 340 HIS A N 1
ATOM 2609 C CA . HIS A 1 340 ? 14.728 11.047 -22.554 1.00 76.62 340 HIS A CA 1
ATOM 2610 C C . HIS A 1 340 ? 14.874 12.335 -21.709 1.00 76.62 340 HIS A C 1
ATOM 2612 O O . HIS A 1 340 ? 13.921 12.791 -21.075 1.00 76.62 340 HIS A O 1
ATOM 2618 N N . PHE A 1 341 ? 16.044 12.988 -21.770 1.00 70.88 341 PHE A N 1
ATOM 2619 C CA . PHE A 1 341 ? 16.403 14.155 -20.937 1.00 70.88 341 PHE A CA 1
ATOM 2620 C C . PHE A 1 341 ? 15.454 15.359 -21.050 1.00 70.88 341 PHE A C 1
ATOM 2622 O O . PHE A 1 341 ? 15.198 16.061 -20.077 1.00 70.88 341 PHE A O 1
ATOM 2629 N N . ARG A 1 342 ? 14.894 15.580 -22.247 1.00 74.31 342 ARG A N 1
ATOM 2630 C CA . ARG A 1 342 ? 13.847 16.583 -22.519 1.00 74.31 342 ARG A CA 1
ATOM 2631 C C . ARG A 1 342 ? 12.601 16.425 -21.644 1.00 74.31 342 ARG A C 1
ATOM 2633 O O . ARG A 1 342 ? 11.816 17.364 -21.570 1.00 74.31 342 ARG A O 1
ATOM 2640 N N . ILE A 1 343 ? 12.410 15.254 -21.040 1.00 81.50 343 ILE A N 1
ATOM 2641 C CA . ILE A 1 343 ? 11.313 14.957 -20.123 1.00 81.50 343 ILE A CA 1
ATOM 2642 C C . ILE A 1 343 ? 11.818 14.964 -18.677 1.00 81.50 343 ILE A C 1
ATOM 2644 O O . ILE A 1 343 ? 11.212 15.616 -17.830 1.00 81.50 343 ILE A O 1
ATOM 2648 N N . VAL A 1 344 ? 12.938 14.283 -18.393 1.00 86.50 344 VAL A N 1
ATOM 2649 C CA . VAL A 1 344 ? 13.541 14.230 -17.050 1.00 86.50 344 VAL A CA 1
ATOM 2650 C C . VAL A 1 344 ? 15.042 14.489 -17.126 1.00 86.50 344 VAL A C 1
ATOM 2652 O O . VAL A 1 344 ? 15.795 13.681 -17.663 1.00 86.50 344 VAL A O 1
ATOM 2655 N N . HIS A 1 345 ? 15.485 15.611 -16.561 1.00 92.69 345 HIS A N 1
ATOM 2656 C CA . HIS A 1 345 ? 16.895 15.996 -16.554 1.00 92.69 345 HIS A CA 1
ATOM 2657 C C . HIS A 1 345 ? 17.716 15.094 -15.603 1.00 92.69 345 HIS A C 1
ATOM 2659 O O . HIS A 1 345 ? 17.229 14.789 -14.511 1.00 92.69 345 HIS A O 1
ATOM 2665 N N . PRO A 1 346 ? 18.979 14.731 -15.922 1.00 92.44 346 PRO A N 1
ATOM 2666 C CA . PRO A 1 346 ? 19.824 13.886 -15.062 1.00 92.44 346 PRO A CA 1
ATOM 2667 C C . PRO A 1 346 ? 19.931 14.346 -13.602 1.00 92.44 346 PRO A C 1
ATOM 2669 O O . PRO A 1 346 ? 19.988 13.531 -12.684 1.00 92.44 346 PRO A O 1
ATOM 2672 N N . ALA A 1 347 ? 19.897 15.662 -13.369 1.00 92.44 347 ALA A N 1
ATOM 2673 C CA . ALA A 1 347 ? 19.911 16.241 -12.023 1.00 92.44 347 ALA A CA 1
ATOM 2674 C C . ALA A 1 347 ? 18.769 15.732 -11.124 1.00 92.44 347 ALA A C 1
ATOM 2676 O O . ALA A 1 347 ? 18.947 15.669 -9.912 1.00 92.44 347 ALA A O 1
ATOM 2677 N N . THR A 1 348 ? 17.620 15.341 -11.687 1.00 93.38 348 THR A N 1
ATOM 2678 C CA . THR A 1 348 ? 16.524 14.734 -10.919 1.00 93.38 348 THR A CA 1
ATOM 2679 C C . THR A 1 348 ? 16.975 13.436 -10.257 1.00 93.38 348 THR A C 1
ATOM 2681 O O . THR A 1 348 ? 16.753 13.267 -9.063 1.00 93.38 348 THR A O 1
ATOM 2684 N N . TYR A 1 349 ? 17.666 12.562 -10.993 1.00 94.38 349 TYR A N 1
ATOM 2685 C CA . TYR A 1 349 ? 18.158 11.289 -10.463 1.00 94.38 349 TYR A CA 1
ATOM 2686 C C . TYR A 1 349 ? 19.349 11.477 -9.525 1.00 94.38 349 TYR A C 1
ATOM 2688 O O . TYR A 1 349 ? 19.458 10.784 -8.525 1.00 94.38 349 TYR A O 1
ATOM 2696 N N . MET A 1 350 ? 20.224 12.443 -9.802 1.00 90.75 350 MET A N 1
ATOM 2697 C CA . MET A 1 350 ? 21.354 12.730 -8.911 1.00 90.75 350 MET A CA 1
ATOM 2698 C C . MET A 1 350 ? 20.893 13.311 -7.568 1.00 90.75 350 MET A C 1
ATOM 2700 O O . MET A 1 350 ? 21.462 12.991 -6.531 1.00 90.75 350 MET A O 1
ATOM 2704 N N . ASN A 1 351 ? 19.849 14.144 -7.569 1.00 92.75 351 ASN A N 1
ATOM 2705 C CA . ASN A 1 351 ? 19.285 14.712 -6.341 1.00 92.75 351 ASN A CA 1
ATOM 2706 C C . ASN A 1 351 ? 18.336 13.741 -5.626 1.00 92.75 351 ASN A C 1
ATOM 2708 O O . ASN A 1 351 ? 18.152 13.847 -4.416 1.00 92.75 351 ASN A O 1
ATOM 2712 N N . ASN A 1 352 ? 17.720 12.822 -6.370 1.00 95.12 352 ASN A N 1
ATOM 2713 C CA . ASN A 1 352 ? 16.832 11.795 -5.846 1.00 95.12 352 ASN A CA 1
ATOM 2714 C C . ASN A 1 352 ? 17.036 10.466 -6.604 1.00 95.12 352 ASN A C 1
ATOM 2716 O O . ASN A 1 352 ? 16.293 10.169 -7.547 1.00 95.12 352 ASN A O 1
ATOM 2720 N N . PRO A 1 353 ? 18.033 9.653 -6.199 1.00 95.44 353 PRO A N 1
ATOM 2721 C CA . PRO A 1 353 ? 18.352 8.378 -6.845 1.00 95.44 353 PRO A CA 1
ATOM 2722 C C . PRO A 1 353 ? 17.160 7.429 -6.973 1.00 95.44 353 PRO A C 1
ATOM 2724 O O . PRO A 1 353 ? 17.040 6.710 -7.966 1.00 95.44 353 PRO A O 1
ATOM 2727 N N . ASP A 1 354 ? 16.242 7.456 -6.003 1.00 95.88 354 ASP A N 1
ATOM 2728 C CA . ASP A 1 354 ? 15.038 6.623 -5.984 1.00 95.88 354 ASP A CA 1
ATOM 2729 C C . ASP A 1 354 ? 14.081 6.888 -7.161 1.00 95.88 354 ASP A C 1
ATOM 2731 O O . ASP A 1 354 ? 13.216 6.053 -7.414 1.00 95.88 354 ASP A O 1
ATOM 2735 N N . GLU A 1 355 ? 14.235 7.981 -7.917 1.00 96.31 355 GLU A N 1
ATOM 2736 C CA . GLU A 1 355 ? 13.413 8.262 -9.105 1.00 96.31 355 GLU A CA 1
ATOM 2737 C C . GLU A 1 355 ? 13.814 7.471 -10.352 1.00 96.31 355 GLU A C 1
ATOM 2739 O O . GLU A 1 355 ? 13.022 7.402 -11.292 1.00 96.31 355 GLU A O 1
ATOM 2744 N N . LEU A 1 356 ? 15.007 6.864 -10.399 1.00 97.50 356 LEU A N 1
ATOM 2745 C CA . LEU A 1 356 ? 15.508 6.237 -11.628 1.00 97.50 356 LEU A CA 1
ATOM 2746 C C . LEU A 1 356 ? 14.572 5.133 -12.155 1.00 97.50 356 LEU A C 1
ATOM 2748 O O . LEU A 1 356 ? 14.191 5.147 -13.327 1.00 97.50 356 LEU A O 1
ATOM 2752 N N . LEU A 1 357 ? 14.191 4.174 -11.302 1.00 98.06 357 LEU A N 1
ATOM 2753 C CA . LEU A 1 357 ? 13.383 3.020 -11.721 1.00 98.06 357 LEU A CA 1
ATOM 2754 C C . LEU A 1 357 ? 11.895 3.356 -11.902 1.00 98.06 357 LEU A C 1
ATOM 2756 O O . LEU A 1 357 ? 11.335 2.922 -12.910 1.00 98.06 357 LEU A O 1
ATOM 2760 N N . PRO A 1 358 ? 11.245 4.150 -11.024 1.00 97.69 358 PRO A N 1
ATOM 2761 C CA . PRO A 1 358 ? 9.892 4.639 -11.269 1.00 97.69 358 PRO A CA 1
ATOM 2762 C C . PRO A 1 358 ? 9.799 5.426 -12.579 1.00 97.69 358 PRO A C 1
ATOM 2764 O O . PRO A 1 358 ? 8.898 5.182 -13.381 1.00 97.69 358 PRO A O 1
ATOM 2767 N N . ALA A 1 359 ? 10.754 6.322 -12.851 1.00 96.38 359 ALA A N 1
ATOM 2768 C CA . ALA A 1 359 ? 10.762 7.070 -14.101 1.00 96.38 359 ALA A CA 1
ATOM 2769 C C . ALA A 1 359 ? 10.910 6.141 -15.312 1.00 96.38 359 ALA A C 1
ATOM 2771 O O . ALA A 1 359 ? 10.205 6.319 -16.302 1.00 96.38 359 ALA A O 1
ATOM 2772 N N . LEU A 1 360 ? 11.776 5.127 -15.241 1.00 97.00 360 LEU A N 1
ATOM 2773 C CA . LEU A 1 360 ? 11.919 4.148 -16.317 1.00 97.00 360 LEU A CA 1
ATOM 2774 C C . LEU A 1 360 ? 10.650 3.302 -16.523 1.00 97.00 360 LEU A C 1
ATOM 2776 O O . LEU A 1 360 ? 10.298 2.990 -17.663 1.00 97.00 360 LEU A O 1
ATOM 2780 N N . ALA A 1 361 ? 9.931 2.973 -15.446 1.00 98.00 361 ALA A N 1
ATOM 2781 C CA . ALA A 1 361 ? 8.680 2.220 -15.515 1.00 98.00 361 ALA A CA 1
ATOM 2782 C C . ALA A 1 361 ? 7.621 2.901 -16.393 1.00 98.00 361 ALA A C 1
ATOM 2784 O O . ALA A 1 361 ? 6.843 2.209 -17.051 1.00 98.00 361 ALA A O 1
ATOM 2785 N N . TYR A 1 362 ? 7.646 4.237 -16.459 1.00 97.12 362 TYR A N 1
ATOM 2786 C CA . TYR A 1 362 ? 6.767 5.034 -17.311 1.00 97.12 362 TYR A CA 1
ATOM 2787 C C . TYR A 1 362 ? 6.834 4.605 -18.781 1.00 97.12 362 TYR A C 1
ATOM 2789 O O . TYR A 1 362 ? 5.794 4.389 -19.389 1.00 97.12 362 TYR A O 1
ATOM 2797 N N . ILE A 1 363 ? 8.032 4.443 -19.358 1.00 95.94 363 ILE A N 1
ATOM 2798 C CA . ILE A 1 363 ? 8.183 3.988 -20.753 1.00 95.94 363 ILE A CA 1
ATOM 2799 C C . ILE A 1 363 ? 8.151 2.461 -20.871 1.00 95.94 363 ILE A C 1
ATOM 2801 O O . ILE A 1 363 ? 7.683 1.928 -21.876 1.00 95.94 363 ILE A O 1
ATOM 2805 N N . TYR A 1 364 ? 8.597 1.748 -19.830 1.00 97.69 364 TYR A N 1
ATOM 2806 C CA . TYR A 1 364 ? 8.618 0.285 -19.799 1.00 97.69 364 TYR A CA 1
ATOM 2807 C C . TYR A 1 364 ? 7.215 -0.324 -19.904 1.00 97.69 364 TYR A C 1
ATOM 2809 O O . TYR A 1 364 ? 7.037 -1.327 -20.591 1.00 97.69 364 TYR A O 1
ATOM 2817 N N . VAL A 1 365 ? 6.212 0.270 -19.243 1.00 98.19 365 VAL A N 1
ATOM 2818 C CA . VAL A 1 365 ? 4.829 -0.229 -19.296 1.00 98.19 365 VAL A CA 1
ATOM 2819 C C . VAL A 1 365 ? 4.159 0.035 -20.644 1.00 98.19 365 VAL A C 1
ATOM 2821 O O . VAL A 1 365 ? 3.311 -0.751 -21.066 1.00 98.19 365 VAL A O 1
ATOM 2824 N N . ILE A 1 366 ? 4.539 1.121 -21.330 1.00 97.56 366 ILE A N 1
ATOM 2825 C CA . ILE A 1 366 ? 3.992 1.465 -22.647 1.00 97.56 366 ILE A CA 1
ATOM 2826 C C . ILE A 1 366 ? 4.373 0.360 -23.628 1.00 97.56 366 ILE A C 1
ATOM 2828 O O . ILE A 1 366 ? 3.492 -0.263 -24.220 1.00 97.56 366 ILE A O 1
ATOM 2832 N N . ASP A 1 367 ? 5.675 0.093 -23.752 1.00 97.12 367 ASP A N 1
ATOM 2833 C CA . ASP A 1 367 ? 6.195 -1.004 -24.560 1.00 97.12 367 ASP A CA 1
ATOM 2834 C C . ASP A 1 367 ? 7.649 -1.342 -24.201 1.00 97.12 367 ASP A C 1
ATOM 2836 O O . ASP A 1 367 ? 8.613 -0.781 -24.734 1.00 97.12 367 ASP A O 1
ATOM 2840 N N . SER A 1 368 ? 7.814 -2.332 -23.330 1.00 97.19 368 SER A N 1
ATOM 2841 C CA . SER A 1 368 ? 9.122 -2.842 -22.913 1.00 97.19 368 SER A CA 1
ATOM 2842 C C . SER A 1 368 ? 9.975 -3.373 -24.075 1.00 97.19 368 SER A C 1
ATOM 2844 O O . SER A 1 368 ? 11.201 -3.374 -23.961 1.00 97.19 368 SER A O 1
ATOM 2846 N N . ARG A 1 369 ? 9.372 -3.786 -25.207 1.00 94.81 369 ARG A N 1
ATOM 2847 C CA . ARG A 1 369 ? 10.108 -4.183 -26.423 1.00 94.81 369 ARG A CA 1
ATOM 2848 C C . ARG A 1 369 ? 10.890 -3.013 -26.975 1.00 94.81 369 ARG A C 1
ATOM 2850 O O . ARG A 1 369 ? 12.099 -3.105 -27.177 1.00 94.81 369 ARG A O 1
ATOM 2857 N N . THR A 1 370 ? 10.165 -1.930 -27.215 1.00 94.62 370 THR A N 1
ATOM 2858 C CA . THR A 1 370 ? 10.698 -0.724 -27.832 1.00 94.62 370 THR A CA 1
ATOM 2859 C C . THR A 1 370 ? 11.735 -0.092 -26.902 1.00 94.62 370 THR A C 1
ATOM 2861 O O . THR A 1 370 ? 12.805 0.304 -27.358 1.00 94.62 370 THR A O 1
ATOM 2864 N N . VAL A 1 371 ? 11.501 -0.107 -25.581 1.00 95.44 371 VAL A N 1
ATOM 2865 C CA . VAL A 1 371 ? 12.500 0.348 -24.595 1.00 95.44 371 VAL A CA 1
ATOM 2866 C C . VAL A 1 371 ? 13.767 -0.514 -24.618 1.00 95.44 371 VAL A C 1
ATOM 2868 O O . VAL A 1 371 ? 14.869 0.031 -24.568 1.00 95.44 371 VAL A O 1
ATOM 2871 N N . PHE A 1 372 ? 13.654 -1.843 -24.725 1.00 95.31 372 PHE A N 1
ATOM 2872 C CA . PHE A 1 372 ? 14.832 -2.711 -24.809 1.00 95.31 372 PHE A CA 1
ATOM 2873 C C . PHE A 1 372 ? 15.642 -2.460 -26.086 1.00 95.31 372 PHE A C 1
ATOM 2875 O O . PHE A 1 372 ? 16.862 -2.338 -26.030 1.00 95.31 372 PHE A O 1
ATOM 2882 N N . GLN A 1 373 ? 14.973 -2.334 -27.235 1.00 93.06 373 GLN A N 1
ATOM 2883 C CA . GLN A 1 373 ? 15.626 -2.008 -28.508 1.00 93.06 373 GLN A CA 1
ATOM 2884 C C . GLN A 1 373 ? 16.354 -0.663 -28.438 1.00 93.06 373 GLN A C 1
ATOM 2886 O O . GLN A 1 373 ? 17.496 -0.557 -28.883 1.00 93.06 373 GLN A O 1
ATOM 2891 N N . MET A 1 374 ? 15.729 0.332 -27.807 1.00 92.88 374 MET A N 1
ATOM 2892 C CA . MET A 1 374 ? 16.331 1.636 -27.547 1.00 92.88 374 MET A CA 1
ATOM 2893 C C . MET A 1 374 ? 17.586 1.525 -26.668 1.00 92.88 374 MET A C 1
ATOM 2895 O O . MET A 1 374 ? 18.614 2.118 -26.989 1.00 92.88 374 MET A O 1
ATOM 2899 N N . ALA A 1 375 ? 17.535 0.718 -25.604 1.00 94.00 375 ALA A N 1
ATOM 2900 C CA . ALA A 1 375 ? 18.689 0.447 -24.749 1.00 94.00 375 ALA A CA 1
ATOM 2901 C C . ALA A 1 375 ? 19.844 -0.193 -25.533 1.00 94.00 375 ALA A C 1
ATOM 2903 O O . ALA A 1 375 ? 20.987 0.241 -25.419 1.00 94.00 375 ALA A O 1
ATOM 2904 N N . ILE A 1 376 ? 19.554 -1.183 -26.382 1.00 93.00 376 ILE A N 1
ATOM 2905 C CA . ILE A 1 376 ? 20.563 -1.817 -27.240 1.00 93.00 376 ILE A CA 1
ATOM 2906 C C . ILE A 1 376 ? 21.157 -0.815 -28.237 1.00 93.00 376 ILE A C 1
ATOM 2908 O O . ILE A 1 376 ? 22.371 -0.798 -28.422 1.00 93.00 376 ILE A O 1
ATOM 2912 N N . GLY A 1 377 ? 20.336 0.044 -28.846 1.00 91.88 377 GLY A N 1
ATOM 2913 C CA . GLY A 1 377 ? 20.816 1.099 -29.740 1.00 91.88 377 GLY A CA 1
ATOM 2914 C C . GLY A 1 377 ? 21.823 2.024 -29.053 1.00 91.88 377 GLY A C 1
ATOM 2915 O O . GLY A 1 377 ? 22.894 2.286 -29.593 1.00 91.88 377 GLY A O 1
ATOM 2916 N N . TYR A 1 378 ? 21.532 2.444 -27.822 1.00 91.94 378 TYR A N 1
ATOM 2917 C CA . TYR A 1 378 ? 22.453 3.240 -27.012 1.00 91.94 378 TYR A CA 1
ATOM 2918 C C . TYR A 1 378 ? 23.703 2.486 -26.570 1.00 91.94 378 TYR A C 1
ATOM 2920 O O . TYR A 1 378 ? 24.799 3.047 -26.589 1.00 91.94 378 TYR A O 1
ATOM 2928 N N . PHE A 1 379 ? 23.564 1.210 -26.219 1.00 91.19 379 PHE A N 1
ATOM 2929 C CA . PHE A 1 379 ? 24.697 0.352 -25.902 1.00 91.19 379 PHE A CA 1
ATOM 2930 C C . PHE A 1 379 ? 25.687 0.280 -27.073 1.00 91.19 379 PHE A C 1
ATOM 2932 O O . PHE A 1 379 ? 26.885 0.449 -26.868 1.00 91.19 379 PHE A O 1
ATOM 2939 N N . LEU A 1 380 ? 25.193 0.147 -28.310 1.00 91.31 380 LEU A N 1
ATOM 2940 C CA . LEU A 1 380 ? 26.021 0.176 -29.524 1.00 91.31 380 LEU A CA 1
ATOM 2941 C C . LEU A 1 380 ? 26.701 1.537 -29.776 1.00 91.31 380 LEU A C 1
ATOM 2943 O O . LEU A 1 380 ? 27.662 1.609 -30.539 1.00 91.31 380 LEU A O 1
ATOM 2947 N N . LEU A 1 381 ? 26.238 2.605 -29.120 1.00 91.50 381 LEU A N 1
ATOM 2948 C CA . LEU A 1 381 ? 26.839 3.944 -29.121 1.00 91.50 381 LEU A CA 1
ATOM 2949 C C . LEU A 1 381 ? 27.717 4.203 -27.880 1.00 91.50 381 LEU A C 1
ATOM 2951 O O . LEU A 1 381 ? 27.974 5.360 -27.533 1.00 91.50 381 LEU A O 1
ATOM 2955 N N . ASN A 1 382 ? 28.173 3.142 -27.206 1.00 91.06 382 ASN A N 1
ATOM 2956 C CA . ASN A 1 382 ? 28.969 3.183 -25.975 1.00 91.06 382 ASN A CA 1
ATOM 2957 C C . ASN A 1 382 ? 28.276 3.897 -24.793 1.00 91.06 382 ASN A C 1
ATOM 2959 O O . ASN A 1 382 ? 28.943 4.472 -23.933 1.00 91.06 382 ASN A O 1
ATOM 2963 N N . GLN A 1 383 ? 26.938 3.881 -24.741 1.00 91.88 383 GLN A N 1
ATOM 2964 C CA . GLN A 1 383 ? 26.146 4.359 -23.596 1.00 91.88 383 GLN A CA 1
ATOM 2965 C C . GLN A 1 383 ? 25.610 3.156 -22.805 1.00 91.88 383 GLN A C 1
ATOM 2967 O O . GLN A 1 383 ? 24.421 2.818 -22.859 1.00 91.88 383 GLN A O 1
ATOM 2972 N N . HIS A 1 384 ? 26.513 2.438 -22.135 1.00 91.81 384 HIS A N 1
ATOM 2973 C CA . HIS A 1 384 ? 26.233 1.109 -21.582 1.00 91.81 384 HIS A CA 1
ATOM 2974 C C . HIS A 1 384 ? 25.226 1.118 -20.422 1.00 91.81 384 HIS A C 1
ATOM 2976 O O . HIS A 1 384 ? 24.514 0.134 -20.206 1.00 91.81 384 HIS A O 1
ATOM 2982 N N . GLU A 1 385 ? 25.118 2.239 -19.711 1.00 92.69 385 GLU A N 1
ATOM 2983 C CA . GLU A 1 385 ? 24.254 2.424 -18.544 1.00 92.69 385 GLU A CA 1
ATOM 2984 C C . GLU A 1 385 ? 22.769 2.245 -18.881 1.00 92.69 385 GLU A C 1
ATOM 2986 O O . GLU A 1 385 ? 21.973 1.877 -18.020 1.00 92.69 385 GLU A O 1
ATOM 2991 N N . THR A 1 386 ? 22.382 2.465 -20.137 1.00 94.31 386 THR A N 1
ATOM 2992 C CA . THR A 1 386 ? 20.991 2.348 -20.587 1.00 94.31 386 THR A CA 1
ATOM 2993 C C . THR A 1 386 ? 20.488 0.902 -20.551 1.00 94.31 386 THR A C 1
ATOM 2995 O O . THR A 1 386 ? 19.409 0.633 -20.022 1.00 94.31 386 THR A O 1
ATOM 2998 N N . VAL A 1 387 ? 21.277 -0.066 -21.028 1.00 95.12 387 VAL A N 1
ATOM 2999 C CA . VAL A 1 387 ? 20.948 -1.497 -20.886 1.00 95.12 387 VAL A CA 1
ATOM 3000 C C . VAL A 1 387 ? 20.953 -1.903 -19.420 1.00 95.12 387 VAL A C 1
ATOM 3002 O O . VAL A 1 387 ? 20.099 -2.683 -18.998 1.00 95.12 387 VAL A O 1
ATOM 3005 N N . ASP A 1 388 ? 21.868 -1.348 -18.628 1.00 94.50 388 ASP A N 1
ATOM 3006 C CA . ASP A 1 388 ? 21.961 -1.661 -17.206 1.00 94.50 388 ASP A CA 1
ATOM 3007 C C . ASP A 1 388 ? 20.710 -1.202 -16.442 1.00 94.50 388 ASP A C 1
ATOM 3009 O O . ASP A 1 388 ? 20.138 -1.967 -15.665 1.00 94.50 388 ASP A O 1
ATOM 3013 N N . GLN A 1 389 ? 20.194 -0.011 -16.759 1.00 96.50 389 GLN A N 1
ATOM 3014 C CA . GLN A 1 389 ? 18.913 0.496 -16.256 1.00 96.50 389 GLN A CA 1
ATOM 3015 C C . GLN A 1 389 ? 17.745 -0.427 -16.617 1.00 96.50 389 GLN A C 1
ATOM 3017 O O . GLN A 1 389 ? 16.932 -0.765 -15.751 1.00 96.50 389 GLN A O 1
ATOM 3022 N N . PHE A 1 390 ? 17.669 -0.873 -17.876 1.00 97.25 390 PHE A N 1
ATOM 3023 C CA . PHE A 1 390 ? 16.628 -1.803 -18.318 1.00 97.25 390 PHE A CA 1
ATOM 3024 C C . PHE A 1 390 ? 16.685 -3.128 -17.548 1.00 97.25 390 PHE A C 1
ATOM 3026 O O . PHE A 1 390 ? 15.667 -3.601 -17.036 1.00 97.25 390 PHE A O 1
ATOM 3033 N N . LEU A 1 391 ? 17.875 -3.729 -17.444 1.00 96.88 391 LEU A N 1
ATOM 3034 C CA . LEU A 1 391 ? 18.070 -4.995 -16.741 1.00 96.88 391 LEU A CA 1
ATOM 3035 C C . LEU A 1 391 ? 17.815 -4.861 -15.241 1.00 96.88 391 LEU A C 1
ATOM 3037 O O . LEU A 1 391 ? 17.278 -5.794 -14.648 1.00 96.88 391 LEU A O 1
ATOM 3041 N N . LEU A 1 392 ? 18.156 -3.721 -14.635 1.00 97.19 392 LEU A N 1
ATOM 3042 C CA . LEU A 1 392 ? 17.867 -3.438 -13.235 1.00 97.19 392 LEU A CA 1
ATOM 3043 C C . LEU A 1 392 ? 16.356 -3.367 -12.974 1.00 97.19 392 LEU A C 1
ATOM 3045 O O . LEU A 1 392 ? 15.886 -3.997 -12.027 1.00 97.19 392 LEU A O 1
ATOM 3049 N N . LEU A 1 393 ? 15.577 -2.680 -13.819 1.00 98.44 393 LEU A N 1
ATOM 3050 C CA . LEU A 1 393 ? 14.115 -2.658 -13.679 1.00 98.44 393 LEU A CA 1
ATOM 3051 C C . LEU A 1 393 ? 13.496 -4.046 -13.917 1.00 98.44 393 LEU A C 1
ATOM 3053 O O . LEU A 1 393 ? 12.615 -4.462 -13.166 1.00 98.44 393 LEU A O 1
ATOM 3057 N N . ALA A 1 394 ? 13.980 -4.801 -14.907 1.00 98.00 394 ALA A N 1
ATOM 3058 C CA . ALA A 1 394 ? 13.536 -6.179 -15.115 1.00 98.00 394 ALA A CA 1
ATOM 3059 C C . ALA A 1 394 ? 13.852 -7.068 -13.893 1.00 98.00 394 ALA A C 1
ATOM 3061 O O . ALA A 1 394 ? 13.017 -7.862 -13.457 1.00 98.00 394 ALA A O 1
ATOM 3062 N N . ASP A 1 395 ? 15.035 -6.910 -13.293 1.00 97.81 395 ASP A N 1
ATOM 3063 C CA . ASP A 1 395 ? 15.428 -7.632 -12.081 1.00 97.81 395 ASP A CA 1
ATOM 3064 C C . ASP A 1 395 ? 14.564 -7.243 -10.875 1.00 97.81 395 ASP A C 1
ATOM 3066 O O . ASP A 1 395 ? 14.150 -8.113 -10.104 1.00 97.81 395 ASP A O 1
ATOM 3070 N N . LEU A 1 396 ? 14.235 -5.957 -10.738 1.00 98.12 396 LEU A N 1
ATOM 3071 C CA . LEU A 1 396 ? 13.313 -5.456 -9.724 1.00 98.12 396 LEU A CA 1
ATOM 3072 C C . LEU A 1 396 ? 11.940 -6.137 -9.854 1.00 98.12 396 LEU A C 1
ATOM 3074 O O . LEU A 1 396 ? 11.445 -6.731 -8.896 1.00 98.12 396 LEU A O 1
ATOM 3078 N N . LEU A 1 397 ? 11.362 -6.120 -11.059 1.00 98.25 397 LEU A N 1
ATOM 3079 C CA . LEU A 1 397 ? 10.035 -6.677 -11.344 1.00 98.25 397 LEU A CA 1
ATOM 3080 C C . LEU A 1 397 ? 9.982 -8.211 -11.336 1.00 98.25 397 LEU A C 1
ATOM 3082 O O . LEU A 1 397 ? 8.902 -8.790 -11.271 1.00 98.25 397 LEU A O 1
ATOM 3086 N N . SER A 1 398 ? 11.127 -8.889 -11.380 1.00 97.62 398 SER A N 1
ATOM 3087 C CA . SER A 1 398 ? 11.185 -10.347 -11.225 1.00 97.62 398 SER A CA 1
ATOM 3088 C C . SER A 1 398 ? 11.041 -10.821 -9.775 1.00 97.62 398 SER A C 1
ATOM 3090 O O . SER A 1 398 ? 10.853 -12.016 -9.538 1.00 97.62 398 SER A O 1
ATOM 3092 N N . GLY A 1 399 ? 11.225 -9.929 -8.791 1.00 96.00 399 GLY A N 1
ATOM 3093 C CA . GLY A 1 399 ? 11.251 -10.295 -7.371 1.00 96.00 399 GLY A CA 1
ATOM 3094 C C . GLY A 1 399 ? 12.332 -11.311 -6.987 1.00 96.00 399 GLY A C 1
ATOM 3095 O O . GLY A 1 399 ? 12.171 -12.025 -6.004 1.00 96.00 399 GLY A O 1
ATOM 3096 N N . GLY A 1 400 ? 13.399 -11.446 -7.784 1.00 94.56 400 GLY A N 1
ATOM 3097 C CA . GLY A 1 400 ? 14.434 -12.471 -7.594 1.00 94.56 400 GLY A CA 1
ATOM 3098 C C . GLY A 1 400 ? 14.159 -13.788 -8.332 1.00 94.56 400 GLY A C 1
ATOM 3099 O O . GLY A 1 400 ? 15.035 -14.650 -8.392 1.00 94.56 400 GLY A O 1
ATOM 3100 N N . GLY A 1 401 ? 12.989 -13.934 -8.960 1.00 95.81 401 GLY A N 1
ATOM 3101 C CA . GLY A 1 401 ? 12.639 -15.094 -9.776 1.00 95.81 401 GLY A CA 1
ATOM 3102 C C . GLY A 1 401 ? 13.452 -15.204 -11.077 1.00 95.81 401 GLY A C 1
ATOM 3103 O O . GLY A 1 401 ? 14.220 -14.298 -11.421 1.00 95.81 401 GLY A O 1
ATOM 3104 N N . PRO A 1 402 ? 13.299 -16.313 -11.826 1.00 96.94 402 PRO A N 1
ATOM 3105 C CA . PRO A 1 402 ? 14.006 -16.545 -13.088 1.00 96.94 402 PRO A CA 1
ATOM 3106 C C . PRO A 1 402 ? 13.363 -15.836 -14.287 1.00 96.94 402 PRO A C 1
ATOM 3108 O O . PRO A 1 402 ? 13.862 -15.958 -15.403 1.00 96.94 402 PRO A O 1
ATOM 3111 N N . THR A 1 403 ? 12.254 -15.122 -14.090 1.00 97.38 403 THR A N 1
ATOM 3112 C CA . THR A 1 403 ? 11.530 -14.415 -15.151 1.00 97.38 403 THR A CA 1
ATOM 3113 C C . THR A 1 403 ? 11.160 -13.003 -14.722 1.00 97.38 403 THR A C 1
ATOM 3115 O O . THR A 1 403 ? 10.761 -12.800 -13.577 1.00 97.38 403 THR A O 1
ATOM 3118 N N . ALA A 1 404 ? 11.222 -12.055 -15.651 1.00 97.38 404 ALA A N 1
ATOM 3119 C CA . ALA A 1 404 ? 10.707 -10.699 -15.494 1.00 97.38 404 ALA A CA 1
ATOM 3120 C C . ALA A 1 404 ? 9.506 -10.478 -16.430 1.00 97.38 404 ALA A C 1
ATOM 3122 O O . ALA A 1 404 ? 9.482 -11.057 -17.520 1.00 97.38 404 ALA A O 1
ATOM 3123 N N . PRO A 1 405 ? 8.511 -9.665 -16.044 1.00 97.69 405 PRO A N 1
ATOM 3124 C CA . PRO A 1 405 ? 7.390 -9.345 -16.918 1.00 97.69 405 PRO A CA 1
ATOM 3125 C C . PRO A 1 405 ? 7.800 -8.315 -17.977 1.00 97.69 405 PRO A C 1
ATOM 3127 O O . PRO A 1 405 ? 8.204 -7.210 -17.637 1.00 97.69 405 PRO A O 1
ATOM 3130 N N . LEU A 1 406 ? 7.647 -8.648 -19.257 1.00 97.69 406 LEU A N 1
ATOM 3131 C CA . LEU A 1 406 ? 7.678 -7.689 -20.359 1.00 97.69 406 LEU A CA 1
ATOM 3132 C C . LEU A 1 406 ? 6.279 -7.130 -20.568 1.00 97.69 406 LEU A C 1
ATOM 3134 O O . LEU A 1 406 ? 5.335 -7.888 -20.793 1.00 97.69 406 LEU A O 1
ATOM 3138 N N . LEU A 1 407 ? 6.156 -5.812 -20.497 1.00 98.31 407 LEU A N 1
ATOM 3139 C CA . LEU A 1 407 ? 4.878 -5.116 -20.523 1.00 98.31 407 LEU A CA 1
ATOM 3140 C C . LEU A 1 407 ? 4.635 -4.424 -21.864 1.00 98.31 407 LEU A C 1
ATOM 3142 O O . LEU A 1 407 ? 5.576 -3.997 -22.539 1.00 98.31 407 LEU A O 1
ATOM 3146 N N . SER A 1 408 ? 3.359 -4.317 -22.221 1.00 97.94 408 SER A N 1
ATOM 3147 C CA . SER A 1 408 ? 2.857 -3.476 -23.308 1.00 97.94 408 SER A CA 1
ATOM 3148 C C . SER A 1 408 ? 1.463 -2.971 -22.954 1.00 97.94 408 SER A C 1
ATOM 3150 O O . SER A 1 408 ? 0.702 -3.694 -22.307 1.00 97.94 408 SER A O 1
ATOM 3152 N N . THR A 1 409 ? 1.127 -1.754 -23.372 1.00 98.56 409 THR A N 1
ATOM 3153 C CA . THR A 1 409 ? -0.164 -1.124 -23.071 1.00 98.56 409 THR A CA 1
ATOM 3154 C C . THR A 1 409 ? -0.928 -0.806 -24.352 1.00 98.56 409 THR A C 1
ATOM 3156 O O . THR A 1 409 ? -0.377 -0.232 -25.288 1.00 98.56 409 THR A O 1
ATOM 3159 N N . SER A 1 410 ? -2.214 -1.159 -24.401 1.00 98.12 410 SER A N 1
ATOM 3160 C CA . SER A 1 410 ? -3.096 -0.817 -25.522 1.00 98.12 410 SER A CA 1
ATOM 3161 C C . SER A 1 410 ? -3.547 0.652 -25.479 1.00 98.12 410 SER A C 1
ATOM 3163 O O . SER A 1 410 ? -3.458 1.324 -24.452 1.00 98.12 410 SER A O 1
ATOM 3165 N N . LEU A 1 411 ? -4.137 1.158 -26.569 1.00 97.69 411 LEU A N 1
ATOM 3166 C CA . LEU A 1 411 ? -4.727 2.510 -26.600 1.00 97.69 411 LEU A CA 1
ATOM 3167 C C . LEU A 1 411 ? -5.908 2.696 -25.628 1.00 97.69 411 LEU A C 1
ATOM 3169 O O . LEU A 1 411 ? -6.310 3.829 -25.368 1.00 97.69 411 LEU A O 1
ATOM 3173 N N . LEU A 1 412 ? -6.463 1.597 -25.103 1.00 97.75 412 LEU A N 1
ATOM 3174 C CA . LEU A 1 412 ? -7.504 1.598 -24.072 1.00 97.75 412 LEU A CA 1
ATOM 3175 C C . LEU A 1 412 ? -6.925 1.604 -22.646 1.00 97.75 412 LEU A C 1
ATOM 3177 O O . LEU A 1 412 ? -7.684 1.722 -21.686 1.00 97.75 412 LEU A O 1
ATOM 3181 N N . GLY A 1 413 ? -5.600 1.494 -22.504 1.00 97.88 413 GLY A N 1
ATOM 3182 C CA . GLY A 1 413 ? -4.905 1.440 -21.218 1.00 97.88 413 GLY A CA 1
ATOM 3183 C C . GLY A 1 413 ? -4.805 0.040 -20.621 1.00 97.88 413 GLY A C 1
ATOM 3184 O O . GLY A 1 413 ? -4.412 -0.092 -19.464 1.00 97.88 413 GLY A O 1
ATOM 3185 N N . GLU A 1 414 ? -5.155 -1.001 -21.377 1.00 98.38 414 GLU A N 1
ATOM 3186 C CA . GLU A 1 414 ? -5.019 -2.386 -20.926 1.00 98.38 414 GLU A CA 1
ATOM 3187 C C . GLU A 1 414 ? -3.559 -2.823 -21.029 1.00 98.38 414 GLU A C 1
ATOM 3189 O O . GLU A 1 414 ? -2.954 -2.748 -22.100 1.00 98.38 414 GLU A O 1
ATOM 3194 N N . VAL A 1 415 ? -3.006 -3.284 -19.912 1.00 98.56 415 VAL A N 1
ATOM 3195 C CA . VAL A 1 415 ? -1.629 -3.754 -19.793 1.00 98.56 415 VAL A CA 1
ATOM 3196 C C . VAL A 1 415 ? -1.591 -5.266 -19.971 1.00 98.56 415 VAL A C 1
ATOM 3198 O O . VAL A 1 415 ? -2.259 -6.012 -19.254 1.00 98.56 415 VAL A O 1
ATOM 3201 N N . VAL A 1 416 ? -0.769 -5.725 -20.910 1.00 98.12 416 VAL A N 1
ATOM 3202 C CA . VAL A 1 416 ? -0.477 -7.144 -21.133 1.00 98.12 416 VAL A CA 1
ATOM 3203 C C . VAL A 1 416 ? 0.951 -7.430 -20.689 1.00 98.12 416 VAL A C 1
ATOM 3205 O O . VAL A 1 416 ? 1.856 -6.633 -20.934 1.00 98.12 416 VAL A O 1
ATOM 3208 N N . SER A 1 417 ? 1.143 -8.583 -20.050 1.00 97.69 417 SER A N 1
ATOM 3209 C CA . SER A 1 417 ? 2.440 -9.062 -19.577 1.00 97.69 417 SER A CA 1
ATOM 3210 C C . SER A 1 417 ? 2.816 -10.372 -20.262 1.00 97.69 417 SER A C 1
ATOM 3212 O O . SER A 1 417 ? 1.993 -11.284 -20.359 1.00 97.69 417 SER A O 1
ATOM 3214 N N . ALA A 1 418 ? 4.064 -10.474 -20.713 1.00 97.19 418 ALA A N 1
ATOM 3215 C CA . ALA A 1 418 ? 4.671 -11.705 -21.201 1.00 97.19 418 ALA A CA 1
ATOM 3216 C C . ALA A 1 418 ? 5.940 -12.008 -20.388 1.00 97.19 418 ALA A C 1
ATOM 3218 O O . ALA A 1 418 ? 6.777 -11.123 -20.218 1.00 97.19 418 ALA A O 1
ATOM 3219 N N . PRO A 1 419 ? 6.134 -13.236 -19.882 1.00 97.38 419 PRO A N 1
ATOM 3220 C CA . PRO A 1 419 ? 7.327 -13.555 -19.111 1.00 97.38 419 PRO A CA 1
ATOM 3221 C C . PRO A 1 419 ? 8.565 -13.615 -20.018 1.00 97.38 419 PRO A C 1
ATOM 3223 O O . PRO A 1 419 ? 8.561 -14.289 -21.047 1.00 97.38 419 PRO A O 1
ATOM 3226 N N . ALA A 1 420 ? 9.650 -12.968 -19.600 1.00 97.19 420 ALA A N 1
ATOM 3227 C CA . ALA A 1 420 ? 10.978 -13.111 -20.186 1.00 97.19 420 ALA A CA 1
ATOM 3228 C C . ALA A 1 420 ? 11.916 -13.795 -19.200 1.00 97.19 420 ALA A C 1
ATOM 3230 O O . ALA A 1 420 ? 12.071 -13.338 -18.068 1.00 97.19 420 ALA A O 1
ATOM 3231 N N . ALA A 1 421 ? 12.575 -14.870 -19.631 1.00 97.44 421 ALA A N 1
ATOM 3232 C CA . ALA A 1 421 ? 13.584 -15.527 -18.814 1.00 97.44 421 ALA A CA 1
ATOM 3233 C C . ALA A 1 421 ? 14.785 -14.598 -18.613 1.00 97.44 421 ALA A C 1
ATOM 3235 O O . ALA A 1 421 ? 15.350 -14.085 -19.580 1.00 97.44 421 ALA A O 1
ATOM 3236 N N . ILE A 1 422 ? 15.197 -14.426 -17.361 1.00 97.06 422 ILE A N 1
ATOM 3237 C CA . ILE A 1 422 ? 16.379 -13.661 -16.979 1.00 97.06 422 ILE A CA 1
ATOM 3238 C C . ILE A 1 422 ? 17.437 -14.576 -16.358 1.00 97.06 422 ILE A C 1
ATOM 3240 O O . ILE A 1 422 ? 17.162 -15.686 -15.899 1.00 97.06 422 ILE A O 1
ATOM 3244 N N . GLY A 1 423 ? 18.693 -14.151 -16.399 1.00 95.25 423 GLY A N 1
ATOM 3245 C CA . GLY A 1 423 ? 19.799 -14.818 -15.713 1.00 95.25 423 GLY A CA 1
ATOM 3246 C C . GLY A 1 423 ? 20.551 -13.830 -14.846 1.00 95.25 423 GLY A C 1
ATOM 3247 O O . GLY A 1 423 ? 20.613 -12.647 -15.179 1.00 95.25 423 GLY A O 1
ATOM 3248 N N . ARG A 1 424 ? 21.103 -14.324 -13.737 1.00 93.62 424 ARG A N 1
ATOM 3249 C CA . ARG A 1 424 ? 21.948 -13.536 -12.846 1.00 93.62 424 ARG A CA 1
ATOM 3250 C C . ARG A 1 424 ? 23.341 -14.121 -12.777 1.00 93.62 424 ARG A C 1
ATOM 3252 O O . ARG A 1 424 ? 23.497 -15.341 -12.808 1.00 93.62 424 ARG A O 1
ATOM 3259 N N . VAL A 1 425 ? 24.321 -13.246 -12.633 1.00 90.19 425 VAL A N 1
ATOM 3260 C CA . VAL A 1 425 ? 25.698 -13.619 -12.325 1.00 90.19 425 VAL A CA 1
ATOM 3261 C C . VAL A 1 425 ? 26.035 -13.147 -10.917 1.00 90.19 425 VAL A C 1
ATOM 3263 O O . VAL A 1 425 ? 25.623 -12.059 -10.510 1.00 90.19 425 VAL A O 1
ATOM 3266 N N . HIS A 1 426 ? 26.740 -13.997 -10.176 1.00 85.00 426 HIS A N 1
ATOM 3267 C CA . HIS A 1 426 ? 27.296 -13.665 -8.872 1.00 85.00 426 HIS A CA 1
ATOM 3268 C C . HIS A 1 426 ? 28.597 -12.883 -9.041 1.00 85.00 426 HIS A C 1
ATOM 3270 O O . HIS A 1 426 ? 29.389 -13.187 -9.944 1.00 85.00 426 HIS A O 1
ATOM 3276 N N . GLY A 1 427 ? 28.865 -11.924 -8.158 1.00 69.19 427 GLY A N 1
ATOM 3277 C CA . GLY A 1 427 ? 30.144 -11.256 -8.235 1.00 69.19 427 GLY A CA 1
ATOM 3278 C C . GLY A 1 427 ? 30.469 -10.145 -7.251 1.00 69.19 427 GLY A C 1
ATOM 3279 O O . GLY A 1 427 ? 29.626 -9.317 -6.925 1.00 69.19 427 GLY A O 1
ATOM 3280 N N . ASN A 1 428 ? 31.757 -10.066 -6.908 1.00 61.88 428 ASN A N 1
ATOM 3281 C CA . ASN A 1 428 ? 32.344 -9.073 -5.999 1.00 61.88 428 ASN A CA 1
ATOM 3282 C C . ASN A 1 428 ? 32.801 -7.803 -6.745 1.00 61.88 428 ASN A C 1
ATOM 3284 O O . ASN A 1 428 ? 33.678 -7.083 -6.275 1.00 61.88 428 ASN A O 1
ATOM 3288 N N . TRP A 1 429 ? 32.286 -7.578 -7.955 1.00 60.62 429 TRP A N 1
ATOM 3289 C CA . TRP A 1 429 ? 32.906 -6.701 -8.956 1.00 60.62 429 TRP A CA 1
ATOM 3290 C C . TRP A 1 429 ? 32.795 -5.218 -8.631 1.00 60.62 429 TRP A C 1
ATOM 3292 O O . TRP A 1 429 ? 33.453 -4.408 -9.263 1.00 60.62 429 TRP A O 1
ATOM 3302 N N . ILE A 1 430 ? 31.980 -4.841 -7.655 1.00 59.06 430 ILE A N 1
ATOM 3303 C CA . ILE A 1 430 ? 31.648 -3.442 -7.442 1.00 59.06 430 ILE A CA 1
ATOM 3304 C C . ILE A 1 430 ? 32.647 -2.828 -6.484 1.00 59.06 430 ILE A C 1
ATOM 3306 O O . ILE A 1 430 ? 32.550 -2.958 -5.261 1.00 59.06 430 ILE A O 1
ATOM 3310 N N . ARG A 1 431 ? 33.582 -2.080 -7.057 1.00 58.81 431 ARG A N 1
ATOM 3311 C CA . ARG A 1 431 ? 34.279 -1.057 -6.301 1.00 58.81 431 ARG A CA 1
ATOM 3312 C C . ARG A 1 431 ? 33.271 0.054 -6.015 1.00 58.81 431 ARG A C 1
ATOM 3314 O O . ARG A 1 431 ? 32.605 0.528 -6.932 1.00 58.81 431 ARG A O 1
ATOM 3321 N N . ALA A 1 432 ? 33.140 0.458 -4.750 1.00 55.59 432 ALA A N 1
ATOM 3322 C CA . ALA A 1 432 ? 32.392 1.670 -4.426 1.00 55.59 432 ALA A CA 1
ATOM 3323 C C . ALA A 1 432 ? 32.910 2.800 -5.338 1.00 55.59 432 ALA A C 1
ATOM 3325 O O . ALA A 1 432 ? 34.137 2.933 -5.451 1.00 55.59 432 ALA A O 1
ATOM 3326 N N . PRO A 1 433 ? 32.039 3.572 -6.013 1.00 53.12 433 PRO A N 1
ATOM 3327 C CA . PRO A 1 433 ? 32.473 4.682 -6.838 1.00 53.12 433 PRO A CA 1
ATOM 3328 C C . PRO A 1 433 ? 33.332 5.598 -5.968 1.00 53.12 433 PRO A C 1
ATOM 3330 O O . PRO A 1 433 ? 32.861 6.188 -4.998 1.00 53.12 433 PRO A O 1
ATOM 3333 N N . TYR A 1 434 ? 34.625 5.665 -6.281 1.00 47.22 434 TYR A N 1
ATOM 3334 C CA . TYR A 1 434 ? 35.521 6.634 -5.673 1.00 47.22 434 TYR A CA 1
ATOM 3335 C C . TYR A 1 434 ? 35.123 8.004 -6.210 1.00 47.22 434 TYR A C 1
ATOM 3337 O O . TYR A 1 434 ? 35.225 8.252 -7.412 1.00 47.22 434 TYR A O 1
ATOM 3345 N N . PRO A 1 435 ? 34.759 8.931 -5.320 1.00 50.56 435 PRO A N 1
ATOM 3346 C CA . PRO A 1 435 ? 35.447 10.202 -5.442 1.00 50.56 435 PRO A CA 1
ATOM 3347 C C . PRO A 1 435 ? 35.829 10.774 -4.080 1.00 50.56 435 PRO A C 1
ATOM 3349 O O . PRO A 1 435 ? 35.093 10.689 -3.100 1.00 50.56 435 PRO A O 1
ATOM 3352 N N . ALA A 1 436 ? 36.954 11.485 -4.069 1.00 42.22 436 ALA A N 1
ATOM 3353 C CA . ALA A 1 436 ? 37.430 12.297 -2.952 1.00 42.22 436 ALA A CA 1
ATOM 3354 C C . ALA A 1 436 ? 36.433 13.390 -2.482 1.00 42.22 436 ALA A C 1
ATOM 3356 O O . ALA A 1 436 ? 36.735 14.089 -1.524 1.00 42.22 436 ALA A O 1
ATOM 3357 N N . ASN A 1 437 ? 35.255 13.520 -3.122 1.00 45.53 437 ASN A N 1
ATOM 3358 C CA . ASN A 1 437 ? 34.240 14.550 -2.866 1.00 45.53 437 ASN A CA 1
ATOM 3359 C C . ASN A 1 437 ? 32.775 14.042 -2.741 1.00 45.53 437 ASN A C 1
ATOM 3361 O O . ASN A 1 437 ? 31.893 14.868 -2.526 1.00 45.53 437 ASN A O 1
ATOM 3365 N N . ALA A 1 438 ? 32.456 12.738 -2.846 1.00 51.75 438 ALA A N 1
ATOM 3366 C CA . ALA A 1 438 ? 31.066 12.248 -2.677 1.00 51.75 438 ALA A CA 1
ATOM 3367 C C . ALA A 1 438 ? 30.776 11.895 -1.215 1.00 51.75 438 ALA A C 1
ATOM 3369 O O . ALA A 1 438 ? 30.489 10.753 -0.868 1.00 51.75 438 ALA A O 1
ATOM 3370 N N . GLY A 1 439 ? 30.858 12.892 -0.339 1.00 45.06 439 GLY A N 1
ATOM 3371 C CA . GLY A 1 439 ? 30.695 12.712 1.103 1.00 45.06 439 GLY A CA 1
ATOM 3372 C C . GLY A 1 439 ? 29.286 12.349 1.591 1.00 45.06 439 GLY A C 1
ATOM 3373 O O . GLY A 1 439 ? 29.068 12.423 2.793 1.00 45.06 439 GLY A O 1
ATOM 3374 N N . LEU A 1 440 ? 28.314 12.015 0.726 1.00 46.19 440 LEU A N 1
ATOM 3375 C CA . LEU A 1 440 ? 26.904 11.926 1.150 1.00 46.19 440 LEU A CA 1
ATOM 3376 C C . LEU A 1 440 ? 26.043 10.812 0.533 1.00 46.19 440 LEU A C 1
ATOM 3378 O O . LEU A 1 440 ? 24.915 10.651 0.984 1.00 46.19 440 LEU A O 1
ATOM 3382 N N . MET A 1 441 ? 26.510 10.033 -0.450 1.00 51.75 441 MET A N 1
ATOM 3383 C CA . MET A 1 441 ? 25.620 9.076 -1.145 1.00 51.75 441 MET A CA 1
ATOM 3384 C C . MET A 1 441 ? 25.862 7.599 -0.835 1.00 51.75 441 MET A C 1
ATOM 3386 O O . MET A 1 441 ? 25.126 6.762 -1.342 1.00 51.75 441 MET A O 1
ATOM 3390 N N . TYR A 1 442 ? 26.861 7.251 -0.021 1.00 52.84 442 TYR A N 1
ATOM 3391 C CA . TYR A 1 442 ? 27.280 5.856 0.097 1.00 52.84 442 TYR A CA 1
ATOM 3392 C C . TYR A 1 442 ? 27.192 5.313 1.522 1.00 52.84 442 TYR A C 1
ATOM 3394 O O . TYR A 1 442 ? 27.842 5.819 2.435 1.00 52.84 442 TYR A O 1
ATOM 3402 N N . ASN A 1 443 ? 26.432 4.228 1.695 1.00 55.12 443 ASN A N 1
ATOM 3403 C CA . ASN A 1 443 ? 26.580 3.348 2.848 1.00 55.12 443 ASN A CA 1
ATOM 3404 C C . ASN A 1 443 ? 27.815 2.457 2.599 1.00 55.12 443 ASN A C 1
ATOM 3406 O O . ASN A 1 443 ? 27.809 1.686 1.638 1.00 55.12 443 ASN A O 1
ATOM 3410 N N . PRO A 1 444 ? 28.885 2.543 3.410 1.00 53.22 444 PRO A N 1
ATOM 3411 C CA . PRO A 1 444 ? 30.133 1.816 3.163 1.00 53.22 444 PRO A CA 1
ATOM 3412 C C . PRO A 1 444 ? 30.006 0.286 3.278 1.00 53.22 444 PRO A C 1
ATOM 3414 O O . PRO A 1 444 ? 30.930 -0.429 2.898 1.00 53.22 444 PRO A O 1
ATOM 3417 N N . ALA A 1 445 ? 28.878 -0.239 3.762 1.00 58.38 445 ALA A N 1
ATOM 3418 C CA . ALA A 1 445 ? 28.610 -1.671 3.819 1.00 58.38 445 ALA A CA 1
ATOM 3419 C C . ALA A 1 445 ? 27.999 -2.190 2.501 1.00 58.38 445 ALA A C 1
ATOM 3421 O O . ALA A 1 445 ? 26.842 -2.610 2.472 1.00 58.38 445 ALA A O 1
ATOM 3422 N N . ILE A 1 446 ? 28.764 -2.170 1.402 1.00 61.69 446 ILE A N 1
ATOM 3423 C CA . ILE A 1 446 ? 28.367 -2.915 0.196 1.00 61.69 446 ILE A CA 1
ATOM 3424 C C . ILE A 1 446 ? 28.410 -4.412 0.541 1.00 61.69 446 ILE A C 1
ATOM 3426 O O . ILE A 1 446 ? 29.460 -4.892 0.977 1.00 61.69 446 ILE A O 1
ATOM 3430 N N . PRO A 1 447 ? 27.316 -5.170 0.354 1.00 63.62 447 PRO A N 1
ATOM 3431 C CA . PRO A 1 447 ? 27.353 -6.614 0.537 1.00 63.62 447 PRO A CA 1
ATOM 3432 C C . PRO A 1 447 ? 28.386 -7.235 -0.411 1.00 63.62 447 PRO A C 1
ATOM 3434 O O . PRO A 1 447 ? 28.433 -6.895 -1.588 1.00 63.62 447 PRO A O 1
ATOM 3437 N N . VAL A 1 448 ? 29.212 -8.152 0.091 1.00 60.47 448 VAL A N 1
ATOM 3438 C CA . VAL A 1 448 ? 30.250 -8.830 -0.710 1.00 60.47 448 VAL A CA 1
ATOM 3439 C C . VAL A 1 448 ? 29.697 -9.924 -1.633 1.00 60.47 448 VAL A C 1
ATOM 3441 O O . VAL A 1 448 ? 30.441 -10.432 -2.458 1.00 60.47 448 VAL A O 1
ATOM 3444 N N . ASP A 1 449 ? 28.412 -10.269 -1.513 1.00 70.06 449 ASP A N 1
ATOM 3445 C CA . ASP A 1 449 ? 27.710 -11.275 -2.322 1.00 70.06 449 ASP A CA 1
ATOM 3446 C C . ASP A 1 449 ? 26.526 -10.596 -3.024 1.00 70.06 449 ASP A C 1
ATOM 3448 O O . ASP A 1 449 ? 25.505 -10.277 -2.405 1.00 70.06 449 ASP A O 1
ATOM 3452 N N . LEU A 1 450 ? 26.705 -10.281 -4.309 1.00 76.50 450 LEU A N 1
ATOM 3453 C CA . LEU A 1 450 ? 25.716 -9.566 -5.109 1.00 76.50 450 LEU A CA 1
ATOM 3454 C C . LEU A 1 450 ? 25.394 -10.348 -6.382 1.00 76.50 450 LEU A C 1
ATOM 3456 O O . LEU A 1 450 ? 26.278 -10.834 -7.089 1.00 76.50 450 LEU A O 1
ATOM 3460 N N . TRP A 1 451 ? 24.098 -10.433 -6.683 1.00 85.44 451 TRP A N 1
ATOM 3461 C CA . TRP A 1 451 ? 23.566 -11.103 -7.864 1.00 85.44 451 TRP A CA 1
ATOM 3462 C C . TRP A 1 451 ? 22.929 -10.087 -8.798 1.00 85.44 451 TRP A C 1
ATOM 3464 O O . TRP A 1 451 ? 21.957 -9.425 -8.429 1.00 85.44 451 TRP A O 1
ATOM 3474 N N . PHE A 1 452 ? 23.432 -10.016 -10.029 1.00 87.50 452 PHE A N 1
ATOM 3475 C CA . PHE A 1 452 ? 22.971 -9.045 -11.017 1.00 87.50 452 PHE A CA 1
ATOM 3476 C C . PHE A 1 452 ? 22.354 -9.716 -12.220 1.00 87.50 452 PHE A C 1
ATOM 3478 O O . PHE A 1 452 ? 22.992 -10.561 -12.845 1.00 87.50 452 PHE A O 1
ATOM 3485 N N . CYS A 1 453 ? 21.139 -9.296 -12.584 1.00 93.12 453 CYS A N 1
ATOM 3486 C CA . CYS A 1 453 ? 20.566 -9.630 -13.881 1.00 93.12 453 CYS A CA 1
ATOM 3487 C C . CYS A 1 453 ? 21.513 -9.210 -15.013 1.00 93.12 453 CYS A C 1
ATOM 3489 O O . CYS A 1 453 ? 21.746 -8.018 -15.216 1.00 93.12 453 CYS A O 1
ATOM 3491 N N . ASN A 1 454 ? 22.056 -10.200 -15.717 1.00 93.69 454 ASN A N 1
ATOM 3492 C CA . ASN A 1 454 ? 23.037 -10.057 -16.792 1.00 93.69 454 ASN A CA 1
ATOM 3493 C C . ASN A 1 454 ? 22.544 -10.670 -18.099 1.00 93.69 454 ASN A C 1
ATOM 3495 O O . ASN A 1 454 ? 23.243 -10.650 -19.104 1.00 93.69 454 ASN A O 1
ATOM 3499 N N . ARG A 1 455 ? 21.373 -11.298 -18.074 1.00 94.50 455 ARG A N 1
ATOM 3500 C CA . ARG A 1 455 ? 20.825 -12.016 -19.210 1.00 94.50 455 ARG A CA 1
ATOM 3501 C C . ARG A 1 455 ? 19.333 -11.795 -19.266 1.00 94.50 455 ARG A C 1
ATOM 3503 O O . ARG A 1 455 ? 18.672 -11.903 -18.237 1.00 94.50 455 ARG A O 1
ATOM 3510 N N . ILE A 1 456 ? 18.812 -11.585 -20.467 1.00 96.00 456 ILE A N 1
ATOM 3511 C CA . ILE A 1 456 ? 17.377 -11.580 -20.734 1.00 96.00 456 ILE A CA 1
ATOM 3512 C C . ILE A 1 456 ? 17.088 -12.270 -22.067 1.00 96.00 456 ILE A C 1
ATOM 3514 O O . ILE A 1 456 ? 17.828 -12.121 -23.039 1.00 96.00 456 ILE A O 1
ATOM 3518 N N . SER A 1 457 ? 16.018 -13.056 -22.091 1.00 94.44 457 SER A N 1
ATOM 3519 C CA . SER A 1 457 ? 15.513 -13.718 -23.293 1.00 94.44 457 SER A CA 1
ATOM 3520 C C . SER A 1 457 ? 14.381 -12.886 -23.873 1.00 94.44 457 SER A C 1
ATOM 3522 O O . SER A 1 457 ? 13.427 -12.560 -23.165 1.00 94.44 457 SER A O 1
ATOM 3524 N N . TYR A 1 458 ? 14.491 -12.543 -25.151 1.00 87.00 458 TYR A N 1
ATOM 3525 C CA . TYR A 1 458 ? 13.539 -11.690 -25.842 1.00 87.00 458 TYR A CA 1
ATOM 3526 C C . TYR A 1 458 ? 13.148 -12.331 -27.177 1.00 87.00 458 TYR A C 1
ATOM 3528 O O . TYR A 1 458 ? 13.934 -12.357 -28.125 1.00 87.00 458 TYR A O 1
ATOM 3536 N N . GLY A 1 459 ? 11.928 -12.869 -27.258 1.00 85.88 459 GLY A N 1
ATOM 3537 C CA . GLY A 1 459 ? 11.517 -13.681 -28.407 1.00 85.88 459 GLY A CA 1
ATOM 3538 C C . GLY A 1 459 ? 12.405 -14.932 -28.546 1.00 85.88 459 GLY A C 1
ATOM 3539 O O . GLY A 1 459 ? 12.579 -15.636 -27.552 1.00 85.88 459 GLY A O 1
ATOM 3540 N N . PRO A 1 460 ? 12.961 -15.229 -29.737 1.00 88.94 460 PRO A N 1
ATOM 3541 C CA . PRO A 1 460 ? 13.864 -16.367 -29.929 1.00 88.94 460 PRO A CA 1
ATOM 3542 C C . PRO A 1 460 ? 15.305 -16.101 -29.463 1.00 88.94 460 PRO A C 1
ATOM 3544 O O . PRO A 1 460 ? 16.095 -17.038 -29.393 1.00 88.94 460 PRO A O 1
ATOM 3547 N N . SER A 1 461 ? 15.657 -14.848 -29.170 1.00 92.56 461 SER A N 1
ATOM 3548 C CA . SER A 1 461 ? 17.038 -14.431 -28.921 1.00 92.56 461 SER A CA 1
ATOM 3549 C C . SER A 1 461 ? 17.350 -14.365 -27.430 1.00 92.56 461 SER A C 1
ATOM 3551 O O . SER A 1 461 ? 16.518 -13.935 -26.626 1.00 92.56 461 SER A O 1
ATOM 3553 N N . THR A 1 462 ? 18.579 -14.724 -27.054 1.00 94.56 462 THR A N 1
ATOM 3554 C CA . THR A 1 462 ? 19.082 -14.534 -25.687 1.00 94.56 462 THR A CA 1
ATOM 3555 C C . THR A 1 462 ? 20.228 -13.537 -25.679 1.00 94.56 462 THR A C 1
ATOM 3557 O O . THR A 1 462 ? 21.240 -13.724 -26.348 1.00 94.56 462 THR A O 1
ATOM 3560 N N . TYR A 1 463 ? 20.094 -12.494 -24.868 1.00 94.81 463 TYR A N 1
ATOM 3561 C CA . TYR A 1 463 ? 21.107 -11.459 -24.707 1.00 94.81 463 TYR A CA 1
ATOM 3562 C C . TYR A 1 463 ? 21.839 -11.700 -23.396 1.00 94.81 463 TYR A C 1
ATOM 3564 O O . TYR A 1 463 ? 21.194 -11.822 -22.354 1.00 94.81 463 TYR A O 1
ATOM 3572 N N . VAL A 1 464 ? 23.166 -11.791 -23.443 1.00 94.44 464 VAL A N 1
ATOM 3573 C CA . VAL A 1 464 ? 24.027 -11.990 -22.272 1.00 94.44 464 VAL A CA 1
ATOM 3574 C C . VAL A 1 464 ? 25.035 -10.856 -22.206 1.00 94.44 464 VAL A C 1
ATOM 3576 O O . VAL A 1 464 ? 25.733 -10.593 -23.178 1.00 94.44 464 VAL A O 1
ATOM 3579 N N . PHE A 1 465 ? 25.145 -10.228 -21.046 1.00 92.44 465 PHE A N 1
ATOM 3580 C CA . PHE A 1 465 ? 26.022 -9.100 -20.796 1.00 92.44 465 PHE A CA 1
ATOM 3581 C C . PHE A 1 465 ? 27.099 -9.472 -19.775 1.00 92.44 465 PHE A C 1
ATOM 3583 O O . PHE A 1 465 ? 26.846 -10.198 -18.805 1.00 92.44 465 PHE A O 1
ATOM 3590 N N . SER A 1 466 ? 28.311 -8.988 -20.022 1.00 89.25 466 SER A N 1
ATOM 3591 C CA . SER A 1 466 ? 29.453 -9.072 -19.114 1.00 89.25 466 SER A CA 1
ATOM 3592 C C . SER A 1 466 ? 29.552 -7.801 -18.280 1.00 89.25 466 SER A C 1
ATOM 3594 O O . SER A 1 466 ? 29.257 -6.714 -18.778 1.00 89.25 466 SER A O 1
ATOM 3596 N N . PHE A 1 467 ? 30.009 -7.948 -17.037 1.00 84.12 467 PHE A N 1
ATOM 3597 C CA . PHE A 1 467 ? 30.246 -6.838 -16.118 1.00 84.12 467 PHE A CA 1
ATOM 3598 C C . PHE A 1 467 ? 31.731 -6.699 -15.779 1.00 84.12 467 PHE A C 1
ATOM 3600 O O . PHE A 1 467 ? 32.440 -7.705 -15.717 1.00 84.12 467 PHE A O 1
ATOM 3607 N N . ASP A 1 468 ? 32.171 -5.470 -15.529 1.00 81.94 468 ASP A N 1
ATOM 3608 C CA . ASP A 1 468 ? 33.409 -5.137 -14.822 1.00 81.94 468 ASP A CA 1
ATOM 3609 C C . ASP A 1 468 ? 33.111 -4.267 -13.583 1.00 81.94 468 ASP A C 1
ATOM 3611 O O . ASP A 1 468 ? 31.970 -4.202 -13.116 1.00 81.94 468 ASP A O 1
ATOM 3615 N N . GLU A 1 469 ? 34.135 -3.606 -13.031 1.00 71.75 469 GLU A N 1
ATOM 3616 C CA . GLU A 1 469 ? 33.983 -2.716 -11.871 1.00 71.75 469 GLU A CA 1
ATOM 3617 C C . GLU A 1 469 ? 33.211 -1.416 -12.147 1.00 71.75 469 GLU A C 1
ATOM 3619 O O . GLU A 1 469 ? 32.836 -0.709 -11.211 1.00 71.75 469 GLU A O 1
ATOM 3624 N N . HIS A 1 470 ? 32.919 -1.128 -13.414 1.00 72.00 470 HIS A N 1
ATOM 3625 C CA . HIS A 1 470 ? 32.184 0.036 -13.894 1.00 72.00 470 HIS A CA 1
ATOM 3626 C C . HIS A 1 470 ? 30.823 -0.337 -14.515 1.00 72.00 470 HIS A C 1
ATOM 3628 O O . HIS A 1 470 ? 30.155 0.513 -15.100 1.00 72.00 470 HIS A O 1
ATOM 3634 N N . GLY A 1 471 ? 30.362 -1.582 -14.368 1.00 77.12 471 GLY A N 1
ATOM 3635 C CA . GLY A 1 471 ? 29.063 -2.026 -14.877 1.00 77.12 471 GLY A CA 1
ATOM 3636 C C . GLY A 1 471 ? 29.176 -2.832 -16.170 1.00 77.12 471 GLY A C 1
ATOM 3637 O O . GLY A 1 471 ? 30.074 -3.655 -16.317 1.00 77.12 471 GLY A O 1
ATOM 3638 N N . ILE A 1 472 ? 28.203 -2.699 -17.076 1.00 82.75 472 ILE A N 1
ATOM 3639 C CA . ILE A 1 472 ? 28.138 -3.510 -18.306 1.00 82.75 472 ILE A CA 1
ATOM 3640 C C . ILE A 1 472 ? 29.253 -3.099 -19.279 1.00 82.75 472 ILE A C 1
ATOM 3642 O O . ILE A 1 472 ? 29.360 -1.933 -19.653 1.00 82.75 472 ILE A O 1
ATOM 3646 N N . THR A 1 473 ? 30.045 -4.068 -19.750 1.00 80.25 473 THR A N 1
ATOM 3647 C CA . THR A 1 473 ? 31.147 -3.825 -20.702 1.00 80.25 473 THR A CA 1
ATOM 3648 C C . THR A 1 473 ? 30.915 -4.388 -22.093 1.00 80.25 473 THR A C 1
ATOM 3650 O O . THR A 1 473 ? 31.320 -3.775 -23.073 1.00 80.25 473 THR A O 1
ATOM 3653 N N . HIS A 1 474 ? 30.292 -5.564 -22.198 1.00 77.69 474 HIS A N 1
ATOM 3654 C CA . HIS A 1 474 ? 30.125 -6.279 -23.464 1.00 77.69 474 HIS A CA 1
ATOM 3655 C C . HIS A 1 474 ? 28.784 -7.008 -23.493 1.00 77.69 474 HIS A C 1
ATOM 3657 O O . HIS A 1 474 ? 28.340 -7.532 -22.472 1.00 77.69 474 HIS A O 1
ATOM 3663 N N . GLY A 1 475 ? 28.161 -7.075 -24.670 1.00 73.19 475 GLY A N 1
ATOM 3664 C CA . GLY A 1 475 ? 26.942 -7.838 -24.921 1.00 73.19 475 GLY A CA 1
ATOM 3665 C C . GLY A 1 475 ? 27.176 -8.910 -25.982 1.00 73.19 475 GLY A C 1
ATOM 3666 O O . GLY A 1 475 ? 27.806 -8.650 -27.004 1.00 73.19 475 GLY A O 1
ATOM 3667 N N . TYR A 1 476 ? 26.642 -10.105 -25.754 1.00 77.12 476 TYR A N 1
ATOM 3668 C CA . TYR A 1 476 ? 26.599 -11.202 -26.715 1.00 77.12 476 TYR A CA 1
ATOM 3669 C C . TYR A 1 476 ? 25.140 -11.546 -27.013 1.00 77.12 476 TYR A C 1
ATOM 3671 O O . TYR A 1 476 ? 24.347 -11.779 -26.097 1.00 77.12 476 TYR A O 1
ATOM 3679 N N . LEU A 1 477 ? 24.799 -11.611 -28.297 1.00 73.06 477 LEU A N 1
ATOM 3680 C CA . LEU A 1 477 ? 23.568 -12.228 -28.785 1.00 73.06 477 LEU A CA 1
ATOM 3681 C C . LEU A 1 477 ? 23.836 -13.716 -29.030 1.00 73.06 477 LEU A C 1
ATOM 3683 O O . LEU A 1 477 ? 24.791 -14.053 -29.732 1.00 73.06 477 LEU A O 1
ATOM 3687 N N . ARG A 1 478 ? 23.011 -14.590 -28.455 1.00 62.47 478 ARG A N 1
ATOM 3688 C CA . ARG A 1 478 ? 22.952 -16.014 -28.799 1.00 62.47 478 ARG A CA 1
ATOM 3689 C C . ARG A 1 478 ? 21.635 -16.361 -29.463 1.00 62.47 478 ARG A C 1
ATOM 3691 O O . ARG A 1 478 ? 20.587 -15.874 -28.968 1.00 62.47 478 ARG A O 1
#

Radius of gyration: 27.5 Å; chains: 1; bounding box: 63×35×84 Å

Sequence (478 aa):
MMRRFALVFVALMAAAAPSAFAQISDPSAKIADYLSAVAFSGDRSAANALADRLYDETVTVDQWRRDFQKYFTTGAFTEALGAFWETVLIEADDREHPRLGLISALCASEAAKAALPRAAQLPAAYDSLATAFRWLHYALQALDTHAQSMAFDELSRTLGGGSLRTFAQDPRRYALFVQAALTLTEYAGSRARDTVGQLLGLPPAPMLVWQRFGILVFDNGAFGDRHYASLVSLLAAIPQQLHAIRAIIVPSATGIAPGTGFSTSGQIVYLPYISMDVYTSPREFIENQGPIAPQFTAIAAQEIVRAVQAVQFWVRPALIARRDIILANAGAVEARYLRHFRIVHPATYMNNPDELLPALAYIYVIDSRTVFQMAIGYFLLNQHETVDQFLLLADLLSGGGPTAPLLSTSLLGEVVSAPAAIGRVHGNWIRAPYPANAGLMYNPAIPVDLWFCNRISYGPSTYVFSFDEHGITHGYLR

Secondary structure (DSSP, 8-state):
--------------------------TTHHHHHHHHHHHHH--HHHHHHHHHHHT-TTS-HHHHHHHHHHHTTT----HHHHHHHHHHHHHS-TTTHHHHHHHHHHHHHHHHHHHHHHHTT-HHHHHHHHHHHHHHHHHGGG--HHHHHHHHHHHHHHHTTS-GGGGGGSTTTHHHHHHHHHHHHHHHTTTTHHHHHHHHT--HHHHHHHHHHS-EEE-TT---HHHHHHHHHHHHHS-GGGT-EEEEE-HHHH-PPTT-----SSEEEE-----TTPBPPGGGSTTS-----BHHHHHHHHHHHHHHHHHHHHH-THHHHHHHHHHHHHTT-GGG-SS-TTTS-HHHHHH-GGGHHHHHHHHHHHHHHHHHHHHHHHHTTT-THHHHHHHHHHHHHTTTSSEEEEEEE-TT--EEEEEEEEEEEE---------TT-TTS--S---S--EEEEEEEETTEEEEEEEETTEEEEEEE-

Foldseek 3Di:
DDDPDDDPDDDDDADDDDDDDDDDDDPLVLLLVLLQCQQPRVDPVSLVVNLVVLPPPVCDLVSLLVSLLVNLVPDFQHVSNLVSLVVSLVPDDLVSLQVSLLSQLSSLLSRLLSLQVCLVPDVRSVNRNQNSLVSLLVSLVSHDLVSLQVSLVSSLVSLVVHALCVLQVDLVSLVSLVLNLQSSLSSCPLPCQVSSCVNNVPDPLQSVCCNPQVEGEAQLPLDDPLLSLLVVLLCVLFDCVLQQHNYEHACVRNVDDPPPDHRHPGDYFYAHRDDQQAKDQCVQAPVSNRFIGRQSSLLSQLRSLLSSCVRLCVVAVLLVLLLVLLLLLCPQPQLLALGHCVVPGSVVCVVPVSNRLSSVSSSQQAFVVSSCVSQVVSVVVVSNSSNSSSQSNQCSSCSNPQWGWRWHADRSSRIDTDTKGWAKDWAQAADPDDDPPPPDRDDPCDDSTHIGGQWIHDPPKIKGFDAHNSGTDDIDID